Protein AF-A0A969FQW4-F1 (afdb_monomer_lite)

pLDDT: mean 71.63, std 18.67, range [22.64, 97.06]

Foldseek 3Di:
DPVPPDLPAAAWDFFFQQDQFFDPPDDPPDPDRPHDRHGDNPRPGGDVVRGVVVLVVLLVVVLVCQQLQCPWQQDSPDPCSVVSHQNDFDPQQSSFLQLQQFFFQQDDDPDPPRGAAFSVGHSHYGDNLSRHQHPVCNVSRFRGKFKDAFQQDPPPPNGTGDDGLWFFAQWDDQDWWKWKWKWWQAAQQKKKKKKKFWDADQPPVRFGFWFKKKKKKDCAPVLHVLDCPGIWMWIWWQWDCPQPPPLDNDDPVPPPRDRDTGTAGATDDDPSSPDHDRTDRMTMHIAHGPVPFDPPVPPVDTSHDGDDGHMMMMMMTTHHHDDIIRMMMMMTHSIDSAKTKYWNDFAAEFQDWIKMKIAHDQPCVAPQRNALVRNDQQVQQQFKKKFKAALVRDTQEIAGSFRWDDDDSHSMIMTDIATGFCPDHHDYNPRHHHDAAQIKMKMWGDDPVDIIIIIHGYHLEFDKDWFQCDDVPFLDSWDKAWDPDPDQFQDAFIKIKTKTKMWRQDPFKFAFKKKFKFKFADDPPPPDPVVCVVCQQCPVTHGDQFKDWPCRMDTDGIDGHGDMDMDMIMMGGHDDDPPQQKIKMKIWMAGDPRRGRGTDIHIDIDHRHDDPVRGPDPDHDDDDDDDDDDDDDDDDDDDDDDDDDDDDDDDDDYDDDDDDDDDDDDDDDDDDDDD

Secondary structure (DSSP, 8-state):
--GGG------B---B---EE---TT-S---S--S--EE---TT-B-HHHHHHHHHHHHHHHHHHHHTT-TTTT-S-STTHHHH------HHHHHHHHHHTEE---SS---S-TTS-BTTTBT-EE-GGGTS--TT-TTTS-SEEEEEEEEE-SSSSSSPEEEESS---SEE-SSSEEEEEEEEE--SSS-EEEEEEE-PPB-TTS-B--EEEEEEEE-TTTT-TTSTTS-EEEETTB----TTSSSS----TTSSSS-----B--B--STT---B--S-SEEEEEE--TTT---SS-SSS-SSPPP-SEEEEEEEEEEE-SS-EEEEEEEEESEE--SEEEESSSSEETT-EE-EEEE----TT-SSSSSTTS--HHHHHHHEEEEEE-TTS-EEEEEES--EEE-SSSSEEEEPPEEEESSSPP-TTSS-EE--TT-EEEEEEE-SS-EEEEEEEEE----EE----PPTT-S-SSEEEE-TTSSSS--TT-EEEEEEEEEE-SSS-EEEEEEEEEEEPPPPTT--HHHHHT-TT-TTSPBPSSEEESS-EEEEEEE-TT-EEEEEEEEEE-S--SSTTEEEEEEEEEETTTTS-EEEEEEEEEES---TTT-------------------------------------------------------------

Sequence (675 aa):
FGPDRRVLTLLFAEGGDNSCRSEDGGESPAENQTGVATCIDGGTQLGTSFAAPNLAGAAAVVRDYFAKGFYPDGTNTNPTNNTELVPTISANLIKALLVVGAQPLTNGKVVTPVDRFNYYWGYGRIQLNNSLPLAQFPTKSISGIIVHDLPGDIDGNGGADGVSSLSLPSTLATTLTSYTDEFEVLDNTEDLVASISWHDPVNSNGFVTNDVDLRIRYCGADANCTTPGDDIVWRGNIFSEDFDRNGTTNNDLNGNGQIDGYFYTIEQRTGMDTWRDNKNNVEAVFIPSIFNAVDKDNDGTDDVARLRTGQYRIEVERRSGSTVLNYAVAIGGPVTAGSSVRFDSNPLTCNADVSVLVNELEDGGDAQCPNTGNCPTSVIENRVTVQVLDAANVVVDTETGLGFTRTGTGLRFESARLPLSVTQPLGDDDGVLTVDDGHSLKVTYTDSSSTRSSVAAVDCRPDVELQFISQIDEDFPFLLGGGCDRDKFLDVGENFSMQIEYFNLDAIDLVDGEVGLKAVVPFPAGTPQATIDADPCRNTRPASPYIRVDNPVNQFALLPSQTRQRTNFVFEVVGTPPQRNVVELVLSLSGPKTGQPVSDCVAFEFLMQADEQINRYITDCRRLHRQLRPQPRREAREQHCPESVRPDRLPQSRLGRDERRVRQPDRHVVPHGRW

Radius of gyration: 34.42 Å; chains: 1; bounding box: 96×67×112 Å

Structure (mmCIF, N/CA/C/O backbone):
data_AF-A0A969FQW4-F1
#
_entry.id   AF-A0A969FQW4-F1
#
loop_
_atom_site.group_PDB
_atom_site.id
_atom_site.type_symbol
_atom_site.label_atom_id
_atom_site.label_alt_id
_atom_site.label_comp_id
_atom_site.label_asym_id
_atom_site.label_entity_id
_atom_site.label_seq_id
_atom_site.pdbx_PDB_ins_code
_atom_site.Cartn_x
_atom_site.Cartn_y
_atom_site.Cartn_z
_atom_site.occupancy
_atom_site.B_iso_or_equiv
_atom_site.auth_seq_id
_atom_site.auth_comp_id
_atom_site.auth_asym_id
_atom_site.auth_atom_id
_atom_site.pdbx_PDB_model_num
ATOM 1 N N . PHE A 1 1 ? 8.862 26.800 5.000 1.00 44.34 1 PHE A N 1
ATOM 2 C CA . PHE A 1 1 ? 9.226 25.622 4.190 1.00 44.34 1 PHE A CA 1
ATOM 3 C C . PHE A 1 1 ? 10.713 25.350 4.336 1.00 44.34 1 PHE A C 1
ATOM 5 O O . PHE A 1 1 ? 11.486 26.303 4.321 1.00 44.34 1 PHE A O 1
ATOM 12 N N . GLY A 1 2 ? 11.112 24.087 4.503 1.00 41.91 2 GLY A N 1
ATOM 13 C CA . GLY A 1 2 ? 12.491 23.695 4.208 1.00 41.91 2 GLY A CA 1
ATOM 14 C C . GLY A 1 2 ? 12.799 23.869 2.716 1.00 41.91 2 GLY A C 1
ATOM 15 O O . GLY A 1 2 ? 11.878 24.176 1.949 1.00 41.91 2 GLY A O 1
ATOM 16 N N . PRO A 1 3 ? 14.052 23.654 2.282 1.00 38.16 3 PRO A N 1
ATOM 17 C CA . PRO A 1 3 ? 14.307 23.421 0.865 1.00 38.16 3 PRO A CA 1
ATOM 18 C C . PRO A 1 3 ? 13.345 22.317 0.380 1.00 38.16 3 PRO A C 1
ATOM 20 O O . PRO A 1 3 ? 13.235 21.265 1.015 1.00 38.16 3 PRO A O 1
ATOM 23 N N . ASP A 1 4 ? 12.585 22.624 -0.673 1.00 53.09 4 ASP A N 1
ATOM 24 C CA . ASP A 1 4 ? 11.658 21.734 -1.392 1.00 53.09 4 ASP A CA 1
ATOM 25 C C . ASP A 1 4 ? 10.322 21.360 -0.725 1.00 53.09 4 ASP A C 1
ATOM 27 O O . ASP A 1 4 ? 9.733 20.336 -1.049 1.00 53.09 4 ASP A O 1
ATOM 31 N N . ARG A 1 5 ? 9.782 22.206 0.165 1.00 62.66 5 ARG A N 1
ATOM 32 C CA . ARG A 1 5 ? 8.398 22.080 0.697 1.00 62.66 5 ARG A CA 1
ATOM 33 C C . ARG A 1 5 ? 8.072 20.782 1.463 1.00 62.66 5 ARG A C 1
ATOM 35 O O . ARG A 1 5 ? 6.911 20.550 1.777 1.00 62.66 5 ARG A O 1
ATOM 42 N N . ARG A 1 6 ? 9.079 20.004 1.865 1.00 67.81 6 ARG A N 1
ATOM 43 C CA . ARG A 1 6 ? 8.900 18.831 2.737 1.00 67.81 6 ARG A CA 1
ATOM 44 C C . ARG A 1 6 ? 8.361 19.183 4.124 1.00 67.81 6 ARG A C 1
ATOM 46 O O . ARG A 1 6 ? 8.728 20.218 4.698 1.00 67.81 6 ARG A O 1
ATOM 53 N N . VAL A 1 7 ? 7.580 18.269 4.699 1.00 67.44 7 VAL A N 1
ATOM 54 C CA . VAL A 1 7 ? 7.237 18.266 6.126 1.00 67.44 7 VAL A CA 1
ATOM 55 C C . VAL A 1 7 ? 8.461 17.765 6.891 1.00 67.44 7 VAL A C 1
ATOM 57 O O . VAL A 1 7 ? 8.711 16.569 7.003 1.00 67.44 7 VAL A O 1
ATOM 60 N N . LEU A 1 8 ? 9.282 18.703 7.370 1.00 68.56 8 LEU A N 1
ATOM 61 C CA . LEU A 1 8 ? 10.543 18.375 8.045 1.00 68.56 8 LEU A CA 1
ATOM 62 C C . LEU A 1 8 ? 10.334 17.842 9.463 1.00 68.56 8 LEU A C 1
ATOM 64 O O . LEU A 1 8 ? 11.021 16.913 9.883 1.00 68.56 8 LEU A O 1
ATOM 68 N N . THR A 1 9 ? 9.393 18.426 10.202 1.00 74.88 9 THR A N 1
ATOM 69 C CA . THR A 1 9 ? 9.016 17.911 11.516 1.00 74.88 9 THR A CA 1
ATOM 70 C C . THR A 1 9 ? 7.813 17.010 11.332 1.00 74.88 9 THR A C 1
ATOM 72 O O . THR A 1 9 ? 6.720 17.506 11.097 1.00 74.88 9 THR A O 1
ATOM 75 N N . LEU A 1 10 ? 8.019 15.696 11.407 1.00 83.06 10 LEU A N 1
ATOM 76 C CA . LEU A 1 10 ? 6.945 14.722 11.206 1.00 83.06 10 LEU A CA 1
ATOM 77 C C . LEU A 1 10 ? 6.029 14.616 12.428 1.00 83.06 10 LEU A C 1
ATOM 79 O O . LEU A 1 10 ? 4.818 14.546 12.267 1.00 83.06 10 LEU A O 1
ATOM 83 N N . LEU A 1 11 ? 6.603 14.607 13.634 1.00 88.69 11 LEU A N 1
ATOM 84 C CA . LEU A 1 11 ? 5.889 14.363 14.887 1.00 88.69 11 LEU A CA 1
ATOM 85 C C . LEU A 1 11 ? 6.424 15.226 16.026 1.00 88.69 11 LEU A C 1
ATOM 87 O O . LEU A 1 11 ? 7.589 15.631 16.033 1.00 88.69 11 LEU A O 1
ATOM 91 N N . PHE A 1 12 ? 5.569 15.447 17.019 1.00 87.56 12 PHE A N 1
ATOM 92 C CA . PHE A 1 12 ? 5.864 16.169 18.248 1.00 87.56 12 PHE A CA 1
ATOM 93 C C . PHE A 1 12 ? 5.789 15.254 19.464 1.00 87.56 12 PHE A C 1
ATOM 95 O O . PHE A 1 12 ? 4.953 14.358 19.562 1.00 87.56 12 PHE A O 1
ATOM 102 N N . ALA A 1 13 ? 6.627 15.566 20.441 1.00 87.75 13 ALA A N 1
ATOM 103 C CA . ALA A 1 13 ? 6.511 15.099 21.809 1.00 87.75 13 ALA A CA 1
ATOM 104 C C . ALA A 1 13 ? 6.816 16.265 22.752 1.00 87.75 13 ALA A C 1
ATOM 106 O O . ALA A 1 13 ? 7.263 17.334 22.325 1.00 87.75 13 ALA A O 1
ATOM 107 N N . GLU A 1 14 ? 6.548 16.071 24.036 1.00 85.25 14 GLU A N 1
ATOM 108 C CA . GLU A 1 14 ? 6.888 17.056 25.053 1.00 85.25 14 GLU A CA 1
ATOM 109 C C . GLU A 1 14 ? 8.405 17.273 25.102 1.00 85.25 14 GLU A C 1
ATOM 111 O O . GLU A 1 14 ? 9.169 16.314 25.164 1.00 85.25 14 GLU A O 1
ATOM 116 N N . GLY A 1 15 ? 8.831 18.536 25.039 1.00 81.31 15 GLY A N 1
ATOM 117 C CA . GLY A 1 15 ? 10.242 18.936 25.036 1.00 81.31 15 GLY A CA 1
ATOM 118 C C . GLY A 1 15 ? 10.690 19.655 26.307 1.00 81.31 15 GLY A C 1
ATOM 119 O O . GLY A 1 15 ? 11.685 20.376 26.254 1.00 81.31 15 GLY A O 1
ATOM 120 N N . GLY A 1 16 ? 9.930 19.535 27.399 1.00 78.06 16 GLY A N 1
ATOM 121 C CA . GLY A 1 16 ? 10.364 19.962 28.729 1.00 78.06 16 GLY A CA 1
ATOM 122 C C . GLY A 1 16 ? 11.331 18.952 29.341 1.00 78.06 16 GLY A C 1
ATOM 123 O O . GLY A 1 16 ? 11.228 17.755 29.064 1.00 78.06 16 GLY A O 1
ATOM 124 N N . ASP A 1 17 ? 12.295 19.430 30.130 1.00 69.88 17 ASP A N 1
ATOM 125 C CA . ASP A 1 17 ? 13.194 18.568 30.899 1.00 69.88 17 ASP A CA 1
ATOM 126 C C . ASP A 1 17 ? 12.436 17.877 32.036 1.00 69.88 17 ASP A C 1
ATOM 128 O O . ASP A 1 17 ? 12.419 18.327 33.179 1.00 69.88 17 ASP A O 1
ATOM 132 N N . ASN A 1 18 ? 11.803 16.760 31.686 1.00 63.25 18 ASN A N 1
ATOM 133 C CA . ASN A 1 18 ? 11.097 15.881 32.613 1.00 63.25 18 ASN A CA 1
ATOM 134 C C . ASN A 1 18 ? 11.997 14.692 33.012 1.00 63.25 18 ASN A C 1
ATOM 136 O O . ASN A 1 18 ? 11.502 13.603 33.313 1.00 63.25 18 ASN A O 1
ATOM 140 N N . SER A 1 19 ? 13.327 14.846 32.922 1.00 61.75 19 SER A N 1
ATOM 141 C CA . SER A 1 19 ? 14.259 13.724 33.041 1.00 61.75 19 SER A CA 1
ATOM 142 C C . SER A 1 19 ? 14.632 13.404 34.494 1.00 61.75 19 SER A C 1
ATOM 144 O O . SER A 1 19 ? 15.010 14.259 35.293 1.00 61.75 19 SER A O 1
ATOM 146 N N . CYS A 1 20 ? 14.571 12.115 34.836 1.00 60.41 20 CYS A N 1
ATOM 147 C CA . CYS A 1 20 ? 15.283 11.572 35.987 1.00 60.41 20 CYS A CA 1
ATOM 148 C C . CYS A 1 20 ? 16.669 11.153 35.511 1.00 60.41 20 CYS A C 1
ATOM 150 O O . CYS A 1 20 ? 16.830 10.091 34.908 1.00 60.41 20 CYS A O 1
ATOM 152 N N . ARG A 1 21 ? 17.671 11.998 35.747 1.00 63.41 21 ARG A N 1
ATOM 153 C CA . ARG A 1 21 ? 19.054 11.735 35.347 1.00 63.41 21 ARG A CA 1
ATOM 154 C C . ARG A 1 21 ? 19.968 11.818 36.551 1.00 63.41 21 ARG A C 1
ATOM 156 O O . ARG A 1 21 ? 19.716 12.532 37.511 1.00 63.41 21 ARG A O 1
ATOM 163 N N . SER A 1 22 ? 21.040 11.043 36.519 1.00 55.34 22 SER A N 1
ATOM 164 C CA . SER A 1 22 ? 22.098 11.192 37.505 1.00 55.34 22 SER A CA 1
ATOM 165 C C . SER A 1 22 ? 22.841 12.498 37.226 1.00 55.34 22 SER A C 1
ATOM 167 O O . SER A 1 22 ? 23.793 12.511 36.443 1.00 55.34 22 SER A O 1
ATOM 169 N N . GLU A 1 23 ? 22.428 13.584 37.866 1.00 56.81 23 GLU A N 1
ATOM 170 C CA . GLU A 1 23 ? 23.289 14.750 38.024 1.00 56.81 23 GLU A CA 1
ATOM 171 C C . GLU A 1 23 ? 24.104 14.581 39.305 1.00 56.81 23 GLU A C 1
ATOM 173 O O . GLU A 1 23 ? 23.545 14.493 40.402 1.00 56.81 23 GLU A O 1
ATOM 178 N N . ASP A 1 24 ? 25.433 14.536 39.173 1.00 48.25 24 ASP A N 1
ATOM 179 C CA . ASP A 1 24 ? 26.303 14.763 40.323 1.00 48.25 24 ASP A CA 1
ATOM 180 C C . ASP A 1 24 ? 25.990 16.165 40.847 1.00 48.25 24 ASP A C 1
ATOM 182 O O . ASP A 1 24 ? 26.055 17.153 40.113 1.00 48.25 24 ASP A O 1
ATOM 186 N N . GLY A 1 25 ? 25.554 16.226 42.105 1.00 48.88 25 GLY A N 1
ATOM 187 C CA . GLY A 1 25 ? 25.011 17.430 42.708 1.00 48.88 25 GLY A CA 1
ATOM 188 C C . GLY A 1 25 ? 25.909 18.649 42.501 1.00 48.88 25 GLY A C 1
ATOM 189 O O . GLY A 1 25 ? 26.934 18.789 43.160 1.00 48.88 25 GLY A O 1
ATOM 190 N N . GLY A 1 26 ? 25.454 19.571 41.652 1.00 52.25 26 GLY A N 1
ATOM 191 C CA . GLY A 1 26 ? 25.785 20.988 41.762 1.00 52.25 26 GLY A CA 1
ATOM 192 C C . GLY A 1 26 ? 26.843 21.576 40.831 1.00 52.25 26 GLY A C 1
ATOM 193 O O . GLY A 1 26 ? 27.093 22.769 40.977 1.00 52.25 26 GLY A O 1
ATOM 194 N N . GLU A 1 27 ? 27.422 20.858 39.863 1.00 49.00 27 GLU A N 1
ATOM 195 C CA . GLU A 1 27 ? 28.373 21.484 38.925 1.00 49.00 27 GLU A CA 1
ATOM 196 C C . GLU A 1 27 ? 28.073 21.174 37.453 1.00 49.00 27 GLU A C 1
ATOM 198 O O . GLU A 1 27 ? 28.085 20.036 36.991 1.00 49.00 27 GLU A O 1
ATOM 203 N N . SER A 1 28 ? 27.819 22.240 36.693 1.00 48.47 28 SER A N 1
ATOM 204 C CA . SER A 1 28 ? 27.836 22.213 35.233 1.00 48.47 28 SER A CA 1
ATOM 205 C C . SER A 1 28 ? 29.291 22.314 34.739 1.00 48.47 28 SER A C 1
ATOM 207 O O . SER A 1 28 ? 30.044 23.100 35.322 1.00 48.47 28 SER A O 1
ATOM 209 N N . PRO A 1 29 ? 29.697 21.620 33.654 1.00 51.78 29 PRO A N 1
ATOM 210 C CA . PRO A 1 29 ? 28.923 20.695 32.827 1.00 51.78 29 PRO A CA 1
ATOM 211 C C . PRO A 1 29 ? 29.358 19.235 33.068 1.00 51.78 29 PRO A C 1
ATOM 213 O O . PRO A 1 29 ? 30.453 18.824 32.687 1.00 51.78 29 PRO A O 1
ATOM 216 N N . ALA A 1 30 ? 28.501 18.445 33.715 1.00 49.56 30 ALA A N 1
ATOM 217 C CA . ALA A 1 30 ? 28.771 17.046 34.034 1.00 49.56 30 ALA A CA 1
ATOM 218 C C . ALA A 1 30 ? 28.489 16.120 32.832 1.00 49.56 30 ALA A C 1
ATOM 220 O O . ALA A 1 30 ? 27.339 15.810 32.536 1.00 49.56 30 ALA A O 1
ATOM 221 N N . GLU A 1 31 ? 29.541 15.633 32.168 1.00 53.44 31 GLU A N 1
ATOM 222 C CA . GLU A 1 31 ? 29.442 14.645 31.073 1.00 53.44 31 GLU A CA 1
ATOM 223 C C . GLU A 1 31 ? 29.634 13.181 31.525 1.00 53.44 31 GLU A C 1
ATOM 225 O O . GLU A 1 31 ? 29.729 12.290 30.687 1.00 53.44 31 GLU A O 1
ATOM 230 N N . ASN A 1 32 ? 29.702 12.890 32.833 1.00 54.19 32 ASN A N 1
ATOM 231 C CA . ASN A 1 32 ? 30.172 11.576 33.308 1.00 54.19 32 ASN A CA 1
ATOM 232 C C . ASN A 1 32 ? 29.102 10.636 33.909 1.00 54.19 32 ASN A C 1
ATOM 234 O O . ASN A 1 32 ? 29.430 9.499 34.210 1.00 54.19 32 ASN A O 1
ATOM 238 N N . GLN A 1 33 ? 27.838 11.053 34.075 1.00 56.31 33 GLN A N 1
ATOM 239 C CA . GLN A 1 33 ? 26.702 10.190 34.491 1.00 56.31 33 GLN A CA 1
ATOM 240 C C . GLN A 1 33 ? 26.976 9.198 35.662 1.00 56.31 33 GLN A C 1
ATOM 242 O O . GLN A 1 33 ? 26.416 8.104 35.692 1.00 56.31 33 GLN A O 1
ATOM 247 N N . THR A 1 34 ? 27.836 9.546 36.629 1.00 58.66 34 THR A N 1
ATOM 248 C CA . THR A 1 34 ? 28.322 8.624 37.682 1.00 58.66 34 THR A CA 1
ATOM 249 C C . THR A 1 34 ? 27.537 8.632 38.999 1.00 58.66 34 THR A C 1
ATOM 251 O O . THR A 1 34 ? 27.752 7.759 39.840 1.00 58.66 34 THR A O 1
ATOM 254 N N . GLY A 1 35 ? 26.668 9.615 39.208 1.00 61.91 35 GLY A N 1
ATOM 255 C CA . GLY A 1 35 ? 25.885 9.809 40.429 1.00 61.91 35 GLY A CA 1
ATOM 256 C C . GLY A 1 35 ? 24.603 8.965 40.534 1.00 61.91 35 GLY A C 1
ATOM 257 O O . GLY A 1 35 ? 24.307 8.072 39.739 1.00 61.91 35 GLY A O 1
ATOM 258 N N . VAL A 1 36 ? 23.808 9.248 41.568 1.00 61.34 36 VAL A N 1
ATOM 259 C CA . VAL A 1 36 ? 22.477 8.646 41.752 1.00 61.34 36 VAL A CA 1
ATOM 260 C C . VAL A 1 36 ? 21.480 9.387 40.865 1.00 61.34 36 VAL A C 1
ATOM 262 O O . VAL A 1 36 ? 21.473 10.614 40.861 1.00 61.34 36 VAL A O 1
ATOM 265 N N . ALA A 1 37 ? 20.619 8.660 40.144 1.00 60.38 37 ALA A N 1
ATOM 266 C CA . ALA A 1 37 ? 19.546 9.267 39.358 1.00 60.38 37 ALA A CA 1
ATOM 267 C C . ALA A 1 37 ? 18.658 10.151 40.247 1.00 60.38 37 ALA A C 1
ATOM 269 O O . ALA A 1 37 ? 17.989 9.658 41.157 1.00 60.38 37 ALA A O 1
ATOM 270 N N . THR A 1 38 ? 18.657 11.456 39.988 1.00 63.88 38 THR A N 1
ATOM 271 C CA . THR A 1 38 ? 17.790 12.429 40.643 1.00 63.88 38 THR A CA 1
ATOM 272 C C . THR A 1 38 ? 16.764 12.920 39.628 1.00 63.88 38 THR A C 1
ATOM 274 O O . THR A 1 38 ? 17.081 13.254 38.489 1.00 63.88 38 THR A O 1
ATOM 277 N N . CYS A 1 39 ? 15.490 12.916 40.016 1.00 62.31 39 CYS A N 1
ATOM 278 C CA . CYS A 1 39 ? 14.452 13.575 39.233 1.00 62.31 39 CYS A CA 1
ATOM 279 C C . CYS A 1 39 ? 14.496 15.052 39.602 1.00 62.31 39 CYS A C 1
ATOM 281 O O . CYS A 1 39 ? 14.069 15.432 40.695 1.00 62.31 39 CYS A O 1
ATOM 283 N N . ILE A 1 40 ? 15.081 15.865 38.730 1.00 60.00 40 ILE A N 1
ATOM 284 C CA . ILE A 1 40 ? 15.026 17.313 38.868 1.00 60.00 40 ILE A CA 1
ATOM 285 C C . ILE A 1 40 ? 13.886 17.761 37.969 1.00 60.00 40 ILE A C 1
ATOM 287 O O . ILE A 1 40 ? 13.956 17.600 36.757 1.00 60.00 40 ILE A O 1
ATOM 291 N N . ASP A 1 41 ? 12.838 18.325 38.567 1.00 55.28 41 ASP A N 1
ATOM 292 C CA . ASP A 1 41 ? 11.792 19.042 37.835 1.00 55.28 41 ASP A CA 1
ATOM 293 C C . ASP A 1 41 ? 12.375 20.400 37.409 1.00 55.28 41 ASP A C 1
ATOM 295 O O . ASP A 1 41 ? 12.109 21.467 37.970 1.00 55.28 41 ASP A O 1
ATOM 299 N N . GLY A 1 42 ? 13.351 20.326 36.506 1.00 53.28 42 GLY A N 1
ATOM 300 C CA . GLY A 1 42 ? 14.128 21.443 36.008 1.00 53.28 42 GLY A CA 1
ATOM 301 C C . GLY A 1 42 ? 13.348 22.136 34.910 1.00 53.28 42 GLY A C 1
ATOM 302 O O . GLY A 1 42 ? 13.842 22.220 33.790 1.00 53.28 42 GLY A O 1
ATOM 303 N N . GLY A 1 43 ? 12.146 22.639 35.224 1.00 53.41 43 GLY A N 1
ATOM 304 C CA . GLY A 1 43 ? 11.196 23.280 34.298 1.00 53.41 43 GLY A CA 1
ATOM 305 C C . GLY A 1 43 ? 11.710 24.529 33.557 1.00 53.41 43 GLY A C 1
ATOM 306 O O . GLY A 1 43 ? 10.925 25.348 33.084 1.00 53.41 43 GLY A O 1
ATOM 307 N N . THR A 1 44 ? 13.025 24.717 33.478 1.00 56.56 44 THR A N 1
ATOM 308 C CA . THR A 1 44 ? 13.737 25.781 32.776 1.00 56.56 44 THR A CA 1
ATOM 309 C C . THR A 1 44 ? 14.470 25.299 31.522 1.00 56.56 44 THR A C 1
ATOM 311 O O . THR A 1 44 ? 14.793 26.140 30.681 1.00 56.56 44 THR A O 1
ATOM 314 N N . GLN A 1 45 ? 14.721 23.994 31.345 1.00 67.44 45 GLN A N 1
ATOM 315 C CA . GLN A 1 45 ? 15.330 23.465 30.120 1.00 67.44 45 GLN A CA 1
ATOM 316 C C . GLN A 1 45 ? 14.243 22.977 29.154 1.00 67.44 45 GLN A C 1
ATOM 318 O O . GLN A 1 45 ? 13.460 22.083 29.459 1.00 67.44 45 GLN A O 1
ATOM 323 N N . LEU A 1 46 ? 14.182 23.612 27.981 1.00 77.19 46 LEU A N 1
ATOM 324 C CA . LEU A 1 46 ? 13.249 23.296 26.901 1.00 77.19 46 LEU A CA 1
ATOM 325 C C . LEU A 1 46 ? 14.051 23.029 25.629 1.00 77.19 46 LEU A C 1
ATOM 327 O O . LEU A 1 46 ? 14.982 23.774 25.316 1.00 77.19 46 LEU A O 1
ATOM 331 N N . GLY A 1 47 ? 13.681 22.012 24.857 1.00 79.44 47 GLY A N 1
ATOM 332 C CA . GLY A 1 47 ? 14.334 21.764 23.576 1.00 79.44 47 GLY A CA 1
ATOM 333 C C . GLY A 1 47 ? 13.854 20.513 22.858 1.00 79.44 47 GLY A C 1
ATOM 334 O O . GLY A 1 47 ? 13.376 19.557 23.465 1.00 79.44 47 GLY A O 1
ATOM 335 N N . THR A 1 48 ? 14.052 20.487 21.541 1.00 85.31 48 THR A N 1
ATOM 336 C CA . THR A 1 48 ? 13.824 19.282 20.728 1.00 85.31 48 THR A CA 1
ATOM 337 C C . THR A 1 48 ? 14.719 18.119 21.164 1.00 85.31 48 THR A C 1
ATOM 339 O O . THR A 1 48 ? 14.319 16.969 21.018 1.00 85.31 48 THR A O 1
ATOM 342 N N . SER A 1 49 ? 15.865 18.403 21.795 1.00 83.75 49 SER A N 1
ATOM 343 C CA . SER A 1 49 ? 16.725 17.412 22.457 1.00 83.75 49 SER A CA 1
ATOM 344 C C . SER A 1 49 ? 16.028 16.629 23.577 1.00 83.75 49 SER A C 1
ATOM 346 O O . SER A 1 49 ? 16.456 15.519 23.868 1.00 83.75 49 SER A O 1
ATOM 348 N N . PHE A 1 50 ? 14.964 17.173 24.182 1.00 83.75 50 PHE A N 1
ATOM 349 C CA . PHE A 1 50 ? 14.144 16.492 25.196 1.00 83.75 50 PHE A CA 1
ATOM 350 C C . PHE A 1 50 ? 12.897 15.831 24.593 1.00 83.75 50 PHE A C 1
ATOM 352 O O . PHE A 1 50 ? 12.452 14.795 25.075 1.00 83.75 50 PHE A O 1
ATOM 359 N N . ALA A 1 51 ? 12.380 16.358 23.479 1.00 85.62 51 ALA A N 1
ATOM 360 C CA . ALA A 1 51 ? 11.290 15.717 22.740 1.00 85.62 51 ALA A CA 1
ATOM 361 C C . ALA A 1 51 ? 11.744 14.448 21.996 1.00 85.62 51 ALA A C 1
ATOM 363 O O . ALA A 1 51 ? 11.018 13.455 21.949 1.00 85.62 51 ALA A O 1
ATOM 364 N N . ALA A 1 52 ? 12.956 14.456 21.437 1.00 88.94 52 ALA A N 1
ATOM 365 C CA . ALA A 1 52 ? 13.522 13.328 20.701 1.00 88.94 52 ALA A CA 1
ATOM 366 C C . ALA A 1 52 ? 13.586 12.012 21.511 1.00 88.94 52 ALA A C 1
ATOM 368 O O . ALA A 1 52 ? 13.102 10.999 21.001 1.00 88.94 52 ALA A O 1
ATOM 369 N N . PRO A 1 53 ? 14.111 11.970 22.756 1.00 88.06 53 PRO A N 1
ATOM 370 C CA . PRO A 1 53 ? 14.122 10.739 23.546 1.00 88.06 53 PRO A CA 1
ATOM 371 C C . PRO A 1 53 ? 12.718 10.255 23.931 1.00 88.06 53 PRO A C 1
ATOM 373 O O . PRO A 1 53 ? 12.520 9.047 24.027 1.00 88.06 53 PRO A O 1
ATOM 376 N N . ASN A 1 54 ? 11.727 11.145 24.074 1.00 88.25 54 ASN A N 1
ATOM 377 C CA . ASN A 1 54 ? 10.333 10.742 24.296 1.00 88.25 54 ASN A CA 1
ATOM 378 C C . ASN A 1 54 ? 9.764 9.987 23.082 1.00 88.25 54 ASN A C 1
ATOM 380 O O . ASN A 1 54 ? 9.144 8.936 23.244 1.00 88.25 54 ASN A O 1
ATOM 384 N N . LEU A 1 55 ? 10.036 10.464 21.861 1.00 91.88 55 LEU A N 1
ATOM 385 C CA . LEU A 1 55 ? 9.683 9.738 20.632 1.00 91.88 55 LEU A CA 1
ATOM 386 C C . LEU A 1 55 ? 10.456 8.418 20.501 1.00 91.88 55 LEU A C 1
ATOM 388 O O . LEU A 1 55 ? 9.874 7.410 20.112 1.00 91.88 55 LEU A O 1
ATOM 392 N N . ALA A 1 56 ? 11.744 8.397 20.859 1.00 93.12 56 ALA A N 1
ATOM 393 C CA . ALA A 1 56 ? 12.552 7.176 20.829 1.00 93.12 56 ALA A CA 1
ATOM 394 C C . ALA A 1 56 ? 12.048 6.118 21.828 1.00 93.12 56 ALA A C 1
ATOM 396 O O . ALA A 1 56 ? 11.976 4.937 21.494 1.00 93.12 56 ALA A O 1
ATOM 397 N N . GLY A 1 57 ? 11.645 6.536 23.031 1.00 93.62 57 GLY A N 1
ATOM 398 C CA . GLY A 1 57 ? 10.998 5.664 24.010 1.00 93.62 57 GLY A CA 1
ATOM 399 C C . GLY A 1 57 ? 9.667 5.119 23.495 1.00 93.62 57 GLY A C 1
ATOM 400 O O . GLY A 1 57 ? 9.410 3.923 23.610 1.00 93.62 57 GLY A O 1
ATOM 401 N N . ALA A 1 58 ? 8.856 5.963 22.850 1.00 94.56 58 ALA A N 1
ATOM 402 C CA . ALA A 1 58 ? 7.605 5.527 22.240 1.00 94.56 58 ALA A CA 1
ATOM 403 C C . ALA A 1 58 ? 7.828 4.493 21.120 1.00 94.56 58 ALA A C 1
ATOM 405 O O . ALA A 1 58 ? 7.165 3.458 21.094 1.00 94.56 58 ALA A O 1
ATOM 406 N N . ALA A 1 59 ? 8.817 4.721 20.253 1.00 96.19 59 ALA A N 1
ATOM 407 C CA . ALA A 1 59 ? 9.243 3.771 19.226 1.00 96.19 59 ALA A CA 1
ATOM 408 C C . ALA A 1 59 ? 9.694 2.421 19.817 1.00 96.19 59 ALA A C 1
ATOM 410 O O . ALA A 1 59 ? 9.376 1.364 19.273 1.00 96.19 59 ALA A O 1
ATOM 411 N N . ALA A 1 60 ? 10.412 2.443 20.945 1.00 96.25 60 ALA A N 1
ATOM 412 C CA . ALA A 1 60 ? 10.833 1.226 21.634 1.00 96.25 60 ALA A CA 1
ATOM 413 C C . ALA A 1 60 ? 9.640 0.434 22.196 1.00 96.25 60 ALA A C 1
ATOM 415 O O . ALA A 1 60 ? 9.625 -0.789 22.079 1.00 96.25 60 ALA A O 1
ATOM 416 N N . VAL A 1 61 ? 8.627 1.116 22.745 1.00 95.88 61 VAL A N 1
ATOM 417 C CA . VAL A 1 61 ? 7.382 0.478 23.214 1.00 95.88 61 VAL A CA 1
ATOM 418 C C . VAL A 1 61 ? 6.623 -0.167 22.057 1.00 95.88 61 VAL A C 1
ATOM 420 O O . VAL A 1 61 ? 6.172 -1.300 22.197 1.00 95.88 61 VAL A O 1
ATOM 423 N N . VAL A 1 62 ? 6.529 0.508 20.905 1.00 96.62 62 VAL A N 1
ATOM 424 C CA . VAL A 1 62 ? 5.945 -0.083 19.689 1.00 96.62 62 VAL A CA 1
ATOM 425 C C . VAL A 1 62 ? 6.678 -1.372 19.324 1.00 96.62 62 VAL A C 1
ATOM 427 O O . VAL A 1 62 ? 6.044 -2.404 19.165 1.00 96.62 62 VAL A O 1
ATOM 430 N N . ARG A 1 63 ? 8.013 -1.363 19.260 1.00 95.62 63 ARG A N 1
ATOM 431 C CA . ARG A 1 63 ? 8.781 -2.579 18.946 1.00 95.62 63 ARG A CA 1
ATOM 432 C C . ARG A 1 63 ? 8.552 -3.707 19.961 1.00 95.62 63 ARG A C 1
ATOM 434 O O . ARG A 1 63 ? 8.397 -4.859 19.567 1.00 95.62 63 ARG A O 1
ATOM 441 N N . ASP A 1 64 ? 8.522 -3.383 21.252 1.00 95.56 64 ASP A N 1
ATOM 442 C CA . ASP A 1 64 ? 8.308 -4.353 22.335 1.00 95.56 64 ASP A CA 1
ATOM 443 C C . ASP A 1 64 ? 6.898 -4.972 22.304 1.00 95.56 64 ASP A C 1
ATOM 445 O O . ASP A 1 64 ? 6.742 -6.153 22.607 1.00 95.56 64 ASP A O 1
ATOM 449 N N . TYR A 1 65 ? 5.885 -4.212 21.875 1.00 94.50 65 TYR A N 1
ATOM 450 C CA . TYR A 1 65 ? 4.510 -4.691 21.688 1.00 94.50 65 TYR A CA 1
ATOM 451 C C . TYR A 1 65 ? 4.444 -5.879 20.713 1.00 94.50 65 TYR A C 1
ATOM 453 O O . TYR A 1 65 ? 3.886 -6.927 21.043 1.00 94.50 65 TYR A O 1
ATOM 461 N N . PHE A 1 66 ? 5.084 -5.751 19.548 1.00 93.12 66 PHE A N 1
ATOM 462 C CA . PHE A 1 66 ? 5.174 -6.819 18.545 1.00 93.12 66 PHE A CA 1
ATOM 463 C C . PHE A 1 66 ? 6.048 -7.985 19.021 1.00 93.12 66 PHE A C 1
ATOM 465 O O . PHE A 1 66 ? 5.643 -9.146 18.940 1.00 93.12 66 PHE A O 1
ATOM 472 N N . ALA A 1 67 ? 7.211 -7.688 19.608 1.00 91.94 67 ALA A N 1
ATOM 473 C CA . ALA A 1 67 ? 8.145 -8.712 20.075 1.00 91.94 67 ALA A CA 1
ATOM 474 C C . ALA A 1 67 ? 7.574 -9.590 21.200 1.00 91.94 67 ALA A C 1
ATOM 476 O O . ALA A 1 67 ? 7.987 -10.739 21.351 1.00 91.94 67 ALA A O 1
ATOM 477 N N . LYS A 1 68 ? 6.630 -9.064 21.989 1.00 90.31 68 LYS A N 1
ATOM 478 C CA . LYS A 1 68 ? 5.930 -9.794 23.057 1.00 90.31 68 LYS A CA 1
ATOM 479 C C . LYS A 1 68 ? 4.621 -10.446 22.611 1.00 90.31 68 LYS A C 1
ATOM 481 O O . LYS A 1 68 ? 3.958 -11.043 23.458 1.00 90.31 68 LYS A O 1
ATOM 486 N N . GLY A 1 69 ? 4.257 -10.332 21.331 1.00 82.31 69 GLY A N 1
ATOM 487 C CA . GLY A 1 69 ? 3.042 -10.928 20.775 1.00 82.31 69 GLY A CA 1
ATOM 488 C C . GLY A 1 69 ? 1.777 -10.320 21.358 1.00 82.31 69 GLY A C 1
ATOM 489 O O . GLY A 1 69 ? 0.887 -11.062 21.747 1.00 82.31 69 GLY A O 1
ATOM 490 N N . PHE A 1 70 ? 1.734 -8.991 21.511 1.00 85.38 70 PHE A N 1
ATOM 491 C CA . PHE A 1 70 ? 0.478 -8.280 21.775 1.00 85.38 70 PHE A CA 1
ATOM 492 C C . PHE A 1 70 ? -0.300 -7.992 20.492 1.00 85.38 70 PHE A C 1
ATOM 494 O O . PHE A 1 70 ? -1.495 -7.744 20.546 1.00 85.38 70 PHE A O 1
ATOM 501 N N . TYR A 1 71 ? 0.373 -7.950 19.347 1.00 84.44 71 TYR A N 1
ATOM 502 C CA . TYR A 1 71 ? -0.302 -7.826 18.066 1.00 84.44 71 TYR A CA 1
ATOM 503 C C . TYR A 1 71 ? -0.897 -9.192 17.673 1.00 84.44 71 TYR A C 1
ATOM 505 O O . TYR A 1 71 ? -0.171 -10.180 17.792 1.00 84.44 71 TYR A O 1
ATOM 513 N N . PRO A 1 72 ? -2.140 -9.259 17.151 1.00 73.94 72 PRO A N 1
ATOM 514 C CA . PRO A 1 72 ? -2.982 -8.130 16.721 1.00 73.94 72 PRO A CA 1
ATOM 515 C C . PRO A 1 72 ? -4.004 -7.603 17.741 1.00 73.94 72 PRO A C 1
ATOM 517 O O . PRO A 1 72 ? -4.544 -6.518 17.541 1.00 73.94 72 PRO A O 1
ATOM 520 N N . ASP A 1 73 ? -4.295 -8.336 18.810 1.00 73.19 73 ASP A N 1
ATOM 521 C CA . ASP A 1 73 ? -5.498 -8.129 19.633 1.00 73.19 73 ASP A CA 1
ATOM 522 C C . ASP A 1 73 ? -5.262 -7.358 20.948 1.00 73.19 73 ASP A C 1
ATOM 524 O O . ASP A 1 73 ? -6.176 -7.135 21.748 1.00 73.19 73 ASP A O 1
ATOM 528 N N . GLY A 1 74 ? -4.028 -6.924 21.189 1.00 78.75 74 GLY A N 1
ATOM 529 C CA . GLY A 1 74 ? -3.641 -6.164 22.367 1.00 78.75 74 GLY A CA 1
ATOM 530 C C . GLY A 1 74 ? -3.501 -6.984 23.642 1.00 78.75 74 GLY A C 1
ATOM 531 O O . GLY A 1 74 ? -3.512 -6.386 24.727 1.00 78.75 74 GLY A O 1
ATOM 532 N N . THR A 1 75 ? -3.349 -8.309 23.561 1.00 79.69 75 THR A N 1
ATOM 533 C CA . THR A 1 75 ? -3.031 -9.156 24.717 1.00 79.69 75 THR A CA 1
ATOM 534 C C . THR A 1 75 ? -1.868 -10.100 24.434 1.00 79.69 75 THR A C 1
ATOM 536 O O . THR A 1 75 ? -1.722 -10.604 23.336 1.00 79.69 75 THR A O 1
ATOM 539 N N . ASN A 1 76 ? -1.039 -10.361 25.451 1.00 75.25 76 ASN A N 1
ATOM 540 C CA . ASN A 1 76 ? 0.052 -11.336 25.386 1.00 75.25 76 ASN A CA 1
ATOM 541 C C . ASN A 1 76 ? -0.300 -12.695 26.034 1.00 75.25 76 ASN A C 1
ATOM 543 O O . ASN A 1 76 ? 0.591 -13.486 26.355 1.00 75.25 76 ASN A O 1
ATOM 547 N N . THR A 1 77 ? -1.583 -12.926 26.339 1.00 73.62 77 THR A N 1
ATOM 548 C CA . THR A 1 77 ? -2.029 -14.062 27.161 1.00 73.62 77 THR A CA 1
ATOM 549 C C . THR A 1 77 ? -2.716 -15.182 26.393 1.00 73.62 77 THR A C 1
ATOM 551 O O . THR A 1 77 ?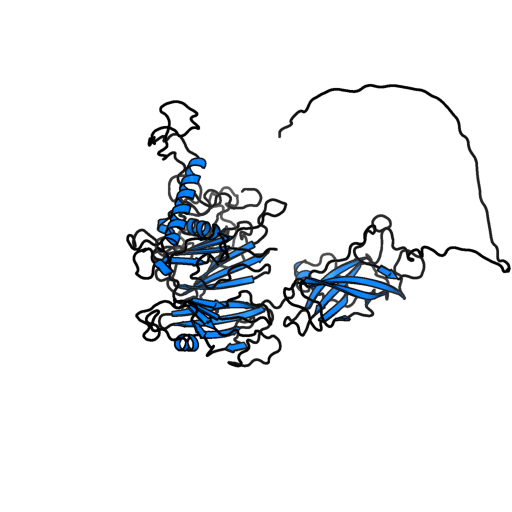 -3.102 -16.165 27.034 1.00 73.62 77 THR A O 1
ATOM 554 N N . ASN A 1 78 ? -2.936 -15.066 25.079 1.00 61.03 78 ASN A N 1
ATOM 555 C CA . ASN A 1 78 ? -3.616 -16.146 24.367 1.00 61.03 78 ASN A CA 1
ATOM 556 C C . ASN A 1 78 ? -2.683 -17.363 24.236 1.00 61.03 78 ASN A C 1
ATOM 558 O O . ASN A 1 78 ? -1.452 -17.248 24.205 1.00 61.03 78 ASN A O 1
ATOM 562 N N . PRO A 1 79 ? -3.252 -18.577 24.174 1.00 49.53 79 PRO A N 1
ATOM 563 C CA . PRO A 1 79 ? -2.465 -19.789 23.972 1.00 49.53 79 PRO A CA 1
ATOM 564 C C . PRO A 1 79 ? -1.646 -19.785 22.668 1.00 49.53 79 PRO A C 1
ATOM 566 O O . PRO A 1 79 ? -0.642 -20.493 22.586 1.00 49.53 79 PRO A O 1
ATOM 569 N N . THR A 1 80 ? -2.067 -19.004 21.667 1.00 54.72 80 THR A N 1
ATOM 570 C CA . THR A 1 80 ? -1.438 -18.859 20.344 1.00 54.72 80 THR A CA 1
ATOM 571 C C . THR A 1 80 ? -0.326 -17.814 20.301 1.00 54.72 80 THR A C 1
ATOM 573 O O . THR A 1 80 ? 0.402 -17.767 19.319 1.00 54.72 80 THR A O 1
ATOM 576 N N . ASN A 1 81 ? -0.087 -17.033 21.359 1.00 60.62 81 ASN A N 1
ATOM 577 C CA . ASN A 1 81 ? 0.803 -15.866 21.262 1.00 60.62 81 ASN A CA 1
ATOM 578 C C . ASN A 1 81 ? 2.245 -16.195 20.885 1.00 60.62 81 ASN A C 1
ATOM 580 O O . ASN A 1 81 ? 2.916 -15.371 20.278 1.00 60.62 81 ASN A O 1
ATOM 584 N N . ASN A 1 82 ? 2.723 -17.412 21.166 1.00 60.41 82 ASN A N 1
ATOM 585 C CA . ASN A 1 82 ? 4.043 -17.850 20.708 1.00 60.41 82 ASN A CA 1
ATOM 586 C C . ASN A 1 82 ? 4.177 -17.830 19.174 1.00 60.41 82 ASN A C 1
ATOM 588 O O . ASN A 1 82 ? 5.288 -17.667 18.676 1.00 60.41 82 ASN A O 1
ATOM 592 N N . THR A 1 83 ? 3.079 -18.008 18.432 1.00 61.09 83 THR A N 1
ATOM 593 C CA . THR A 1 83 ? 3.046 -17.893 16.964 1.00 61.09 83 THR A CA 1
ATOM 594 C C . THR A 1 83 ? 2.790 -16.466 16.474 1.00 61.09 83 THR A C 1
ATOM 596 O O . THR A 1 83 ? 2.919 -16.214 15.284 1.00 61.09 83 THR A O 1
ATOM 599 N N . GLU A 1 84 ? 2.460 -15.542 17.377 1.00 67.12 84 GLU A N 1
ATOM 600 C CA . GLU A 1 84 ? 2.192 -14.120 17.104 1.00 67.12 84 GLU A CA 1
ATOM 601 C C . GLU A 1 84 ? 3.374 -13.220 17.517 1.00 67.12 84 GLU A C 1
ATOM 603 O O . GLU A 1 84 ? 3.325 -12.000 17.368 1.00 67.12 84 GLU A O 1
ATOM 608 N N . LEU A 1 85 ? 4.461 -13.803 18.037 1.00 79.69 85 LEU A N 1
ATOM 609 C CA . LEU A 1 85 ? 5.689 -13.073 18.346 1.00 79.69 85 LEU A CA 1
ATOM 610 C C . LEU A 1 85 ? 6.337 -12.578 17.049 1.00 79.69 85 LEU A C 1
ATOM 612 O O . LEU A 1 85 ? 6.790 -13.379 16.232 1.00 79.69 85 LEU A O 1
ATOM 616 N N . VAL A 1 86 ? 6.459 -11.259 16.910 1.00 85.25 86 VAL A N 1
ATOM 617 C CA . VAL A 1 86 ? 7.160 -10.616 15.791 1.00 85.25 86 VAL A CA 1
ATOM 618 C C . VAL A 1 86 ? 8.389 -9.893 16.359 1.00 85.25 86 VAL A C 1
ATOM 620 O O . VAL A 1 86 ? 8.305 -8.722 16.736 1.00 85.25 86 VAL A O 1
ATOM 623 N N . PRO A 1 87 ? 9.536 -10.585 16.509 1.00 86.56 87 PRO A N 1
ATOM 624 C CA . PRO A 1 87 ? 10.710 -10.049 17.207 1.00 86.56 87 PRO A CA 1
ATOM 625 C C . PRO A 1 87 ? 11.362 -8.868 16.473 1.00 86.56 87 PRO A C 1
ATOM 627 O O . PRO A 1 87 ? 12.002 -8.012 17.100 1.00 86.56 87 PRO A O 1
ATOM 630 N N . THR A 1 88 ? 11.167 -8.801 15.156 1.00 89.88 88 THR A N 1
ATOM 631 C CA . THR A 1 88 ? 11.773 -7.800 14.285 1.00 89.88 88 THR A CA 1
ATOM 632 C C . THR A 1 88 ? 10.714 -7.180 13.378 1.00 89.88 88 THR A C 1
ATOM 634 O O . THR A 1 88 ? 10.031 -7.876 12.634 1.00 89.88 88 THR A O 1
ATOM 637 N N . ILE A 1 89 ? 10.603 -5.853 13.451 1.00 93.44 89 ILE A N 1
ATOM 638 C CA . ILE A 1 89 ? 9.791 -5.003 12.572 1.00 93.44 89 ILE A CA 1
ATOM 639 C C . ILE A 1 89 ? 10.666 -3.878 12.017 1.00 93.44 89 ILE A C 1
ATOM 641 O O . ILE A 1 89 ? 11.661 -3.488 12.644 1.00 93.44 89 ILE A O 1
ATOM 645 N N . SER A 1 90 ? 10.307 -3.336 10.858 1.00 94.38 90 SER A N 1
ATOM 646 C CA . SER A 1 90 ? 11.072 -2.281 10.202 1.00 94.38 90 SER A CA 1
ATOM 647 C C . SER A 1 90 ? 10.918 -0.923 10.893 1.00 94.38 90 SER A C 1
ATOM 649 O O . SER A 1 90 ? 9.926 -0.609 11.558 1.00 94.38 90 SER A O 1
ATOM 651 N N . ALA A 1 91 ? 11.908 -0.051 10.681 1.00 93.44 91 ALA A N 1
ATOM 652 C CA . ALA A 1 91 ? 11.812 1.347 11.094 1.00 93.44 91 ALA A CA 1
ATOM 653 C C . ALA A 1 91 ? 10.662 2.086 10.383 1.00 93.44 91 ALA A C 1
ATOM 655 O O . ALA A 1 91 ? 10.094 3.016 10.958 1.00 93.44 91 ALA A O 1
ATOM 656 N N . ASN A 1 92 ? 10.294 1.654 9.170 1.00 95.06 92 ASN A N 1
ATOM 657 C CA . ASN A 1 92 ? 9.153 2.198 8.438 1.00 95.06 92 ASN A CA 1
ATOM 658 C C . ASN A 1 92 ? 7.841 1.882 9.158 1.00 95.06 92 ASN A C 1
ATOM 660 O O . ASN A 1 92 ? 7.024 2.789 9.314 1.00 95.06 92 ASN A O 1
ATOM 664 N N . LEU A 1 93 ? 7.660 0.649 9.652 1.00 96.94 93 LEU A N 1
ATOM 665 C CA . LEU A 1 93 ? 6.444 0.283 10.382 1.00 96.94 93 LEU A CA 1
ATOM 666 C C . LEU A 1 93 ? 6.336 1.064 11.691 1.00 96.94 93 LEU A C 1
ATOM 668 O O . LEU A 1 93 ? 5.294 1.648 11.976 1.00 96.94 93 LEU A O 1
ATOM 672 N N . ILE A 1 94 ? 7.431 1.154 12.453 1.00 96.81 94 ILE A N 1
ATOM 673 C CA . ILE A 1 94 ? 7.474 1.969 13.676 1.00 96.81 94 ILE A CA 1
ATOM 674 C C . ILE A 1 94 ? 7.071 3.415 13.363 1.00 96.81 94 ILE A C 1
ATOM 676 O O . ILE A 1 94 ? 6.244 3.999 14.059 1.00 96.81 94 ILE A O 1
ATOM 680 N N . LYS A 1 95 ? 7.629 3.997 12.299 1.00 95.75 95 LYS A N 1
ATOM 681 C CA . LYS A 1 95 ? 7.338 5.373 11.890 1.00 95.75 95 LYS A CA 1
ATOM 682 C C . LYS A 1 95 ? 5.876 5.560 11.475 1.00 95.75 95 LYS A C 1
ATOM 684 O O . LYS A 1 95 ? 5.262 6.517 11.938 1.00 95.75 95 LYS A O 1
ATOM 689 N N . ALA A 1 96 ? 5.320 4.652 10.672 1.00 96.31 96 ALA A N 1
ATOM 690 C CA . ALA A 1 96 ? 3.911 4.675 10.277 1.00 96.31 96 ALA A CA 1
ATOM 691 C C . ALA A 1 96 ? 2.984 4.586 11.503 1.00 96.31 96 ALA A C 1
ATOM 693 O O . ALA A 1 96 ? 2.060 5.382 11.637 1.00 96.31 96 ALA A O 1
ATOM 694 N N . LEU A 1 97 ? 3.286 3.704 12.461 1.00 97.06 97 LEU A N 1
ATOM 695 C CA . LEU A 1 97 ? 2.513 3.551 13.699 1.00 97.06 97 LEU A CA 1
ATOM 696 C C . LEU A 1 97 ? 2.536 4.797 14.585 1.00 97.06 97 LEU A C 1
ATOM 698 O O . LEU A 1 97 ? 1.516 5.163 15.171 1.00 97.06 97 LEU A O 1
ATOM 702 N N . LEU A 1 98 ? 3.682 5.473 14.680 1.00 96.25 98 LEU A N 1
ATOM 703 C CA . LEU A 1 98 ? 3.768 6.732 15.417 1.00 96.25 98 LEU A CA 1
ATOM 704 C C . LEU A 1 98 ? 2.952 7.850 14.743 1.00 96.25 98 LEU A C 1
ATOM 706 O O . LEU A 1 98 ? 2.405 8.702 15.437 1.00 96.25 98 LEU A O 1
ATOM 710 N N . VAL A 1 99 ? 2.853 7.846 13.410 1.00 93.75 99 VAL A N 1
ATOM 711 C CA . VAL A 1 99 ? 1.997 8.783 12.664 1.00 93.75 99 VAL A CA 1
ATOM 712 C C . VAL A 1 99 ? 0.518 8.456 12.857 1.00 93.75 99 VAL A C 1
ATOM 714 O O . VAL A 1 99 ? -0.265 9.370 13.093 1.00 93.75 99 VAL A O 1
ATOM 717 N N . VAL A 1 100 ? 0.149 7.172 12.857 1.00 94.19 100 VAL A N 1
ATOM 718 C CA . VAL A 1 100 ? -1.221 6.715 13.148 1.00 94.19 100 VAL A CA 1
ATOM 719 C C . VAL A 1 100 ? -1.715 7.224 14.505 1.00 94.19 100 VAL A C 1
ATOM 721 O O . VAL A 1 100 ? -2.830 7.721 14.605 1.00 94.19 100 VAL A O 1
ATOM 724 N N . GLY A 1 101 ? -0.874 7.183 15.543 1.00 92.19 101 GLY A N 1
ATOM 725 C CA . GLY A 1 101 ? -1.261 7.660 16.878 1.00 92.19 101 GLY A CA 1
ATOM 726 C C . GLY A 1 101 ? -1.109 9.158 17.098 1.00 92.19 101 GLY A C 1
ATOM 727 O O . GLY A 1 101 ? -1.195 9.625 18.239 1.00 92.19 101 GLY A O 1
ATOM 728 N N . ALA A 1 102 ? -0.804 9.925 16.058 1.00 90.12 102 ALA A N 1
ATOM 729 C CA . ALA A 1 102 ? -0.555 11.341 16.203 1.00 90.12 102 ALA A CA 1
ATOM 730 C C . ALA A 1 102 ? -1.872 12.126 16.310 1.00 90.12 102 ALA A C 1
ATOM 732 O O . ALA A 1 102 ? -2.839 11.873 15.598 1.00 90.12 102 ALA A O 1
ATOM 733 N N . GLN A 1 103 ? -1.916 13.091 17.228 1.00 84.62 103 GLN A N 1
ATOM 734 C CA . GLN A 1 103 ? -3.070 13.964 17.428 1.00 84.62 103 GLN A CA 1
ATOM 735 C C . GLN A 1 103 ? -2.741 15.425 17.119 1.00 84.62 103 GLN A C 1
ATOM 737 O O . GLN A 1 103 ? -1.633 15.887 17.426 1.00 84.62 103 GLN A O 1
ATOM 742 N N . PRO A 1 104 ? -3.711 16.197 16.600 1.00 77.50 104 PRO A N 1
ATOM 743 C CA . PRO A 1 104 ? -3.552 17.635 16.460 1.00 77.50 104 PRO A CA 1
ATOM 744 C C . PRO A 1 104 ? -3.415 18.326 17.829 1.00 77.50 104 PRO A C 1
ATOM 746 O O . PRO A 1 104 ? -3.882 17.843 18.863 1.00 77.50 104 PRO A O 1
ATOM 749 N N . LEU A 1 105 ? -2.754 19.484 17.850 1.00 75.12 105 LEU A N 1
ATOM 750 C CA . LEU A 1 105 ? -2.439 20.227 19.076 1.00 75.12 105 LEU A CA 1
ATOM 751 C C . LEU A 1 105 ? -3.552 21.205 19.480 1.00 75.12 105 LEU A C 1
ATOM 753 O O . LEU A 1 105 ? -3.402 22.403 19.305 1.00 75.12 105 LEU A O 1
ATOM 757 N N . THR A 1 106 ? -4.616 20.716 20.115 1.00 66.94 106 THR A N 1
ATOM 758 C CA . THR A 1 106 ? -5.887 21.446 20.324 1.00 66.94 106 THR A CA 1
ATOM 759 C C . THR A 1 106 ? -5.883 22.675 21.252 1.00 66.94 106 THR A C 1
ATOM 761 O O . THR A 1 106 ? -6.905 23.349 21.338 1.00 66.94 106 THR A O 1
ATOM 764 N N . ASN A 1 107 ? -4.792 23.015 21.954 1.00 57.59 107 ASN A N 1
ATOM 765 C CA . ASN A 1 107 ? -4.782 24.118 22.931 1.00 57.59 107 ASN A CA 1
ATOM 766 C C . ASN A 1 107 ? -3.460 24.910 22.972 1.00 57.59 107 ASN A C 1
ATOM 768 O O . ASN A 1 107 ? -2.378 24.333 23.068 1.00 57.59 107 ASN A O 1
ATOM 772 N N . GLY A 1 108 ? -3.560 26.246 23.058 1.00 50.44 108 GLY A N 1
ATOM 773 C CA . GLY A 1 108 ? -2.564 27.068 23.766 1.00 50.44 108 GLY A CA 1
ATOM 774 C C . GLY A 1 108 ? -1.712 28.069 22.975 1.00 50.44 108 GLY A C 1
ATOM 775 O O . GLY A 1 108 ? -0.950 28.792 23.617 1.00 50.44 108 GLY A O 1
ATOM 776 N N . LYS A 1 109 ? -1.818 28.194 21.643 1.00 49.53 109 LYS A N 1
ATOM 777 C CA . LYS A 1 109 ? -1.148 29.276 20.883 1.00 49.53 109 LYS A CA 1
ATOM 778 C C . LYS A 1 109 ? -1.953 29.729 19.662 1.00 49.53 109 LYS A C 1
ATOM 780 O O . LYS A 1 109 ? -2.614 28.925 19.020 1.00 49.53 109 LYS A O 1
ATOM 785 N N . VAL A 1 110 ? -1.841 31.021 19.329 1.00 45.56 110 VAL A N 1
ATOM 786 C CA . VAL A 1 110 ? -2.348 31.637 18.088 1.00 45.56 110 VAL A CA 1
ATOM 787 C C . VAL A 1 110 ? -1.447 31.204 16.928 1.00 45.56 110 VAL A C 1
ATOM 789 O O . VAL A 1 110 ? -0.568 31.943 16.495 1.00 45.56 110 VAL A O 1
ATOM 792 N N . VAL A 1 111 ? -1.588 29.955 16.496 1.00 46.84 111 VAL A N 1
ATOM 793 C CA . VAL A 1 111 ? -0.994 29.445 15.258 1.00 46.84 111 VAL A CA 1
ATOM 794 C C . VAL A 1 111 ? -2.106 28.701 14.538 1.00 46.84 111 VAL A C 1
ATOM 796 O O . VAL A 1 111 ? -2.624 27.709 15.040 1.00 46.84 111 VAL A O 1
ATOM 799 N N . THR A 1 112 ? -2.538 29.245 13.410 1.00 52.78 112 THR A N 1
ATOM 800 C CA . THR A 1 112 ? -3.704 28.767 12.669 1.00 52.78 112 THR A CA 1
ATOM 801 C C . THR A 1 112 ? -3.312 27.582 11.777 1.00 52.78 112 THR A C 1
ATOM 803 O O . THR A 1 112 ? -2.271 27.679 11.123 1.00 52.78 112 THR A O 1
ATOM 806 N N . PRO A 1 113 ? -4.105 26.490 11.709 1.00 52.91 113 PRO A N 1
ATOM 807 C CA . PRO A 1 113 ? -5.293 26.147 12.497 1.00 52.91 113 PRO A CA 1
ATOM 808 C C . PRO A 1 113 ? -4.921 25.197 13.649 1.00 52.91 113 PRO A C 1
ATOM 810 O O . PRO A 1 113 ? -4.322 24.152 13.417 1.00 52.91 113 PRO A O 1
ATOM 813 N N . VAL A 1 114 ? -5.310 25.545 14.879 1.00 53.00 114 VAL A N 1
ATOM 814 C CA . VAL A 1 114 ? -4.902 24.936 16.170 1.00 53.00 114 VAL A CA 1
ATOM 815 C C . VAL A 1 114 ? -5.378 23.483 16.368 1.00 53.00 114 VAL A C 1
ATOM 817 O O . VAL A 1 114 ? -5.205 22.899 17.421 1.00 53.00 114 VAL A O 1
ATOM 820 N N . ASP A 1 115 ? -6.012 22.863 15.389 1.00 57.16 115 ASP A N 1
ATOM 821 C CA . ASP A 1 115 ? -6.682 21.568 15.525 1.00 57.16 115 ASP A CA 1
ATOM 822 C C . ASP A 1 115 ? -6.449 20.661 14.312 1.00 57.16 115 ASP A C 1
ATOM 824 O O . ASP A 1 115 ? -7.195 19.713 14.075 1.00 57.16 115 ASP A O 1
ATOM 828 N N . ARG A 1 116 ? -5.416 20.966 13.521 1.00 61.91 116 ARG A N 1
ATOM 829 C CA . ARG A 1 116 ? -5.174 20.357 12.210 1.00 61.91 116 ARG A CA 1
ATOM 830 C C . ARG A 1 116 ? -3.690 20.109 11.984 1.00 61.91 116 ARG A C 1
ATOM 832 O O . ARG A 1 116 ? -2.861 20.811 12.551 1.00 61.91 116 ARG A O 1
ATOM 839 N N . PHE A 1 117 ? -3.343 19.126 11.162 1.00 70.19 117 PHE A N 1
ATOM 840 C CA . PHE A 1 117 ? -1.954 18.860 10.778 1.00 70.19 117 PHE A CA 1
ATOM 841 C C . PHE A 1 117 ? -1.420 19.987 9.886 1.00 70.19 117 PHE A C 1
ATOM 843 O O . PHE A 1 117 ? -2.173 20.609 9.141 1.00 70.19 117 PHE A O 1
ATOM 850 N N . ASN A 1 118 ? -0.138 20.333 10.010 1.00 68.44 118 ASN A N 1
ATOM 851 C CA . ASN A 1 118 ? 0.476 21.394 9.204 1.00 68.44 118 ASN A CA 1
ATOM 852 C C . ASN A 1 118 ? 2.006 21.307 9.210 1.00 68.44 118 ASN A C 1
ATOM 854 O O . ASN A 1 118 ? 2.599 20.525 9.940 1.00 68.44 118 ASN A O 1
ATOM 858 N N . TYR A 1 119 ? 2.678 22.159 8.439 1.00 65.44 119 TYR A N 1
ATOM 859 C CA . TYR A 1 119 ? 4.143 22.186 8.393 1.00 65.44 119 TYR A CA 1
ATOM 860 C C . TYR A 1 119 ? 4.830 22.644 9.690 1.00 65.44 119 TYR A C 1
ATOM 862 O O . TYR A 1 119 ? 6.037 22.439 9.828 1.00 65.44 119 TYR A O 1
ATOM 870 N N . TYR A 1 120 ? 4.119 23.296 10.615 1.00 68.62 120 TYR A N 1
ATOM 871 C CA . TYR A 1 120 ? 4.685 23.708 11.899 1.00 68.62 120 TYR A CA 1
ATOM 872 C C . TYR A 1 120 ? 4.771 22.543 12.874 1.00 68.62 120 TYR A C 1
ATOM 874 O O . TYR A 1 120 ? 5.802 22.403 13.534 1.00 68.62 120 TYR A O 1
ATOM 882 N N . TRP A 1 121 ? 3.719 21.721 12.961 1.00 73.31 121 TRP A N 1
ATOM 883 C CA . TRP A 1 121 ? 3.682 20.578 13.875 1.00 73.31 121 TRP A CA 1
ATOM 884 C C . TRP A 1 121 ? 3.576 19.188 13.240 1.00 73.31 121 TRP A C 1
ATOM 886 O O . TRP A 1 121 ? 3.384 18.197 13.941 1.00 73.31 121 TRP A O 1
ATOM 896 N N . GLY A 1 122 ? 3.754 19.098 11.926 1.00 80.38 122 GLY A N 1
ATOM 897 C CA . GLY A 1 122 ? 3.705 17.853 11.168 1.00 80.38 122 GLY A CA 1
ATOM 898 C C . GLY A 1 122 ? 2.354 17.161 11.259 1.00 80.38 122 GLY A C 1
ATOM 899 O O . GLY A 1 122 ? 1.301 17.805 11.285 1.00 80.38 122 GLY A O 1
ATOM 900 N N . TYR A 1 123 ? 2.427 15.841 11.403 1.00 83.56 123 TYR A N 1
ATOM 901 C CA . TYR A 1 123 ? 1.310 14.965 11.735 1.00 83.56 123 TYR A CA 1
ATOM 902 C C . TYR A 1 123 ? 0.893 15.070 13.208 1.00 83.56 123 TYR A C 1
ATOM 904 O O . TYR A 1 123 ? 0.043 14.322 13.651 1.00 83.56 123 TYR A O 1
ATOM 912 N N . GLY A 1 124 ? 1.438 16.005 13.989 1.00 85.38 124 GLY A N 1
ATOM 913 C CA . GLY A 1 124 ? 0.971 16.292 15.344 1.00 85.38 124 GLY A CA 1
ATOM 914 C C . GLY A 1 124 ? 1.748 15.569 16.442 1.00 85.38 124 GLY A C 1
ATOM 915 O O . GLY A 1 124 ? 2.893 15.152 16.268 1.00 85.38 124 GLY A O 1
ATOM 916 N N . ARG A 1 125 ? 1.150 15.495 17.634 1.00 88.56 125 ARG A N 1
ATOM 917 C CA . ARG A 1 125 ? 1.777 14.946 18.844 1.00 88.56 125 ARG A CA 1
ATOM 918 C C . ARG A 1 125 ? 1.472 13.463 18.992 1.00 88.56 125 ARG A C 1
ATOM 920 O O . ARG A 1 125 ? 0.301 13.095 19.002 1.00 88.56 125 ARG A O 1
ATOM 927 N N . ILE A 1 126 ? 2.499 12.648 19.226 1.00 90.56 126 ILE A N 1
ATOM 928 C CA . ILE A 1 126 ? 2.323 11.211 19.467 1.00 90.56 126 ILE A CA 1
ATOM 929 C C . ILE A 1 126 ? 1.422 10.930 20.678 1.00 90.56 126 ILE A C 1
ATOM 931 O O . ILE A 1 126 ? 1.578 11.535 21.743 1.00 90.56 126 ILE A O 1
ATOM 935 N N . GLN A 1 127 ? 0.518 9.964 20.523 1.00 90.56 127 GLN A N 1
ATOM 936 C CA . GLN A 1 127 ? -0.227 9.316 21.597 1.00 90.56 127 GLN A CA 1
ATOM 937 C C . GLN A 1 127 ? -0.323 7.815 21.316 1.00 90.56 127 GLN A C 1
ATOM 939 O O . GLN A 1 127 ? -1.093 7.378 20.472 1.00 90.56 127 GLN A O 1
ATOM 944 N N . LEU A 1 128 ? 0.469 7.009 22.027 1.00 90.94 128 LEU A N 1
ATOM 945 C CA . LEU A 1 128 ? 0.592 5.572 21.743 1.00 90.94 128 LEU A CA 1
ATOM 946 C C . LEU A 1 128 ? -0.700 4.777 21.928 1.00 90.94 128 LEU A C 1
ATOM 948 O O . LEU A 1 128 ? -0.888 3.759 21.271 1.00 90.94 128 LEU A O 1
ATOM 952 N N . ASN A 1 129 ? -1.594 5.230 22.801 1.00 89.44 129 ASN A N 1
ATOM 953 C CA . ASN A 1 129 ? -2.906 4.616 22.952 1.00 89.44 129 ASN A CA 1
ATOM 954 C C . ASN A 1 129 ? -3.753 4.761 21.675 1.00 89.44 129 ASN A C 1
ATOM 956 O O . ASN A 1 129 ? -4.609 3.923 21.428 1.00 89.44 129 ASN A O 1
ATOM 960 N N . ASN A 1 130 ? -3.455 5.747 20.826 1.00 90.06 130 ASN A N 1
ATOM 961 C CA . ASN A 1 130 ? -4.076 5.895 19.513 1.00 90.06 130 ASN A CA 1
ATOM 962 C C . ASN A 1 130 ? -3.361 5.081 18.409 1.00 90.06 130 ASN A C 1
ATOM 964 O O . ASN A 1 130 ? -3.778 5.115 17.259 1.00 90.06 130 ASN A O 1
ATOM 968 N N . SER A 1 131 ? -2.269 4.380 18.739 1.00 90.38 131 SER A N 1
ATOM 969 C CA . SER A 1 131 ? -1.513 3.523 17.810 1.00 90.38 131 SER A CA 1
ATOM 970 C C . SER A 1 131 ? -1.652 2.037 18.119 1.00 90.38 131 SER A C 1
ATOM 972 O O . SER A 1 131 ? -1.530 1.230 17.209 1.00 90.38 131 SER A O 1
ATOM 974 N N . LEU A 1 132 ? -1.795 1.658 19.393 1.00 91.81 132 LEU A N 1
ATOM 975 C CA . LEU A 1 132 ? -1.649 0.275 19.854 1.00 91.81 132 LEU A CA 1
ATOM 976 C C . LEU A 1 132 ? -2.888 -0.157 20.654 1.00 91.81 132 LEU A C 1
ATOM 978 O O . LEU A 1 132 ? -3.118 0.403 21.732 1.00 91.81 132 LEU A O 1
ATOM 982 N N . PRO A 1 133 ? -3.656 -1.160 20.187 1.00 89.12 133 PRO A N 1
ATOM 983 C CA . PRO A 1 133 ? -4.748 -1.740 20.959 1.00 89.12 133 PRO A CA 1
ATOM 984 C C . PRO A 1 133 ? -4.240 -2.366 22.258 1.00 89.12 133 PRO A C 1
ATOM 986 O O . PRO A 1 133 ? -3.207 -3.038 22.276 1.00 89.12 133 PRO A O 1
ATOM 989 N N . LEU A 1 134 ? -4.978 -2.182 23.351 1.00 86.06 134 LEU A N 1
ATOM 990 C CA . LEU A 1 134 ? -4.686 -2.782 24.650 1.00 86.06 134 LEU A CA 1
ATOM 991 C C . LEU A 1 134 ? -5.953 -3.441 25.196 1.00 86.06 134 LEU A C 1
ATOM 993 O O . LEU A 1 134 ? -6.857 -2.756 25.675 1.00 86.06 134 LEU A O 1
ATOM 997 N N . ALA A 1 135 ? -5.988 -4.775 25.224 1.00 78.00 135 ALA A N 1
ATOM 998 C CA . ALA A 1 135 ? -7.160 -5.542 25.659 1.00 78.00 135 ALA A CA 1
ATOM 999 C C . ALA A 1 135 ? -7.583 -5.238 27.111 1.00 78.00 135 ALA A C 1
ATOM 1001 O O . ALA A 1 135 ? -8.753 -5.348 27.474 1.00 78.00 135 ALA A O 1
ATOM 1002 N N . GLN A 1 136 ? -6.636 -4.822 27.958 1.00 82.19 136 GLN A N 1
ATOM 1003 C CA . GLN A 1 136 ? -6.901 -4.419 29.345 1.00 82.19 136 GLN A CA 1
ATOM 1004 C C . GLN A 1 136 ? -7.467 -2.994 29.466 1.00 82.19 136 GLN A C 1
ATOM 1006 O O . GLN A 1 136 ? -8.041 -2.646 30.499 1.00 82.19 136 GLN A O 1
ATOM 1011 N N . PHE A 1 137 ? -7.321 -2.170 28.423 1.00 81.62 137 PHE A N 1
ATOM 1012 C CA . PHE A 1 137 ? -7.753 -0.772 28.387 1.00 81.62 137 PHE A CA 1
ATOM 1013 C C . PHE A 1 137 ? -8.547 -0.426 27.108 1.00 81.62 137 PHE A C 1
ATOM 1015 O O . PHE A 1 137 ? -8.274 0.601 26.485 1.00 81.62 137 PHE A O 1
ATOM 1022 N N . PRO A 1 138 ? -9.593 -1.196 26.751 1.00 71.69 138 PRO A N 1
ATOM 1023 C CA . PRO A 1 138 ? -10.264 -1.108 25.447 1.00 71.69 138 PRO A CA 1
ATOM 1024 C C . PRO A 1 138 ? -11.037 0.202 25.221 1.00 71.69 138 PRO A C 1
ATOM 1026 O O . PRO A 1 138 ? -11.455 0.492 24.115 1.00 71.69 138 PRO A O 1
ATOM 1029 N N . THR A 1 139 ? -11.250 1.005 26.269 1.00 77.25 139 THR A N 1
ATOM 1030 C CA . THR A 1 139 ? -11.892 2.335 26.176 1.00 77.25 139 THR A CA 1
ATOM 1031 C C . THR A 1 139 ? -10.887 3.488 26.173 1.00 77.25 139 THR A C 1
ATOM 1033 O O . THR A 1 139 ? -11.272 4.658 26.227 1.00 77.25 139 THR A O 1
ATOM 1036 N N . LYS A 1 140 ? -9.591 3.166 26.235 1.00 81.50 140 LYS A N 1
ATOM 1037 C CA . LYS A 1 140 ? -8.488 4.132 26.296 1.00 81.50 140 LYS A CA 1
ATOM 1038 C C . LYS A 1 140 ? -7.504 3.964 25.152 1.00 81.50 140 LYS A C 1
ATOM 1040 O O . LYS A 1 140 ? -6.800 4.932 24.882 1.00 81.50 140 LYS A O 1
ATOM 1045 N N . SER A 1 141 ? -7.441 2.791 24.530 1.00 88.56 141 SER A N 1
ATOM 1046 C CA . SER A 1 141 ? -6.712 2.558 23.289 1.00 88.56 141 SER A CA 1
ATOM 1047 C C . SER A 1 141 ? -7.650 2.498 22.092 1.00 88.56 141 SER A C 1
ATOM 1049 O O . SER A 1 141 ? -8.858 2.353 22.275 1.00 88.56 141 SER A O 1
ATOM 1051 N N . ILE A 1 142 ? -7.070 2.511 20.895 1.00 87.88 142 ILE A N 1
ATOM 1052 C CA . ILE A 1 142 ? -7.788 2.116 19.686 1.00 87.88 142 ILE A CA 1
ATOM 1053 C C . ILE A 1 142 ? -8.324 0.696 19.790 1.00 87.88 142 ILE A C 1
ATOM 1055 O O . ILE A 1 142 ? -7.780 -0.134 20.533 1.00 87.88 142 ILE A O 1
ATOM 1059 N N . SER A 1 143 ? -9.388 0.434 19.043 1.00 85.50 143 SER A N 1
ATOM 1060 C CA . SER A 1 143 ? -10.055 -0.867 19.036 1.00 85.50 143 SER A CA 1
ATOM 1061 C C . SER A 1 143 ? -9.405 -1.886 18.097 1.00 85.50 143 SER A C 1
ATOM 1063 O O . SER A 1 143 ? -9.520 -3.083 18.354 1.00 85.50 143 SER A O 1
ATOM 1065 N N . GLY A 1 144 ? -8.663 -1.447 17.078 1.00 87.56 144 GLY A N 1
ATOM 1066 C CA . GLY A 1 144 ? -7.991 -2.347 16.149 1.00 87.56 144 GLY A CA 1
ATOM 1067 C C . GLY A 1 144 ? -6.783 -1.739 15.449 1.00 87.56 144 GLY A C 1
ATOM 1068 O O . GLY A 1 144 ? -6.597 -0.522 15.389 1.00 87.56 144 GLY A O 1
ATOM 1069 N N . ILE A 1 145 ? -5.933 -2.625 14.931 1.00 91.31 145 ILE A N 1
ATOM 1070 C CA . ILE A 1 145 ? -4.752 -2.258 14.159 1.00 91.31 145 ILE A CA 1
ATOM 1071 C C . ILE A 1 145 ? -4.512 -3.246 13.022 1.00 91.31 145 ILE A C 1
ATOM 1073 O O . ILE A 1 145 ? -4.559 -4.461 13.199 1.00 91.31 145 ILE A O 1
ATOM 1077 N N . ILE A 1 146 ? -4.208 -2.708 11.849 1.00 92.50 146 ILE A N 1
ATOM 1078 C CA . ILE A 1 146 ? -3.830 -3.456 10.655 1.00 92.50 146 ILE A CA 1
ATOM 1079 C C . ILE A 1 146 ? -2.451 -2.966 10.232 1.00 92.50 146 ILE A C 1
ATOM 1081 O O . ILE A 1 146 ? -2.199 -1.761 10.187 1.00 92.50 146 ILE A O 1
ATOM 1085 N N . VAL A 1 147 ? -1.546 -3.890 9.917 1.00 93.31 147 VAL A N 1
ATOM 1086 C CA . VAL A 1 147 ? -0.180 -3.547 9.501 1.00 93.31 147 VAL A CA 1
ATOM 1087 C C . VAL A 1 147 ? 0.236 -4.291 8.239 1.00 93.31 147 VAL A C 1
ATOM 1089 O O . VAL A 1 147 ? -0.251 -5.382 7.933 1.00 93.31 147 VAL A O 1
ATOM 1092 N N . HIS A 1 148 ? 1.172 -3.699 7.511 1.00 93.25 148 HIS A N 1
ATOM 1093 C CA . HIS A 1 148 ? 1.914 -4.337 6.437 1.00 93.25 148 HIS A CA 1
ATOM 1094 C C . HIS A 1 148 ? 3.377 -3.944 6.542 1.00 93.25 148 HIS A C 1
ATOM 1096 O O . HIS A 1 148 ? 3.714 -2.775 6.382 1.00 93.25 148 HIS A O 1
ATOM 1102 N N . ASP A 1 149 ? 4.226 -4.920 6.823 1.00 93.38 149 ASP A N 1
ATOM 1103 C CA . ASP A 1 149 ? 5.665 -4.755 6.933 1.00 93.38 149 ASP A CA 1
ATOM 1104 C C . ASP A 1 149 ? 6.337 -6.065 6.532 1.00 93.38 149 ASP A C 1
ATOM 1106 O O . ASP A 1 149 ? 6.378 -7.009 7.316 1.00 93.38 149 ASP A O 1
ATOM 1110 N N . LEU A 1 150 ? 6.838 -6.143 5.299 1.00 86.94 150 LEU A N 1
ATOM 1111 C CA . LEU A 1 150 ? 7.539 -7.322 4.777 1.00 86.94 150 LEU A CA 1
ATOM 1112 C C . LEU A 1 150 ? 8.941 -6.926 4.277 1.00 86.94 150 LEU A C 1
ATOM 1114 O O . LEU A 1 150 ? 9.221 -7.004 3.082 1.00 86.94 150 LEU A O 1
ATOM 1118 N N . PRO A 1 151 ? 9.834 -6.478 5.174 1.00 81.94 151 PRO A N 1
ATOM 1119 C CA . PRO A 1 151 ? 11.116 -5.861 4.830 1.00 81.94 151 PRO A CA 1
ATOM 1120 C C . PRO A 1 151 ? 12.166 -6.833 4.261 1.00 81.94 151 PRO A C 1
ATOM 1122 O O . PRO A 1 151 ? 13.258 -6.393 3.898 1.00 81.94 151 PRO A O 1
ATOM 1125 N N . GLY A 1 152 ? 11.867 -8.133 4.188 1.00 82.38 152 GLY A N 1
ATOM 1126 C CA . GLY A 1 152 ? 12.849 -9.177 3.901 1.00 82.38 152 GLY A CA 1
ATOM 1127 C C . GLY A 1 152 ? 13.538 -9.619 5.188 1.00 82.38 152 GLY A C 1
ATOM 1128 O O . GLY A 1 152 ? 12.859 -9.864 6.172 1.00 82.38 152 GLY A O 1
ATOM 1129 N N . ASP A 1 153 ? 14.863 -9.721 5.187 1.00 83.56 153 ASP A N 1
ATOM 1130 C CA . ASP A 1 153 ? 15.676 -10.132 6.343 1.00 83.56 153 ASP A CA 1
ATOM 1131 C C . ASP A 1 153 ? 16.351 -8.893 6.964 1.00 83.56 153 ASP A C 1
ATOM 1133 O O . ASP A 1 153 ? 17.281 -8.331 6.376 1.00 83.56 153 ASP A O 1
ATOM 1137 N N . ILE A 1 154 ? 15.846 -8.407 8.106 1.00 84.31 154 ILE A N 1
ATOM 1138 C CA . ILE A 1 154 ? 16.377 -7.208 8.779 1.00 84.31 154 ILE A CA 1
ATOM 1139 C C . ILE A 1 154 ? 17.598 -7.560 9.629 1.00 84.31 154 ILE A C 1
ATOM 1141 O O . ILE A 1 154 ? 18.540 -6.763 9.703 1.00 84.31 154 ILE A O 1
ATOM 1145 N N . ASP A 1 155 ? 17.564 -8.687 10.339 1.00 82.31 155 ASP A N 1
ATOM 1146 C CA . ASP A 1 155 ? 18.594 -9.043 11.319 1.00 82.31 155 ASP A CA 1
ATOM 1147 C C . ASP A 1 155 ? 19.760 -9.866 10.732 1.00 82.31 155 ASP A C 1
ATOM 1149 O O . ASP A 1 155 ? 20.781 -10.062 11.403 1.00 82.31 155 ASP A O 1
ATOM 1153 N N . GLY A 1 156 ? 19.653 -10.268 9.463 1.00 82.94 156 GLY A N 1
ATOM 1154 C CA . GLY A 1 156 ? 20.667 -11.006 8.719 1.00 82.94 156 GLY A CA 1
ATOM 1155 C C . GLY A 1 156 ? 20.731 -12.488 9.084 1.00 82.94 156 GLY A C 1
ATOM 1156 O O . GLY A 1 156 ? 21.771 -13.121 8.861 1.00 82.94 156 GLY A O 1
ATOM 1157 N N . ASN A 1 157 ? 19.681 -13.042 9.699 1.00 80.88 157 ASN A N 1
ATOM 1158 C CA . ASN A 1 157 ? 19.638 -14.442 10.120 1.00 80.88 157 ASN A CA 1
ATOM 1159 C C . ASN A 1 157 ? 19.249 -15.415 8.984 1.00 80.88 157 ASN A C 1
ATOM 1161 O O . ASN A 1 157 ? 19.301 -16.634 9.180 1.00 80.88 157 ASN A O 1
ATOM 1165 N N . GLY A 1 158 ? 18.918 -14.898 7.794 1.00 73.00 158 GLY A N 1
ATOM 1166 C CA . GLY A 1 158 ? 18.496 -15.655 6.614 1.00 73.00 158 GLY A CA 1
ATOM 1167 C C . GLY A 1 158 ? 16.999 -15.979 6.563 1.00 73.00 158 GLY A C 1
ATOM 1168 O O . GLY A 1 158 ? 16.561 -16.654 5.629 1.00 73.00 158 GLY A O 1
ATOM 1169 N N . GLY A 1 159 ? 16.221 -15.541 7.552 1.00 72.75 159 GLY A N 1
ATOM 1170 C CA . GLY A 1 159 ? 14.767 -15.639 7.619 1.00 72.75 159 GLY A CA 1
ATOM 1171 C C . GLY A 1 159 ? 14.093 -14.323 7.234 1.00 72.75 159 GLY A C 1
ATOM 1172 O O . GLY A 1 159 ? 14.650 -13.247 7.411 1.00 72.75 159 GLY A O 1
ATOM 1173 N N . ALA A 1 160 ? 12.877 -14.410 6.691 1.00 74.88 160 ALA A N 1
ATOM 1174 C CA . ALA A 1 160 ? 12.061 -13.222 6.475 1.00 74.88 160 ALA A CA 1
ATOM 1175 C C . ALA A 1 160 ? 11.494 -12.727 7.816 1.00 74.88 160 ALA A C 1
ATOM 1177 O O . ALA A 1 160 ? 10.867 -13.493 8.549 1.00 74.88 160 ALA A O 1
ATOM 1178 N N . ASP A 1 161 ? 11.703 -11.448 8.094 1.00 83.19 161 ASP A N 1
ATOM 1179 C CA . ASP A 1 161 ? 11.164 -10.694 9.216 1.00 83.19 161 ASP A CA 1
ATOM 1180 C C . ASP A 1 161 ? 9.872 -9.957 8.827 1.00 83.19 161 ASP A C 1
ATOM 1182 O O . ASP A 1 161 ? 9.510 -9.839 7.651 1.00 83.19 161 ASP A O 1
ATOM 1186 N N . GLY A 1 162 ? 9.206 -9.394 9.837 1.00 85.00 162 GLY A N 1
ATOM 1187 C CA . GLY A 1 162 ? 8.039 -8.538 9.671 1.00 85.00 162 GLY A CA 1
ATOM 1188 C C . GLY A 1 162 ? 6.706 -9.252 9.870 1.00 85.00 162 GLY A C 1
ATOM 1189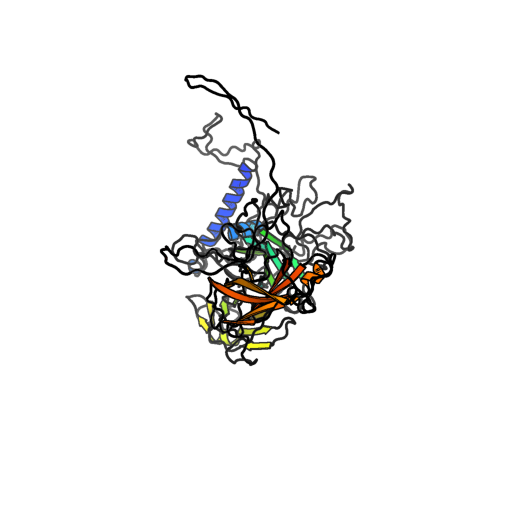 O O . GLY A 1 162 ? 6.620 -10.378 10.361 1.00 85.00 162 GLY A O 1
ATOM 1190 N N . VAL A 1 163 ? 5.634 -8.540 9.546 1.00 85.56 163 VAL A N 1
ATOM 1191 C CA . VAL A 1 163 ? 4.255 -8.955 9.788 1.00 85.56 163 VAL A CA 1
ATOM 1192 C C . VAL A 1 163 ? 3.325 -8.252 8.817 1.00 85.56 163 VAL A C 1
ATOM 1194 O O . VAL A 1 163 ? 3.508 -7.083 8.480 1.00 85.56 163 VAL A O 1
ATOM 1197 N N . SER A 1 164 ? 2.288 -8.949 8.365 1.00 86.06 164 SER A N 1
ATOM 1198 C CA . SER A 1 164 ? 1.275 -8.307 7.547 1.00 86.06 164 SER A CA 1
ATOM 1199 C C . SER A 1 164 ? -0.105 -8.930 7.704 1.00 86.06 164 SER A C 1
ATOM 1201 O O . SER A 1 164 ? -0.275 -10.126 7.485 1.00 86.06 164 SER A O 1
ATOM 1203 N N . SER A 1 165 ? -1.080 -8.080 8.030 1.00 81.50 165 SER A N 1
ATOM 1204 C CA . SER A 1 165 ? -2.514 -8.326 7.845 1.00 81.50 165 SER A CA 1
ATOM 1205 C C . SER A 1 165 ? -2.936 -8.160 6.393 1.00 81.50 165 SER A C 1
ATOM 1207 O O . SER A 1 165 ? -3.828 -8.856 5.913 1.00 81.50 165 SER A O 1
ATOM 1209 N N . LEU A 1 166 ? -2.316 -7.178 5.736 1.00 81.19 166 LEU A N 1
ATOM 1210 C CA . LEU A 1 166 ? -2.677 -6.783 4.394 1.00 81.19 166 LEU A CA 1
ATOM 1211 C C . LEU A 1 166 ? -2.013 -7.666 3.354 1.00 81.19 166 LEU A C 1
ATOM 1213 O O . LEU A 1 166 ? -1.045 -8.405 3.554 1.00 81.19 166 LEU A O 1
ATOM 1217 N N . SER A 1 167 ? -2.562 -7.496 2.185 1.00 74.69 167 SER A N 1
ATOM 1218 C CA . SER A 1 167 ? -2.383 -8.298 1.022 1.00 74.69 167 SER A CA 1
ATOM 1219 C C . SER A 1 167 ? -1.646 -7.516 -0.079 1.00 74.69 167 SER A C 1
ATOM 1221 O O . SER A 1 167 ? -1.745 -7.790 -1.268 1.00 74.69 167 SER A O 1
ATOM 1223 N N . LEU A 1 168 ? -0.828 -6.558 0.362 1.00 82.50 168 LEU A N 1
ATOM 1224 C CA . LEU A 1 168 ? 0.052 -5.730 -0.455 1.00 82.50 168 LEU A CA 1
ATOM 1225 C C . LEU A 1 168 ? 1.399 -6.448 -0.735 1.00 82.50 168 LEU A C 1
ATOM 1227 O O . LEU A 1 168 ? 1.762 -7.375 0.002 1.00 82.50 168 LEU A O 1
ATOM 1231 N N . PRO A 1 169 ? 2.153 -6.067 -1.786 1.00 82.94 169 PRO A N 1
ATOM 1232 C CA . PRO A 1 169 ? 3.452 -6.674 -2.098 1.00 82.94 169 PRO A CA 1
ATOM 1233 C C . PRO A 1 169 ? 4.524 -6.261 -1.085 1.00 82.94 169 PRO A C 1
ATOM 1235 O O . PRO A 1 169 ? 4.450 -5.178 -0.521 1.00 82.94 169 PRO A O 1
ATOM 1238 N N . SER A 1 170 ? 5.568 -7.070 -0.889 1.00 83.12 170 SER A N 1
ATOM 1239 C CA . SER A 1 170 ? 6.646 -6.756 0.068 1.00 83.12 170 SER A CA 1
ATOM 1240 C C . SER A 1 170 ? 7.497 -5.542 -0.307 1.00 83.12 170 SER A C 1
ATOM 1242 O O . SER A 1 170 ? 8.105 -4.906 0.553 1.00 83.12 170 SER A O 1
ATOM 1244 N N . THR A 1 171 ? 7.535 -5.204 -1.594 1.00 86.12 171 THR A N 1
ATOM 1245 C CA . THR A 1 171 ? 8.251 -4.044 -2.121 1.00 86.12 171 THR A CA 1
ATOM 1246 C C . THR A 1 171 ? 7.425 -3.371 -3.206 1.00 86.12 171 THR A C 1
ATOM 1248 O O . THR A 1 171 ? 6.602 -4.018 -3.850 1.00 86.12 171 THR A O 1
ATOM 1251 N N . LEU A 1 172 ? 7.645 -2.074 -3.418 1.00 85.69 172 LEU A N 1
ATOM 1252 C CA . LEU A 1 172 ? 7.043 -1.354 -4.538 1.00 85.69 172 LEU A CA 1
ATOM 1253 C C . LEU A 1 172 ? 7.969 -1.458 -5.761 1.00 85.69 172 LEU A C 1
ATOM 1255 O O . LEU A 1 172 ? 9.153 -1.103 -5.667 1.00 85.69 172 LEU A O 1
ATOM 1259 N N . ALA A 1 173 ? 7.426 -1.903 -6.899 1.00 77.81 173 ALA A N 1
ATOM 1260 C CA . ALA A 1 173 ? 8.118 -1.993 -8.193 1.00 77.81 173 ALA A CA 1
ATOM 1261 C C . ALA A 1 173 ? 8.592 -0.618 -8.681 1.00 77.81 173 ALA A C 1
ATOM 1263 O O . ALA A 1 173 ? 8.112 0.387 -8.182 1.00 77.81 173 ALA A O 1
ATOM 1264 N N . THR A 1 174 ? 9.547 -0.534 -9.609 1.00 73.00 174 THR A N 1
ATOM 1265 C CA . THR A 1 174 ? 10.131 0.739 -10.091 1.00 73.00 174 THR A CA 1
ATOM 1266 C C . THR A 1 174 ? 9.199 1.562 -10.981 1.00 73.00 174 THR A C 1
ATOM 1268 O O . THR A 1 174 ? 9.384 2.775 -11.079 1.00 73.00 174 THR A O 1
ATOM 1271 N N . THR A 1 175 ? 8.205 0.927 -11.600 1.00 68.12 175 THR A N 1
ATOM 1272 C CA . THR A 1 175 ? 7.278 1.535 -12.561 1.00 68.12 175 THR A CA 1
ATOM 1273 C C . THR A 1 175 ? 6.026 2.110 -11.890 1.00 68.12 175 THR A C 1
ATOM 1275 O O . THR A 1 175 ? 5.753 1.876 -10.706 1.00 68.12 175 THR A O 1
ATOM 1278 N N . LEU A 1 176 ? 5.263 2.909 -12.649 1.00 73.38 176 LEU A N 1
ATOM 1279 C CA . LEU A 1 176 ? 3.976 3.447 -12.204 1.00 73.38 176 LEU A CA 1
ATOM 1280 C C . LEU A 1 176 ? 3.017 2.292 -11.925 1.00 73.38 176 LEU A C 1
ATOM 1282 O O . LEU A 1 176 ? 2.520 1.664 -12.857 1.00 73.38 176 LEU A O 1
ATOM 1286 N N . THR A 1 177 ? 2.740 2.050 -10.648 1.00 72.56 177 THR A N 1
ATOM 1287 C CA . THR A 1 177 ? 1.956 0.891 -10.229 1.00 72.56 177 THR A CA 1
ATOM 1288 C C . THR A 1 177 ? 1.031 1.226 -9.075 1.00 72.56 177 THR A C 1
ATOM 1290 O O . THR A 1 177 ? 1.413 1.994 -8.197 1.00 72.56 177 THR A O 1
ATOM 1293 N N . SER A 1 178 ? -0.158 0.623 -9.039 1.00 82.81 178 SER A N 1
ATOM 1294 C CA . SER A 1 178 ? -1.084 0.719 -7.911 1.00 82.81 178 SER A CA 1
ATOM 1295 C C . SER A 1 178 ? -1.355 -0.653 -7.298 1.00 82.81 178 SER A C 1
ATOM 1297 O O . SER A 1 178 ? -1.657 -1.613 -8.004 1.00 82.81 178 SER A O 1
ATOM 1299 N N . TYR A 1 179 ? -1.258 -0.716 -5.973 1.00 85.31 179 TYR A N 1
ATOM 1300 C CA . TYR A 1 179 ? -1.532 -1.879 -5.141 1.00 85.31 179 TYR A CA 1
ATOM 1301 C C . TYR A 1 179 ? -2.741 -1.618 -4.285 1.00 85.31 179 TYR A C 1
ATOM 1303 O O . TYR A 1 179 ? -2.860 -0.538 -3.709 1.00 85.31 179 TYR A O 1
ATOM 1311 N N . THR A 1 180 ? -3.616 -2.609 -4.173 1.00 86.81 180 THR A N 1
ATOM 1312 C CA . THR A 1 180 ? -4.839 -2.451 -3.401 1.00 86.81 180 THR A CA 1
ATOM 1313 C C . THR A 1 180 ? -5.104 -3.640 -2.506 1.00 86.81 180 THR A C 1
ATOM 1315 O O . THR A 1 180 ? -4.771 -4.781 -2.840 1.00 86.81 180 THR A O 1
ATOM 1318 N N . ASP A 1 181 ? -5.718 -3.351 -1.368 1.00 84.62 181 ASP A N 1
ATOM 1319 C CA . ASP A 1 181 ? -6.250 -4.361 -0.469 1.00 84.62 181 ASP A CA 1
ATOM 1320 C C . ASP A 1 181 ? -7.446 -3.809 0.305 1.00 84.62 181 ASP A C 1
ATOM 1322 O O . ASP A 1 181 ? -7.649 -2.593 0.361 1.00 84.62 181 ASP A O 1
ATOM 1326 N N . GLU A 1 182 ? -8.248 -4.691 0.886 1.00 85.75 182 GLU A N 1
ATOM 1327 C CA . GLU A 1 182 ? -9.510 -4.338 1.528 1.00 85.75 182 GLU A CA 1
ATOM 1328 C C . GLU A 1 182 ? -9.521 -4.687 3.015 1.00 85.75 182 GLU A C 1
ATOM 1330 O O . GLU A 1 182 ? -8.956 -5.683 3.460 1.00 85.75 182 GLU A O 1
ATOM 1335 N N . PHE A 1 183 ? -10.194 -3.847 3.794 1.00 86.50 183 PHE A N 1
ATOM 1336 C CA . PHE A 1 183 ? -10.379 -4.019 5.229 1.00 86.50 183 PHE A CA 1
ATOM 1337 C C . PHE A 1 183 ? -11.760 -3.523 5.653 1.00 86.50 183 PHE A C 1
ATOM 1339 O O . PHE A 1 183 ? -12.462 -2.853 4.893 1.00 86.50 183 PHE A O 1
ATOM 1346 N N . GLU A 1 184 ? -12.158 -3.846 6.881 1.00 86.12 184 GLU A N 1
ATOM 1347 C CA . GLU A 1 184 ? -13.436 -3.405 7.434 1.00 86.12 184 GLU A CA 1
ATOM 1348 C C . GLU A 1 184 ? -13.266 -2.377 8.538 1.00 86.12 184 GLU A C 1
ATOM 1350 O O . GLU A 1 184 ? -12.369 -2.476 9.377 1.00 86.12 184 GLU A O 1
ATOM 1355 N N . VAL A 1 185 ? -14.199 -1.427 8.546 1.00 89.62 185 VAL A N 1
ATOM 1356 C CA . VAL A 1 185 ? -14.419 -0.472 9.625 1.00 89.62 185 VAL A CA 1
ATOM 1357 C C . VAL A 1 185 ? -15.696 -0.871 10.363 1.00 89.62 185 VAL A C 1
ATOM 1359 O O . VAL A 1 185 ? -16.796 -0.831 9.804 1.00 89.62 185 VAL A O 1
ATOM 1362 N N . LEU A 1 186 ? -15.543 -1.273 11.623 1.00 83.19 186 LEU A N 1
ATOM 1363 C CA . LEU A 1 186 ? -16.601 -1.867 12.445 1.00 83.19 186 LEU A CA 1
ATOM 1364 C C . LEU A 1 186 ? -17.422 -0.833 13.222 1.00 83.19 186 LEU A C 1
ATOM 1366 O O . LEU A 1 186 ? -18.559 -1.104 13.606 1.00 83.19 186 LEU A O 1
ATOM 1370 N N . ASP A 1 187 ? -16.856 0.349 13.448 1.00 82.81 187 ASP A N 1
ATOM 1371 C CA . ASP A 1 187 ? -17.474 1.440 14.196 1.00 82.81 187 ASP A CA 1
ATOM 1372 C C . ASP A 1 187 ? -17.100 2.794 13.568 1.00 82.81 187 ASP A C 1
ATOM 1374 O O . ASP A 1 187 ? -16.095 2.919 12.878 1.00 82.81 187 ASP A O 1
ATOM 1378 N N . ASN A 1 188 ? -17.924 3.815 13.778 1.00 87.88 188 ASN A N 1
ATOM 1379 C CA . ASN A 1 188 ? -17.679 5.186 13.346 1.00 87.88 188 ASN A CA 1
ATOM 1380 C C . ASN A 1 188 ? -17.541 6.181 14.512 1.00 87.88 188 ASN A C 1
ATOM 1382 O O . ASN A 1 188 ? -17.475 7.393 14.277 1.00 87.88 188 ASN A O 1
ATOM 1386 N N . THR A 1 189 ? -17.509 5.695 15.759 1.00 85.56 189 THR A N 1
ATOM 1387 C CA . THR A 1 189 ? -17.318 6.528 16.960 1.00 85.56 189 THR A CA 1
ATOM 1388 C C . THR A 1 189 ? -15.855 6.839 17.283 1.00 85.56 189 THR A C 1
ATOM 1390 O O . THR A 1 189 ? -15.584 7.727 18.090 1.00 85.56 189 THR A O 1
ATOM 1393 N N . GLU A 1 190 ? -14.923 6.157 16.623 1.00 86.44 190 GLU A N 1
ATOM 1394 C CA . GLU A 1 190 ? -13.475 6.314 16.750 1.00 86.44 190 GLU A CA 1
ATOM 1395 C C . GLU A 1 190 ? -12.887 6.800 15.414 1.00 86.44 190 GLU A C 1
ATOM 1397 O O . GLU A 1 190 ? -13.458 6.532 14.360 1.00 86.44 190 GLU A O 1
ATOM 1402 N N . ASP A 1 191 ? -11.802 7.577 15.438 1.00 88.75 191 ASP A N 1
ATOM 1403 C CA . ASP A 1 191 ? -11.159 8.061 14.210 1.00 88.75 191 ASP A CA 1
ATOM 1404 C C . ASP A 1 191 ? -10.446 6.912 13.478 1.00 88.75 191 ASP A C 1
ATOM 1406 O O . ASP A 1 191 ? -9.936 5.982 14.103 1.00 88.75 191 ASP A O 1
ATOM 1410 N N . LEU A 1 192 ? -10.364 7.002 12.149 1.00 92.62 192 LEU A N 1
ATOM 1411 C CA . LEU A 1 192 ? -9.578 6.092 11.317 1.00 92.62 192 LEU A CA 1
ATOM 1412 C C . LEU A 1 192 ? -8.346 6.830 10.797 1.00 92.62 192 LEU A C 1
ATOM 1414 O O . LEU A 1 192 ? -8.466 7.875 10.150 1.00 92.62 192 LEU A O 1
ATOM 1418 N N . VAL A 1 193 ? -7.164 6.266 11.034 1.00 93.06 193 VAL A N 1
ATOM 1419 C CA . VAL A 1 193 ? -5.903 6.824 10.543 1.00 93.06 193 VAL A CA 1
ATOM 1420 C C . VAL A 1 193 ? -5.106 5.750 9.822 1.00 93.06 193 VAL A C 1
ATOM 1422 O O . VAL A 1 193 ? -4.797 4.709 10.396 1.00 93.06 193 VAL A O 1
ATOM 1425 N N . ALA A 1 194 ? -4.729 6.018 8.576 1.00 95.19 194 ALA A N 1
ATOM 1426 C CA . ALA A 1 194 ? -3.812 5.184 7.808 1.00 95.19 194 ALA A CA 1
ATOM 1427 C C . ALA A 1 194 ? -2.522 5.954 7.533 1.00 95.19 194 ALA A C 1
ATOM 1429 O O . ALA A 1 194 ? -2.567 7.141 7.227 1.00 95.19 194 ALA A O 1
ATOM 1430 N N . SER A 1 195 ? -1.371 5.294 7.602 1.00 95.12 195 SER A N 1
ATOM 1431 C CA . SER A 1 195 ? -0.089 5.880 7.223 1.00 95.12 195 SER A CA 1
ATOM 1432 C C . SER A 1 195 ? 0.774 4.879 6.475 1.00 95.12 195 SER A C 1
ATOM 1434 O O . SER A 1 195 ? 0.826 3.702 6.827 1.00 95.12 195 SER A O 1
ATOM 1436 N N . ILE A 1 196 ? 1.483 5.376 5.467 1.00 95.19 196 ILE A N 1
ATOM 1437 C CA . ILE A 1 196 ? 2.553 4.675 4.769 1.00 95.19 196 ILE A CA 1
ATOM 1438 C C . ILE A 1 196 ? 3.879 5.383 5.048 1.00 95.19 196 ILE A C 1
ATOM 1440 O O . ILE A 1 196 ? 3.949 6.613 5.103 1.00 95.19 196 ILE A O 1
ATOM 1444 N N . SER A 1 197 ? 4.960 4.620 5.191 1.00 94.69 197 SER A N 1
ATOM 1445 C CA . SER A 1 197 ? 6.313 5.172 5.175 1.00 94.69 197 SER A CA 1
ATOM 1446 C C . SER A 1 197 ? 7.272 4.276 4.408 1.00 94.69 197 SER A C 1
ATOM 1448 O O . SER A 1 197 ? 7.185 3.052 4.482 1.00 94.69 197 SER A O 1
ATOM 1450 N N . TRP A 1 198 ? 8.215 4.895 3.699 1.00 92.56 198 TRP A N 1
ATOM 1451 C CA . TRP A 1 198 ? 9.266 4.192 2.976 1.00 92.56 198 TRP A CA 1
ATOM 1452 C C . TRP A 1 198 ? 10.645 4.800 3.232 1.00 92.56 198 TRP A C 1
ATOM 1454 O O . TRP A 1 198 ? 10.810 5.988 3.551 1.00 92.56 198 TRP A O 1
ATOM 1464 N N . HIS A 1 199 ? 11.662 3.955 3.072 1.00 86.50 199 HIS A N 1
ATOM 1465 C CA . HIS A 1 199 ? 13.051 4.387 3.097 1.00 86.50 199 HIS A CA 1
ATOM 1466 C C . HIS A 1 199 ? 13.457 4.781 1.689 1.00 86.50 199 HIS A C 1
ATOM 1468 O O . HIS A 1 199 ? 13.657 3.934 0.824 1.00 86.50 199 HIS A O 1
ATOM 1474 N N . ASP A 1 200 ? 13.563 6.083 1.474 1.00 85.81 200 ASP A N 1
ATOM 1475 C CA . ASP A 1 200 ? 13.831 6.614 0.155 1.00 85.81 200 ASP A CA 1
ATOM 1476 C C . ASP A 1 200 ? 15.338 6.854 -0.075 1.00 85.81 200 ASP A C 1
ATOM 1478 O O . ASP A 1 200 ? 16.002 7.416 0.807 1.00 85.81 200 ASP A O 1
ATOM 1482 N N . PRO A 1 201 ? 15.914 6.438 -1.221 1.00 80.94 201 PRO A N 1
ATOM 1483 C CA . PRO A 1 201 ? 17.267 6.810 -1.598 1.00 80.94 201 PRO A CA 1
ATOM 1484 C C . PRO A 1 201 ? 17.376 8.319 -1.812 1.00 80.94 201 PRO A C 1
ATOM 1486 O O . PRO A 1 201 ? 16.581 8.949 -2.508 1.00 80.94 201 PRO A O 1
ATOM 1489 N N . VAL A 1 202 ? 18.430 8.895 -1.246 1.00 71.25 202 VAL A N 1
ATOM 1490 C CA . VAL A 1 202 ? 18.725 10.318 -1.385 1.00 71.25 202 VAL A CA 1
ATOM 1491 C C . VAL A 1 202 ? 19.408 10.552 -2.731 1.00 71.25 202 VAL A C 1
ATOM 1493 O O . VAL A 1 202 ? 20.474 9.988 -2.985 1.00 71.25 202 VAL A O 1
ATOM 1496 N N . ASN A 1 203 ? 18.824 11.389 -3.591 1.00 70.81 203 ASN A N 1
ATOM 1497 C CA . ASN A 1 203 ? 19.471 11.758 -4.851 1.00 70.81 203 ASN A CA 1
ATOM 1498 C C . ASN A 1 203 ? 20.673 12.700 -4.631 1.00 70.81 203 ASN A C 1
ATOM 1500 O O . ASN A 1 203 ? 20.927 13.180 -3.523 1.00 70.81 203 ASN A O 1
ATOM 1504 N N . SER A 1 204 ? 21.408 13.016 -5.703 1.00 69.31 204 SER A N 1
ATOM 1505 C CA . SER A 1 204 ? 22.601 13.882 -5.656 1.00 69.31 204 SER A CA 1
ATOM 1506 C C . SER A 1 204 ? 22.355 15.276 -5.064 1.00 69.31 204 SER A C 1
ATOM 1508 O O . SER A 1 204 ? 23.306 15.945 -4.669 1.00 69.31 204 SER A O 1
ATOM 1510 N N . ASN A 1 205 ? 21.095 15.711 -4.997 1.00 66.00 205 ASN A N 1
ATOM 1511 C CA . ASN A 1 205 ? 20.692 17.010 -4.474 1.00 66.00 205 ASN A CA 1
ATOM 1512 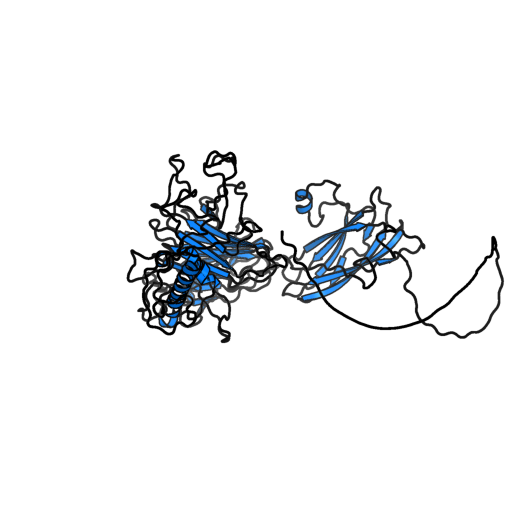C C . ASN A 1 205 ? 20.146 16.938 -3.034 1.00 66.00 205 ASN A C 1
ATOM 1514 O O . ASN A 1 205 ? 19.769 17.966 -2.477 1.00 66.00 205 ASN A O 1
ATOM 1518 N N . GLY A 1 206 ? 20.118 15.757 -2.404 1.00 63.75 206 GLY A N 1
ATOM 1519 C CA . GLY A 1 206 ? 19.602 15.600 -1.041 1.00 63.75 206 GLY A CA 1
ATOM 1520 C C . GLY A 1 206 ? 18.084 15.393 -0.952 1.00 63.75 206 GLY A C 1
ATOM 1521 O O . GLY A 1 206 ? 17.513 15.538 0.138 1.00 63.75 206 GLY A O 1
ATOM 1522 N N . PHE A 1 207 ? 17.420 15.096 -2.074 1.00 70.88 207 PHE A N 1
ATOM 1523 C CA . PHE A 1 207 ? 15.962 14.999 -2.164 1.00 70.88 207 PHE A CA 1
ATOM 1524 C C . PHE A 1 207 ? 15.465 13.566 -2.286 1.00 70.88 207 PHE A C 1
ATOM 1526 O O . PHE A 1 207 ? 16.226 12.658 -2.630 1.00 70.88 207 PHE A O 1
ATOM 1533 N N . VAL A 1 208 ? 14.170 13.416 -1.997 1.00 73.69 208 VAL A N 1
ATOM 1534 C CA . VAL A 1 208 ? 13.440 12.170 -2.191 1.00 73.69 208 VAL A CA 1
ATOM 1535 C C . VAL A 1 208 ? 13.368 11.880 -3.697 1.00 73.69 208 VAL A C 1
ATOM 1537 O O . VAL A 1 208 ? 13.087 12.785 -4.488 1.00 73.69 208 VAL A O 1
ATOM 1540 N N . THR A 1 209 ? 13.697 10.654 -4.088 1.00 80.19 209 THR A N 1
ATOM 1541 C CA . THR A 1 209 ? 13.749 10.173 -5.473 1.00 80.19 209 THR A CA 1
ATOM 1542 C C . THR A 1 209 ? 12.436 9.529 -5.892 1.00 80.19 209 THR A C 1
ATOM 1544 O O . THR A 1 209 ? 12.054 9.650 -7.053 1.00 80.19 209 THR A O 1
ATOM 1547 N N . ASN A 1 210 ? 11.752 8.847 -4.970 1.00 84.31 210 ASN A N 1
ATOM 1548 C CA . ASN A 1 210 ? 10.542 8.106 -5.290 1.00 84.31 210 ASN A CA 1
ATOM 1549 C C . ASN A 1 210 ? 9.294 8.768 -4.711 1.00 84.31 210 ASN A C 1
ATOM 1551 O O . ASN A 1 210 ? 9.286 9.226 -3.569 1.00 84.31 210 ASN A O 1
ATOM 1555 N N . ASP A 1 211 ? 8.239 8.759 -5.513 1.00 85.31 211 ASP A N 1
ATOM 1556 C CA . ASP A 1 211 ? 6.946 9.357 -5.208 1.00 85.31 211 ASP A CA 1
ATOM 1557 C C . ASP A 1 211 ? 5.911 8.246 -5.029 1.00 85.31 211 ASP A C 1
ATOM 1559 O O . ASP A 1 211 ? 5.684 7.457 -5.956 1.00 85.31 211 ASP A O 1
ATOM 1563 N N . VAL A 1 212 ? 5.341 8.150 -3.829 1.00 87.69 212 VAL A N 1
ATOM 1564 C CA . VAL A 1 212 ? 4.385 7.108 -3.444 1.00 87.69 212 VAL A CA 1
ATOM 1565 C C . VAL A 1 212 ? 3.176 7.773 -2.803 1.00 87.69 212 VAL A C 1
ATOM 1567 O O . VAL A 1 212 ? 3.303 8.382 -1.748 1.00 87.69 212 VAL A O 1
ATOM 1570 N N . ASP A 1 213 ? 2.016 7.573 -3.416 1.00 87.69 213 ASP A N 1
ATOM 1571 C CA . ASP A 1 213 ? 0.715 8.034 -2.958 1.00 87.69 213 ASP A CA 1
ATOM 1572 C C . ASP A 1 213 ? 0.024 6.950 -2.114 1.00 87.69 213 ASP A C 1
ATOM 1574 O O . ASP A 1 213 ? -0.072 5.782 -2.508 1.00 87.69 213 ASP A O 1
ATOM 1578 N N . LEU A 1 214 ? -0.576 7.362 -1.004 1.00 91.44 214 LEU A N 1
ATOM 1579 C CA . LEU A 1 214 ? -1.539 6.609 -0.214 1.00 91.44 214 LEU A CA 1
ATOM 1580 C C . LEU A 1 214 ? -2.950 7.095 -0.521 1.00 91.44 214 LEU A C 1
ATOM 1582 O O . LEU A 1 214 ? -3.223 8.295 -0.579 1.00 91.44 214 LEU A O 1
ATOM 1586 N N . ARG A 1 215 ? -3.893 6.167 -0.638 1.00 89.88 215 ARG A N 1
ATOM 1587 C CA . ARG A 1 215 ? -5.317 6.486 -0.687 1.00 89.88 215 ARG A CA 1
ATOM 1588 C C . ARG A 1 215 ? -6.116 5.496 0.132 1.00 89.88 215 ARG A C 1
ATOM 1590 O O . ARG A 1 215 ? -5.761 4.327 0.239 1.00 89.88 215 ARG A O 1
ATOM 1597 N N . ILE A 1 216 ? -7.213 5.982 0.685 1.00 92.50 216 ILE A N 1
ATOM 1598 C CA . ILE A 1 216 ? -8.224 5.177 1.357 1.00 92.50 216 ILE A CA 1
ATOM 1599 C C . ILE A 1 216 ? -9.539 5.430 0.638 1.00 92.50 216 ILE A C 1
ATOM 1601 O O . ILE A 1 216 ? -9.885 6.574 0.364 1.00 92.50 216 ILE A O 1
ATOM 1605 N N . ARG A 1 217 ? -10.272 4.372 0.328 1.00 91.06 217 ARG A N 1
ATOM 1606 C CA . ARG A 1 217 ? -11.569 4.418 -0.336 1.00 91.06 217 ARG A CA 1
ATOM 1607 C C . ARG A 1 217 ? -12.597 3.738 0.548 1.00 91.06 217 ARG A C 1
ATOM 1609 O O . ARG A 1 217 ? -12.394 2.598 0.940 1.00 91.06 217 ARG A O 1
ATOM 1616 N N . TYR A 1 218 ? -13.691 4.422 0.841 1.00 92.00 218 TYR A N 1
ATOM 1617 C CA . TYR A 1 218 ? -14.912 3.794 1.326 1.00 92.00 218 TYR A CA 1
ATOM 1618 C C . TYR A 1 218 ? -15.683 3.271 0.122 1.00 92.00 218 TYR A C 1
ATOM 1620 O O . TYR A 1 218 ? -15.926 4.039 -0.807 1.00 92.00 218 TYR A O 1
ATOM 1628 N N . CYS A 1 219 ? -16.058 1.998 0.158 1.00 86.75 219 CYS A N 1
ATOM 1629 C CA . CYS A 1 219 ? -16.602 1.266 -0.984 1.00 86.75 219 CYS A CA 1
ATOM 1630 C C . CYS A 1 219 ? -18.123 1.352 -1.091 1.00 86.75 219 CYS A C 1
ATOM 1632 O O . CYS A 1 219 ? -18.771 0.376 -1.456 1.00 86.75 219 CYS A O 1
ATOM 1634 N N . GLY A 1 220 ? -18.690 2.470 -0.639 1.00 85.56 220 GLY A N 1
ATOM 1635 C CA . GLY A 1 220 ? -20.123 2.682 -0.709 1.00 85.56 220 GLY A CA 1
ATOM 1636 C C . GLY A 1 220 ? -20.965 1.764 0.180 1.00 85.56 220 GLY A C 1
ATOM 1637 O O . GLY A 1 220 ? -20.482 0.995 1.016 1.00 85.56 220 GLY A O 1
ATOM 1638 N N . ALA A 1 221 ? -22.280 1.878 0.010 1.00 80.19 221 ALA A N 1
ATOM 1639 C CA . ALA A 1 221 ? -23.265 1.011 0.647 1.00 80.19 221 ALA A CA 1
ATOM 1640 C C . ALA A 1 221 ? -23.389 -0.349 -0.058 1.00 80.19 221 ALA A C 1
ATOM 1642 O O . ALA A 1 221 ? -23.936 -1.286 0.527 1.00 80.19 221 ALA A O 1
ATOM 1643 N N . ASP A 1 222 ? -22.918 -0.452 -1.302 1.00 75.56 222 ASP A N 1
ATOM 1644 C CA . ASP A 1 222 ? -22.888 -1.701 -2.062 1.00 75.56 222 ASP A CA 1
ATOM 1645 C C . ASP A 1 222 ? -21.677 -2.589 -1.721 1.00 75.56 222 ASP A C 1
ATOM 1647 O O . ASP A 1 222 ? -21.641 -3.747 -2.142 1.00 75.56 222 ASP A O 1
ATOM 1651 N N . ALA A 1 223 ? -20.738 -2.067 -0.920 1.00 75.12 223 ALA A N 1
ATOM 1652 C CA . ALA A 1 223 ? -19.494 -2.720 -0.531 1.00 75.12 223 ALA A CA 1
ATOM 1653 C C . ALA A 1 223 ? -18.627 -3.114 -1.744 1.00 75.12 223 ALA A C 1
ATOM 1655 O O . ALA A 1 223 ? -17.866 -4.080 -1.700 1.00 75.12 223 ALA A O 1
ATOM 1656 N N . ASN A 1 224 ? -18.732 -2.376 -2.852 1.00 76.12 224 ASN A N 1
ATOM 1657 C CA . ASN A 1 224 ? -18.033 -2.685 -4.087 1.00 76.12 224 ASN A CA 1
ATOM 1658 C C . ASN A 1 224 ? -17.063 -1.576 -4.498 1.00 76.12 224 ASN A C 1
ATOM 1660 O O . ASN A 1 224 ? -17.348 -0.732 -5.342 1.00 76.12 224 ASN A O 1
ATOM 1664 N N . CYS A 1 225 ? -15.818 -1.710 -4.048 1.00 74.94 225 CYS A N 1
ATOM 1665 C CA . CYS A 1 225 ? -14.740 -0.758 -4.320 1.00 74.94 225 CYS A CA 1
ATOM 1666 C C . CYS A 1 225 ? -14.291 -0.690 -5.802 1.00 74.94 225 CYS A C 1
ATOM 1668 O O . CYS A 1 225 ? -13.300 -0.026 -6.115 1.00 74.94 225 CYS A O 1
ATOM 1670 N N . THR A 1 226 ? -14.919 -1.456 -6.706 1.00 70.69 226 THR A N 1
ATOM 1671 C CA . THR A 1 226 ? -14.596 -1.471 -8.146 1.00 70.69 226 THR A CA 1
ATOM 1672 C C . THR A 1 226 ? -15.498 -0.558 -8.970 1.00 70.69 226 THR A C 1
ATOM 1674 O O . THR A 1 226 ? -15.120 -0.174 -10.077 1.00 70.69 226 THR A O 1
ATOM 1677 N N . THR A 1 227 ? -16.676 -0.194 -8.452 1.00 69.88 227 THR A N 1
ATOM 1678 C CA . THR A 1 227 ? -17.641 0.646 -9.168 1.00 69.88 227 THR A CA 1
ATOM 1679 C C . THR A 1 227 ? -17.753 1.996 -8.460 1.00 69.88 227 THR A C 1
ATOM 1681 O O . THR A 1 227 ? -18.310 2.047 -7.376 1.00 69.88 227 THR A O 1
ATOM 1684 N N . PRO A 1 228 ? -17.303 3.117 -9.057 1.00 68.62 228 PRO A N 1
ATOM 1685 C CA . PRO A 1 228 ? -17.173 4.398 -8.345 1.00 68.62 228 PRO A CA 1
ATOM 1686 C C . PRO A 1 228 ? -18.483 5.105 -7.942 1.00 68.62 228 PRO A C 1
ATOM 1688 O O . PRO A 1 228 ? -18.454 6.303 -7.671 1.00 68.62 228 PRO A O 1
ATOM 1691 N N . GLY A 1 229 ? -19.641 4.441 -8.014 1.00 71.00 229 GLY A N 1
ATOM 1692 C CA . GLY A 1 229 ? -20.960 5.084 -7.997 1.00 71.00 229 GLY A CA 1
ATOM 1693 C C . GLY A 1 229 ? -21.282 5.845 -6.708 1.00 71.00 229 GLY A C 1
ATOM 1694 O O . GLY A 1 229 ? -21.891 6.914 -6.774 1.00 71.00 229 GLY A O 1
ATOM 1695 N N . ASP A 1 230 ? -20.865 5.315 -5.560 1.00 77.06 230 ASP A N 1
ATOM 1696 C CA . ASP A 1 230 ? -21.083 5.875 -4.218 1.00 77.06 230 ASP A CA 1
ATOM 1697 C C . ASP A 1 230 ? -19.819 5.850 -3.333 1.00 77.06 230 ASP A C 1
ATOM 1699 O O . ASP A 1 230 ? -19.887 6.105 -2.126 1.00 77.06 230 ASP A O 1
ATOM 1703 N N . ASP A 1 231 ? -18.663 5.605 -3.949 1.00 85.19 231 ASP A N 1
ATOM 1704 C CA . ASP A 1 231 ? -17.364 5.599 -3.290 1.00 85.19 231 ASP A CA 1
ATOM 1705 C C . ASP A 1 231 ? -16.971 6.984 -2.755 1.00 85.19 231 ASP A C 1
ATOM 1707 O O . ASP A 1 231 ? -17.179 8.015 -3.400 1.00 85.19 231 ASP A O 1
ATOM 1711 N N . ILE A 1 232 ? -16.278 7.001 -1.614 1.00 85.69 232 ILE A N 1
ATOM 1712 C CA . ILE A 1 232 ? -15.596 8.197 -1.098 1.00 85.69 232 ILE A CA 1
ATOM 1713 C C . ILE A 1 232 ? -14.105 7.894 -1.027 1.00 85.69 232 ILE A C 1
ATOM 1715 O O . ILE A 1 232 ? -13.709 6.905 -0.420 1.00 85.69 232 ILE A O 1
ATOM 1719 N N . VAL A 1 233 ? -13.267 8.734 -1.634 1.00 86.31 233 VAL A N 1
ATOM 1720 C CA . VAL A 1 233 ? -11.813 8.523 -1.692 1.00 86.31 233 VAL A CA 1
ATOM 1721 C C . VAL A 1 233 ? -11.106 9.630 -0.935 1.00 86.31 233 VAL A C 1
ATOM 1723 O O . VAL A 1 233 ? -11.305 10.794 -1.245 1.00 86.31 233 VAL A O 1
ATOM 1726 N N . TRP A 1 234 ? -10.221 9.287 -0.012 1.00 86.62 234 TRP A N 1
ATOM 1727 C CA . TRP A 1 234 ? -9.279 10.191 0.641 1.00 86.62 234 TRP A CA 1
ATOM 1728 C C . TRP A 1 234 ? -7.871 9.886 0.142 1.00 86.62 234 TRP A C 1
ATOM 1730 O O . TRP A 1 234 ? -7.530 8.720 -0.059 1.00 86.62 234 TRP A O 1
ATOM 1740 N N . ARG A 1 235 ? -7.030 10.907 -0.040 1.00 81.81 235 ARG A N 1
ATOM 1741 C CA . ARG A 1 235 ? -5.609 10.696 -0.365 1.00 81.81 235 ARG A CA 1
ATOM 1742 C C . ARG A 1 235 ? -4.715 11.236 0.733 1.00 81.81 235 ARG A C 1
ATOM 1744 O O . ARG A 1 235 ? -5.096 12.159 1.458 1.00 81.81 235 ARG A O 1
ATOM 1751 N N . GLY A 1 236 ? -3.539 10.636 0.831 1.00 79.38 236 GLY A N 1
ATOM 1752 C CA . GLY A 1 236 ? -2.463 11.082 1.683 1.00 79.38 236 GLY A CA 1
ATOM 1753 C C . GLY A 1 236 ? -2.006 12.474 1.276 1.00 79.38 236 GLY A C 1
ATOM 1754 O O . GLY A 1 236 ? -1.992 12.815 0.095 1.00 79.38 236 GLY A O 1
ATOM 1755 N N . ASN A 1 237 ? -1.686 13.292 2.277 1.00 74.44 237 ASN A N 1
ATOM 1756 C CA . ASN A 1 237 ? -0.994 14.571 2.109 1.00 74.44 237 ASN A CA 1
ATOM 1757 C C . ASN A 1 237 ? -1.560 15.495 0.999 1.00 74.44 237 ASN A C 1
ATOM 1759 O O . ASN A 1 237 ? -0.800 16.082 0.224 1.00 74.44 237 ASN A O 1
ATOM 1763 N N . ILE A 1 238 ? -2.888 15.662 0.917 1.00 65.25 238 ILE A N 1
ATOM 1764 C CA . ILE A 1 238 ? -3.501 16.642 0.003 1.00 65.25 238 ILE A CA 1
ATOM 1765 C C . ILE A 1 238 ? -3.465 18.047 0.622 1.00 65.25 238 ILE A C 1
ATOM 1767 O O . ILE A 1 238 ? -3.994 18.307 1.702 1.00 65.25 238 ILE A O 1
ATOM 1771 N N . PHE A 1 239 ? -2.920 19.014 -0.110 1.00 60.09 239 PHE A N 1
ATOM 1772 C CA . PHE A 1 239 ? -2.789 20.398 0.346 1.00 60.09 239 PHE A CA 1
ATOM 1773 C C . PHE A 1 239 ? -3.796 21.311 -0.360 1.00 60.09 239 PHE A C 1
ATOM 1775 O O . PHE A 1 239 ? -3.414 22.103 -1.210 1.00 60.09 239 PHE A O 1
ATOM 1782 N N . SER A 1 240 ? -5.094 21.205 -0.059 1.00 52.06 240 SER A N 1
ATOM 1783 C CA . SER A 1 240 ? -6.088 22.102 -0.676 1.00 52.06 240 SER A CA 1
ATOM 1784 C C . SER A 1 240 ? -6.296 23.395 0.119 1.00 52.06 240 SER A C 1
ATOM 1786 O O . SER A 1 240 ? -6.393 23.381 1.347 1.00 52.06 240 SER A O 1
ATOM 1788 N N . GLU A 1 241 ? -6.396 24.502 -0.620 1.00 51.00 241 GLU A N 1
ATOM 1789 C CA . GLU A 1 241 ? -6.750 25.848 -0.150 1.00 51.00 241 GLU A CA 1
ATOM 1790 C C . GLU A 1 241 ? -8.244 26.192 -0.376 1.00 51.00 241 GLU A C 1
ATOM 1792 O O . GLU A 1 241 ? -8.701 27.259 0.026 1.00 51.00 241 GLU A O 1
ATOM 1797 N N . ASP A 1 242 ? -9.033 25.297 -0.987 1.00 52.09 242 ASP A N 1
ATOM 1798 C CA . ASP A 1 242 ? -10.483 25.464 -1.215 1.00 52.09 242 ASP A CA 1
ATOM 1799 C C . ASP A 1 242 ? -11.284 24.822 -0.068 1.00 52.09 242 ASP A C 1
ATOM 1801 O O . ASP A 1 242 ? -11.807 23.708 -0.160 1.00 52.09 242 ASP A O 1
ATOM 1805 N N . PHE A 1 243 ? -11.277 25.512 1.074 1.00 53.22 243 PHE A N 1
ATOM 1806 C CA . PHE A 1 243 ? -11.914 25.077 2.312 1.00 53.22 243 PHE A CA 1
ATOM 1807 C C . PHE A 1 243 ? -13.453 25.100 2.238 1.00 53.22 243 PHE A C 1
ATOM 1809 O O . PHE A 1 243 ? -14.083 24.154 2.705 1.00 53.22 243 PHE A O 1
ATOM 1816 N N . ASP A 1 244 ? -14.037 26.119 1.603 1.00 54.47 244 ASP A N 1
ATOM 1817 C CA . ASP A 1 244 ? -15.484 26.392 1.542 1.00 54.47 244 ASP A CA 1
ATOM 1818 C C . ASP A 1 244 ? -16.186 25.794 0.305 1.00 54.47 244 ASP A C 1
ATOM 1820 O O . ASP A 1 244 ? -17.340 26.110 0.009 1.00 54.47 244 ASP A O 1
ATOM 1824 N N . ARG A 1 245 ? -15.504 24.900 -0.427 1.00 56.97 245 ARG A N 1
ATOM 1825 C CA . ARG A 1 245 ? -16.086 24.068 -1.501 1.00 56.97 245 ARG A CA 1
ATOM 1826 C C . ARG A 1 245 ? -16.695 24.865 -2.654 1.00 56.97 245 ARG A C 1
ATOM 1828 O O . ARG A 1 245 ? -17.575 24.360 -3.358 1.00 56.97 245 ARG A O 1
ATOM 1835 N N . ASN A 1 246 ? -16.253 26.098 -2.870 1.00 56.94 246 ASN A N 1
ATOM 1836 C CA . ASN A 1 246 ? -16.868 26.982 -3.857 1.00 56.94 246 ASN A CA 1
ATOM 1837 C C . ASN A 1 246 ? -16.211 26.870 -5.252 1.00 56.94 246 ASN A C 1
ATOM 1839 O O . ASN A 1 246 ? -16.699 27.477 -6.211 1.00 56.94 246 ASN A O 1
ATOM 1843 N N . GLY A 1 247 ? -15.130 26.087 -5.385 1.00 53.00 247 GLY A N 1
ATOM 1844 C CA . GLY A 1 247 ? -14.393 25.901 -6.635 1.00 53.00 247 GLY A CA 1
ATOM 1845 C C . GLY A 1 247 ? -13.445 27.055 -6.970 1.00 53.00 247 GLY A C 1
ATOM 1846 O O . GLY A 1 247 ? -13.022 27.183 -8.122 1.00 53.00 247 GLY A O 1
ATOM 1847 N N . THR A 1 248 ? -13.131 27.918 -6.003 1.00 52.44 248 THR A N 1
ATOM 1848 C CA . THR A 1 248 ? -12.209 29.046 -6.151 1.00 52.44 248 THR A CA 1
ATOM 1849 C C . THR A 1 248 ? -11.116 28.994 -5.085 1.00 52.44 248 THR A C 1
ATOM 1851 O O . THR A 1 248 ? -11.368 28.892 -3.892 1.00 52.44 248 THR A O 1
ATOM 1854 N N . THR A 1 249 ? -9.860 29.099 -5.516 1.00 52.91 249 THR A N 1
ATOM 1855 C CA . THR A 1 249 ? -8.694 29.200 -4.630 1.00 52.91 249 THR A CA 1
ATOM 1856 C C . THR A 1 249 ? -8.631 30.611 -4.033 1.00 52.91 249 THR A C 1
ATOM 1858 O O . THR A 1 249 ? -7.994 31.497 -4.611 1.00 52.91 249 THR A O 1
ATOM 1861 N N . ASN A 1 250 ? -9.365 30.880 -2.949 1.00 52.72 250 ASN A N 1
ATOM 1862 C CA . ASN A 1 250 ? -9.471 32.234 -2.384 1.00 52.72 250 ASN A CA 1
ATOM 1863 C C . ASN A 1 250 ? -9.413 32.325 -0.846 1.00 52.72 250 ASN A C 1
ATOM 1865 O O . ASN A 1 250 ? -9.535 33.433 -0.319 1.00 52.72 250 ASN A O 1
ATOM 1869 N N . ASN A 1 251 ? -9.192 31.221 -0.124 1.00 53.09 251 ASN A N 1
ATOM 1870 C CA . ASN A 1 251 ? -9.265 31.223 1.339 1.00 53.09 251 ASN A CA 1
ATOM 1871 C C . ASN A 1 251 ? -7.956 31.675 2.000 1.00 53.09 251 ASN A C 1
ATOM 1873 O O . ASN A 1 251 ? -7.157 30.896 2.516 1.00 53.09 251 ASN A O 1
ATOM 1877 N N . ASP A 1 252 ? -7.789 32.990 2.024 1.00 52.69 252 ASP A N 1
ATOM 1878 C CA . ASP A 1 252 ? -6.968 33.720 2.981 1.00 52.69 252 ASP A CA 1
ATOM 1879 C C . ASP A 1 252 ? -7.693 33.743 4.342 1.00 52.69 252 ASP A C 1
ATOM 1881 O O . ASP A 1 252 ? -8.440 34.671 4.669 1.00 52.69 252 ASP A O 1
ATOM 1885 N N . LEU A 1 253 ? -7.518 32.673 5.129 1.00 48.22 253 LEU A N 1
ATOM 1886 C CA . LEU A 1 253 ? -8.230 32.470 6.402 1.00 48.22 253 LEU A CA 1
ATOM 1887 C C . LEU A 1 253 ? -7.922 33.553 7.448 1.00 48.22 253 LEU A C 1
ATOM 1889 O O . LEU A 1 253 ? -8.632 33.655 8.452 1.00 48.22 253 LEU A O 1
ATOM 1893 N N . ASN A 1 254 ? -6.876 34.358 7.246 1.00 50.22 254 ASN A N 1
ATOM 1894 C CA . ASN A 1 254 ? -6.497 35.435 8.156 1.00 50.22 254 ASN A CA 1
ATOM 1895 C C . ASN A 1 254 ? -6.700 36.861 7.585 1.00 50.22 254 ASN A C 1
ATOM 1897 O O . ASN A 1 254 ? -6.494 37.837 8.314 1.00 50.22 254 ASN A O 1
ATOM 1901 N N . GLY A 1 255 ? -7.167 36.996 6.341 1.00 48.03 255 GLY A N 1
ATOM 1902 C CA . GLY A 1 255 ? -7.499 38.272 5.700 1.00 48.03 255 GLY A CA 1
ATOM 1903 C C . GLY A 1 255 ? -6.298 39.133 5.268 1.00 48.03 255 GLY A C 1
ATOM 1904 O O . GLY A 1 255 ? -6.463 40.348 5.108 1.00 48.03 255 GLY A O 1
ATOM 1905 N N . ASN A 1 256 ? -5.089 38.572 5.132 1.00 50.97 256 ASN A N 1
ATOM 1906 C CA . ASN A 1 256 ? -3.863 39.303 4.780 1.00 50.97 256 ASN A CA 1
ATOM 1907 C C . ASN A 1 256 ? -3.520 39.356 3.272 1.00 50.97 256 ASN A C 1
ATOM 1909 O O . ASN A 1 256 ? -2.499 39.941 2.896 1.00 50.97 256 ASN A O 1
ATOM 1913 N N . GLY A 1 257 ? -4.346 38.774 2.408 1.00 49.34 257 GLY A N 1
ATOM 1914 C CA . GLY A 1 257 ? -4.143 38.656 0.966 1.00 49.34 257 GLY A CA 1
ATOM 1915 C C . GLY A 1 257 ? -3.047 37.667 0.554 1.00 49.34 257 GLY A C 1
ATOM 1916 O O . GLY A 1 257 ? -2.559 37.754 -0.576 1.00 49.34 257 GLY A O 1
ATOM 1917 N N . GLN A 1 258 ? -2.617 36.770 1.446 1.00 49.84 258 GLN A N 1
ATOM 1918 C CA . GLN A 1 258 ? -1.633 35.718 1.189 1.00 49.84 258 GLN A CA 1
ATOM 1919 C C . GLN A 1 258 ? -2.281 34.334 1.260 1.00 49.84 258 GLN A C 1
ATOM 1921 O O . GLN A 1 258 ? -3.221 34.090 2.006 1.00 49.84 258 GLN A O 1
ATOM 1926 N N . ILE A 1 259 ? -1.738 33.418 0.460 1.00 47.91 259 ILE A N 1
ATOM 1927 C CA . ILE A 1 259 ? -2.129 32.011 0.459 1.00 47.91 259 ILE A CA 1
ATOM 1928 C C . ILE A 1 259 ? -1.632 31.365 1.755 1.00 47.91 259 ILE A C 1
ATOM 1930 O O . ILE A 1 259 ? -0.420 31.260 1.977 1.00 47.91 259 ILE A O 1
ATOM 1934 N N . ASP A 1 260 ? -2.560 30.902 2.586 1.00 54.12 260 ASP A N 1
ATOM 1935 C CA . ASP A 1 260 ? -2.248 30.156 3.795 1.00 54.12 260 ASP A CA 1
ATOM 1936 C C . ASP A 1 260 ? -2.157 28.650 3.467 1.00 54.12 260 ASP A C 1
ATOM 1938 O O . ASP A 1 260 ? -3.156 27.958 3.302 1.00 54.12 260 ASP A O 1
ATOM 1942 N N . GLY A 1 261 ? -0.936 28.120 3.335 1.00 48.19 261 GLY A N 1
ATOM 1943 C CA . GLY A 1 261 ? -0.713 26.702 3.026 1.00 48.19 261 GLY A CA 1
ATOM 1944 C C . GLY A 1 261 ? -1.031 25.787 4.214 1.00 48.19 261 GLY A C 1
ATOM 1945 O O . GLY A 1 261 ? -0.242 25.706 5.162 1.00 48.19 261 GLY A O 1
ATOM 1946 N N . TYR A 1 262 ? -2.153 25.069 4.149 1.00 52.38 262 TYR A N 1
ATOM 1947 C CA . TYR A 1 262 ? -2.585 24.111 5.171 1.00 52.38 262 TYR A CA 1
ATOM 1948 C C . TYR A 1 262 ? -2.537 22.661 4.672 1.00 52.38 262 TYR A C 1
ATOM 1950 O O . TYR A 1 262 ? -2.652 22.399 3.477 1.00 52.38 262 TYR A O 1
ATOM 1958 N N . PHE A 1 263 ? -2.320 21.721 5.600 1.00 52.38 263 PHE A N 1
ATOM 1959 C CA . PHE A 1 263 ? -2.106 20.305 5.299 1.00 52.38 263 PHE A CA 1
ATOM 1960 C C . PHE A 1 263 ? -3.348 19.513 5.707 1.00 52.38 263 PHE A C 1
ATO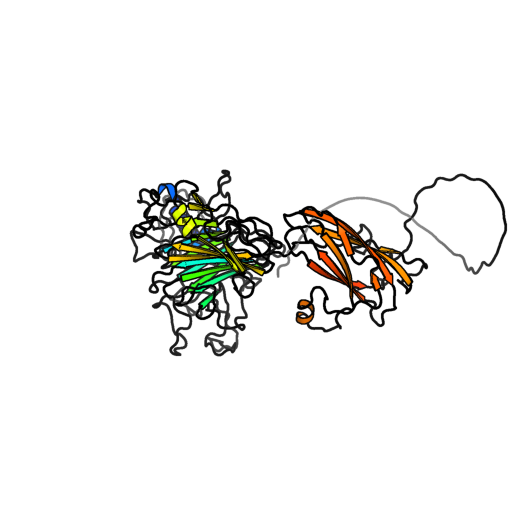M 1962 O O . PHE A 1 263 ? -3.728 19.546 6.877 1.00 52.38 263 PHE A O 1
ATOM 1969 N N . TYR A 1 264 ? -3.971 18.794 4.771 1.00 57.12 264 TYR A N 1
ATOM 1970 C CA . TYR A 1 264 ? -5.145 17.975 5.060 1.00 57.12 264 TYR A CA 1
ATOM 1971 C C . TYR A 1 264 ? -5.095 16.611 4.384 1.00 57.12 264 TYR A C 1
ATOM 1973 O O . TYR A 1 264 ? -4.324 16.337 3.473 1.00 57.12 264 TYR A O 1
ATOM 1981 N N . THR A 1 265 ? -5.997 15.753 4.830 1.00 58.47 265 THR A N 1
ATOM 1982 C CA . THR A 1 265 ? -6.487 14.616 4.063 1.00 58.47 265 THR A CA 1
ATOM 1983 C C . THR A 1 265 ? -7.941 14.907 3.774 1.00 58.47 265 THR A C 1
ATOM 1985 O O . THR A 1 265 ? -8.812 14.676 4.610 1.00 58.47 265 THR A O 1
ATOM 1988 N N . ILE A 1 266 ? -8.192 15.538 2.632 1.00 61.00 266 ILE A N 1
ATOM 1989 C CA . ILE A 1 266 ? -9.554 15.784 2.166 1.00 61.00 266 ILE A CA 1
ATOM 1990 C C . ILE A 1 266 ? -10.017 14.615 1.304 1.00 61.00 266 ILE A C 1
ATOM 1992 O O . ILE A 1 266 ? -9.209 13.901 0.702 1.00 61.00 266 ILE A O 1
ATOM 1996 N N . GLU A 1 267 ? -11.329 14.418 1.260 1.00 67.44 267 GLU A N 1
ATOM 1997 C CA . GLU A 1 267 ? -11.916 13.571 0.230 1.00 67.44 267 GLU A CA 1
ATOM 1998 C C . GLU A 1 267 ? -11.627 14.186 -1.152 1.00 67.44 267 GLU A C 1
ATOM 2000 O O . GLU A 1 267 ? -11.602 15.407 -1.309 1.00 67.44 267 GLU A O 1
ATOM 2005 N N . GLN A 1 268 ? -11.394 13.349 -2.155 1.00 65.50 268 GLN A N 1
ATOM 2006 C CA . GLN A 1 268 ? -11.176 13.760 -3.530 1.00 65.50 268 GLN A CA 1
ATOM 2007 C C . GLN A 1 268 ? -12.515 14.214 -4.117 1.00 65.50 268 GLN A C 1
ATOM 2009 O O . GLN A 1 268 ? -13.394 13.387 -4.362 1.00 65.50 268 GLN A O 1
ATOM 2014 N N . ARG A 1 269 ? -12.671 15.522 -4.357 1.00 54.84 269 ARG A N 1
ATOM 2015 C CA . ARG A 1 269 ? -13.969 16.100 -4.761 1.00 54.84 269 ARG A CA 1
ATOM 2016 C C . ARG A 1 269 ? -14.085 16.308 -6.267 1.00 54.84 269 ARG A C 1
ATOM 2018 O O . ARG A 1 269 ? -15.135 16.019 -6.828 1.00 54.84 269 ARG A O 1
ATOM 2025 N N . THR A 1 270 ? -13.025 16.773 -6.940 1.00 50.41 270 THR A N 1
ATOM 2026 C CA . THR A 1 270 ? -12.950 16.954 -8.410 1.00 50.41 270 THR A CA 1
ATOM 2027 C C . THR A 1 270 ? -11.486 17.076 -8.883 1.00 50.41 270 THR A C 1
ATOM 2029 O O . THR A 1 270 ? -10.561 17.093 -8.078 1.00 50.41 270 THR A O 1
ATOM 2032 N N . GLY A 1 271 ? -11.233 17.188 -10.196 1.00 45.78 271 GLY A N 1
ATOM 2033 C CA . GLY A 1 271 ? -9.884 17.353 -10.774 1.00 45.78 271 GLY A CA 1
ATOM 2034 C C . GLY A 1 271 ? -9.135 18.656 -10.428 1.00 45.78 271 GLY A C 1
ATOM 2035 O O . GLY A 1 271 ? -8.083 18.900 -11.012 1.00 45.78 271 GLY A O 1
ATOM 2036 N N . MET A 1 272 ? -9.661 19.492 -9.522 1.00 42.84 272 MET A N 1
ATOM 2037 C CA . MET A 1 272 ? -9.061 20.766 -9.095 1.00 42.84 272 MET A CA 1
ATOM 2038 C C . MET A 1 272 ? -8.277 20.687 -7.768 1.00 42.84 272 MET A C 1
ATOM 2040 O O . MET A 1 272 ? -7.661 21.679 -7.377 1.00 42.84 272 MET A O 1
ATOM 2044 N N . ASP A 1 273 ? -8.189 19.507 -7.138 1.00 51.72 273 ASP A N 1
ATOM 2045 C CA . ASP A 1 273 ? -7.275 19.233 -6.013 1.00 51.72 273 ASP A CA 1
ATOM 2046 C C . ASP A 1 273 ? -5.817 19.164 -6.524 1.00 51.72 273 ASP A C 1
ATOM 2048 O O . ASP A 1 273 ? -5.241 18.093 -6.741 1.00 51.72 273 ASP A O 1
ATOM 2052 N N . THR A 1 274 ? -5.250 20.334 -6.825 1.00 46.06 274 THR A N 1
ATOM 2053 C CA . THR A 1 274 ? -4.034 20.503 -7.646 1.00 46.06 274 THR A CA 1
ATOM 2054 C C . THR A 1 274 ? -2.719 20.442 -6.870 1.00 46.06 274 THR A C 1
ATOM 2056 O O . THR A 1 274 ? -1.657 20.333 -7.483 1.00 46.06 274 THR A O 1
ATOM 2059 N N . TRP A 1 275 ? -2.758 20.469 -5.538 1.00 55.72 275 TRP A N 1
ATOM 2060 C CA . TRP A 1 275 ? -1.557 20.517 -4.703 1.00 55.72 275 TRP A CA 1
ATOM 2061 C C . TRP A 1 275 ? -1.396 19.220 -3.925 1.00 55.72 275 TRP A C 1
ATOM 2063 O O . TRP A 1 275 ? -1.864 19.062 -2.798 1.00 55.72 275 TRP A O 1
ATOM 2073 N N . ARG A 1 276 ? -0.730 18.273 -4.578 1.00 62.53 276 ARG A N 1
ATOM 2074 C CA . ARG A 1 276 ? -0.315 17.007 -3.981 1.00 62.53 276 ARG A CA 1
ATOM 2075 C C . ARG A 1 276 ? 1.114 17.128 -3.493 1.00 62.53 276 ARG A C 1
ATOM 2077 O O . ARG A 1 276 ? 1.956 17.730 -4.166 1.00 62.53 276 ARG A O 1
ATOM 2084 N N . ASP A 1 277 ? 1.368 16.567 -2.324 1.00 66.75 277 ASP A N 1
ATOM 2085 C CA . ASP A 1 277 ? 2.729 16.247 -1.941 1.00 66.75 277 ASP A CA 1
ATOM 2086 C C . ASP A 1 277 ? 3.327 15.254 -2.929 1.00 66.75 277 ASP A C 1
ATOM 2088 O O . ASP A 1 277 ? 2.649 14.343 -3.376 1.00 66.75 277 ASP A O 1
ATOM 2092 N N . ASN A 1 278 ? 4.589 15.454 -3.274 1.00 71.81 278 ASN A N 1
ATOM 2093 C CA . ASN A 1 278 ? 5.380 14.476 -4.016 1.00 71.81 278 ASN A CA 1
ATOM 2094 C C . ASN A 1 278 ? 6.836 14.473 -3.537 1.00 71.81 278 ASN A C 1
ATOM 2096 O O . ASN A 1 278 ? 7.776 14.249 -4.314 1.00 71.81 278 ASN A O 1
ATOM 2100 N N . LYS A 1 279 ? 7.047 14.889 -2.277 1.00 74.44 279 LYS A N 1
ATOM 2101 C CA . LYS A 1 279 ? 8.378 15.133 -1.704 1.00 74.44 279 LYS A CA 1
ATOM 2102 C C . LYS A 1 279 ? 8.582 14.528 -0.320 1.00 74.44 279 LYS A C 1
ATOM 2104 O O . LYS A 1 279 ? 9.733 14.518 0.126 1.00 74.44 279 LYS A O 1
ATOM 2109 N N . ASN A 1 280 ? 7.551 14.047 0.375 1.00 79.19 280 ASN A N 1
ATOM 2110 C CA . ASN A 1 280 ? 7.727 13.369 1.662 1.00 79.19 280 ASN A CA 1
ATOM 2111 C C . ASN A 1 280 ? 7.776 11.850 1.495 1.00 79.19 280 ASN A C 1
ATOM 2113 O O . ASN A 1 280 ? 7.092 11.291 0.657 1.00 79.19 280 ASN A O 1
ATOM 2117 N N . ASN A 1 281 ? 8.569 11.182 2.338 1.00 86.88 281 ASN A N 1
ATOM 2118 C CA . ASN A 1 281 ? 8.660 9.717 2.389 1.00 86.88 281 ASN A CA 1
ATOM 2119 C C . ASN A 1 281 ? 7.695 9.077 3.407 1.00 86.88 281 ASN A C 1
ATOM 2121 O O . ASN A 1 281 ? 7.970 8.031 4.015 1.00 86.88 281 ASN A O 1
ATOM 2125 N N . VAL A 1 282 ? 6.628 9.812 3.699 1.00 89.50 282 VAL A N 1
ATOM 2126 C CA . VAL A 1 282 ? 5.550 9.454 4.611 1.00 89.50 282 VAL A CA 1
ATOM 2127 C C . VAL A 1 282 ? 4.305 10.093 4.059 1.00 89.50 282 VAL A C 1
ATOM 2129 O O . VAL A 1 282 ? 4.308 11.308 3.855 1.00 89.50 282 VAL A O 1
ATOM 2132 N N . GLU A 1 283 ? 3.244 9.313 3.964 1.00 89.19 283 GLU A N 1
ATOM 2133 C CA . GLU A 1 283 ? 1.907 9.853 3.799 1.00 89.19 283 GLU A CA 1
ATOM 2134 C C . GLU A 1 283 ? 0.986 9.323 4.880 1.00 89.19 283 GLU A C 1
ATOM 2136 O O . GLU A 1 283 ? 1.204 8.244 5.445 1.00 89.19 283 GLU A O 1
ATOM 2141 N N . ALA A 1 284 ? -0.042 10.099 5.189 1.00 89.19 284 ALA A N 1
ATOM 2142 C CA . ALA A 1 284 ? -1.091 9.662 6.084 1.00 89.19 284 ALA A CA 1
ATOM 2143 C C . ALA A 1 284 ? -2.445 10.190 5.637 1.00 89.19 284 ALA A C 1
ATOM 2145 O O . ALA A 1 284 ? -2.522 11.266 5.051 1.00 89.19 284 ALA A O 1
ATOM 2146 N N . VAL A 1 285 ? -3.485 9.415 5.937 1.00 89.69 285 VAL A N 1
ATOM 2147 C CA . VAL A 1 285 ? -4.904 9.701 5.748 1.00 89.69 285 VAL A CA 1
ATOM 2148 C C . VAL A 1 285 ? -5.577 9.708 7.113 1.00 89.69 285 VAL A C 1
ATOM 2150 O O . VAL A 1 285 ? -5.528 8.704 7.816 1.00 89.69 285 VAL A O 1
ATOM 2153 N N . PHE A 1 286 ? -6.214 10.822 7.474 1.00 87.25 286 PHE A N 1
ATOM 2154 C CA . PHE A 1 286 ? -6.969 10.977 8.717 1.00 87.25 286 PHE A CA 1
ATOM 2155 C C . PHE A 1 286 ? -8.446 11.181 8.387 1.00 87.25 286 PHE A C 1
ATOM 2157 O O . PHE A 1 286 ? -8.816 12.166 7.742 1.00 87.25 286 PHE A O 1
ATOM 2164 N N . ILE A 1 287 ? -9.287 10.249 8.829 1.00 88.25 287 ILE A N 1
ATOM 2165 C CA . ILE A 1 287 ? -10.733 10.273 8.612 1.00 88.25 287 ILE A CA 1
ATOM 2166 C C . ILE A 1 287 ? -11.401 10.406 9.987 1.00 88.25 287 ILE A C 1
ATOM 2168 O O . ILE A 1 287 ? -11.308 9.486 10.806 1.00 88.25 287 ILE A O 1
ATOM 2172 N N . PRO A 1 288 ? -12.047 11.549 10.276 1.00 85.25 288 PRO A N 1
ATOM 2173 C CA . PRO A 1 288 ? -12.608 11.801 11.593 1.00 85.25 288 PRO A CA 1
ATOM 2174 C C . PRO A 1 288 ? -13.865 10.961 11.840 1.00 85.25 288 PRO A C 1
ATOM 2176 O O . PRO A 1 288 ? -14.700 10.768 10.950 1.00 85.25 288 PRO A O 1
ATOM 2179 N N . SER A 1 289 ? -14.026 10.521 13.083 1.00 86.56 289 SER A N 1
ATOM 2180 C CA . SER A 1 289 ? -15.253 9.927 13.613 1.00 86.56 289 SER A CA 1
ATOM 2181 C C . SER A 1 289 ? -16.445 10.879 13.518 1.00 86.56 289 SER A C 1
ATOM 2183 O O . SER A 1 289 ? -16.313 12.089 13.302 1.00 86.56 289 SER A O 1
ATOM 2185 N N . ILE A 1 290 ? -17.637 10.351 13.795 1.00 79.44 290 ILE A N 1
ATOM 2186 C CA . ILE A 1 290 ? -18.863 11.156 13.884 1.00 79.44 290 ILE A CA 1
ATOM 2187 C C . ILE A 1 290 ? -18.824 12.235 14.980 1.00 79.44 290 ILE A C 1
ATOM 2189 O O . ILE A 1 290 ? -19.667 13.129 14.963 1.00 79.44 290 ILE A O 1
ATOM 2193 N N . PHE A 1 291 ? -17.889 12.147 15.932 1.00 79.31 291 PHE A N 1
ATOM 2194 C CA . PHE A 1 291 ? -17.746 13.101 17.035 1.00 79.31 291 PHE A CA 1
ATOM 2195 C C . PHE A 1 291 ? -16.640 14.132 16.808 1.00 79.31 291 PHE A C 1
ATOM 2197 O O . PHE A 1 291 ? -16.718 15.225 17.368 1.00 79.31 291 PHE A O 1
ATOM 2204 N N . ASN A 1 292 ? -15.634 13.794 15.998 1.00 76.12 292 ASN A N 1
ATOM 2205 C CA . ASN A 1 292 ? -14.498 14.668 15.709 1.00 76.12 292 ASN A CA 1
ATOM 2206 C C . ASN A 1 292 ? -14.625 15.396 14.366 1.00 76.12 292 ASN A C 1
ATOM 2208 O O . ASN A 1 292 ? -13.833 16.296 14.087 1.00 76.12 292 ASN A O 1
ATOM 2212 N N . ALA A 1 293 ? -15.605 15.035 13.535 1.00 72.69 293 ALA A N 1
ATOM 2213 C CA . ALA A 1 293 ? -15.955 15.822 12.363 1.00 72.69 293 ALA A CA 1
ATOM 2214 C C . ALA A 1 293 ? -16.518 17.183 12.797 1.00 72.69 293 ALA A C 1
ATOM 2216 O O . ALA A 1 293 ? -17.379 17.262 13.674 1.00 72.69 293 ALA A O 1
ATOM 2217 N N . VAL A 1 294 ? -15.999 18.255 12.199 1.00 67.38 294 VAL A N 1
ATOM 2218 C CA . VAL A 1 294 ? -16.386 19.631 12.518 1.00 67.38 294 VAL A CA 1
ATOM 2219 C C . VAL A 1 294 ? -16.835 20.323 11.238 1.00 67.38 294 VAL A C 1
ATOM 2221 O O . VAL A 1 294 ? -16.151 20.235 10.220 1.00 67.38 294 VAL A O 1
ATOM 2224 N N . ASP A 1 295 ? -17.969 21.008 11.330 1.00 66.06 295 ASP A N 1
ATOM 2225 C CA . ASP A 1 295 ? -18.441 22.042 10.408 1.00 66.06 295 ASP A CA 1
ATOM 2226 C C . ASP A 1 295 ? -17.855 23.382 10.892 1.00 66.06 295 ASP A C 1
ATOM 2228 O O . ASP A 1 295 ? -18.333 23.946 11.885 1.00 66.06 295 ASP A O 1
ATOM 2232 N N . LYS A 1 296 ? -16.727 23.826 10.317 1.00 62.69 296 LYS A N 1
ATOM 2233 C CA . LYS A 1 296 ? -16.029 25.036 10.806 1.00 62.69 296 LYS A CA 1
ATOM 2234 C C . LYS A 1 296 ? -16.428 26.302 10.069 1.00 62.69 296 LYS A C 1
ATOM 2236 O O . LYS A 1 296 ? -16.257 27.376 10.651 1.00 62.69 296 LYS A O 1
ATOM 2241 N N . ASP A 1 297 ? -16.920 26.212 8.837 1.00 59.00 297 ASP A N 1
ATOM 2242 C CA . ASP A 1 297 ? -17.532 27.360 8.154 1.00 59.00 297 ASP A CA 1
ATOM 2243 C C . ASP A 1 297 ? -18.999 27.574 8.565 1.00 59.00 297 ASP A C 1
ATOM 2245 O O . ASP A 1 297 ? -19.560 28.646 8.315 1.00 59.00 297 ASP A O 1
ATOM 2249 N N . ASN A 1 298 ? -19.565 26.624 9.317 1.00 65.62 298 ASN A N 1
ATOM 2250 C CA . ASN A 1 298 ? -20.916 26.650 9.854 1.00 65.62 298 ASN A CA 1
ATOM 2251 C C . ASN A 1 298 ? -21.961 26.731 8.722 1.00 65.62 298 ASN A C 1
ATOM 2253 O O . ASN A 1 298 ? -22.987 27.416 8.861 1.00 65.62 298 ASN A O 1
ATOM 2257 N N . ASP A 1 299 ? -21.688 26.060 7.597 1.00 67.25 299 ASP A N 1
ATOM 2258 C CA . ASP A 1 299 ? -22.560 25.984 6.421 1.00 67.25 299 ASP A CA 1
ATOM 2259 C C . ASP A 1 299 ? -23.637 24.884 6.532 1.00 67.25 299 ASP A C 1
ATOM 2261 O O . ASP A 1 299 ? -24.573 24.825 5.724 1.00 67.25 299 ASP A O 1
ATOM 2265 N N . GLY A 1 300 ? -23.574 24.072 7.593 1.00 66.69 300 GLY A N 1
ATOM 2266 C CA . GLY A 1 300 ? -24.483 22.961 7.856 1.00 66.69 300 GLY A CA 1
ATOM 2267 C C . GLY A 1 300 ? -23.994 21.618 7.311 1.00 66.69 300 GLY A C 1
ATOM 2268 O O . GLY A 1 300 ? -24.749 20.640 7.372 1.00 66.69 300 GLY A O 1
ATOM 2269 N N . THR A 1 301 ? -22.770 21.546 6.790 1.00 64.25 301 THR A N 1
ATOM 2270 C CA . THR A 1 301 ? -22.097 20.327 6.342 1.00 64.25 301 THR A CA 1
ATOM 2271 C C . THR A 1 301 ? -20.732 20.202 7.012 1.00 64.25 301 THR A C 1
ATOM 2273 O O . THR A 1 301 ? -20.053 21.186 7.254 1.00 64.25 301 THR A O 1
ATOM 2276 N N . ASP A 1 302 ? -20.296 18.986 7.349 1.00 66.69 302 ASP A N 1
ATOM 2277 C CA . ASP A 1 302 ? -18.951 18.845 7.923 1.00 66.69 302 ASP A CA 1
ATOM 2278 C C . ASP A 1 302 ? -17.899 19.107 6.859 1.00 66.69 302 ASP A C 1
ATOM 2280 O O . ASP A 1 302 ? -18.045 18.618 5.738 1.00 66.69 302 ASP A O 1
ATOM 2284 N N . ASP A 1 303 ? -16.796 19.755 7.232 1.00 62.78 303 ASP A N 1
ATOM 2285 C CA . ASP A 1 303 ? -15.720 20.130 6.310 1.00 62.78 303 ASP A CA 1
ATOM 2286 C C . ASP A 1 303 ? -15.060 18.916 5.625 1.00 62.78 303 ASP A C 1
ATOM 2288 O O . ASP A 1 303 ? -14.518 19.024 4.519 1.00 62.78 303 ASP A O 1
ATOM 2292 N N . VAL A 1 304 ? -15.106 17.744 6.268 1.00 67.88 304 VAL A N 1
ATOM 2293 C CA . VAL A 1 304 ? -14.530 16.469 5.810 1.00 67.88 304 VAL A CA 1
ATOM 2294 C C . VAL A 1 304 ? -15.586 15.375 5.934 1.00 67.88 304 VAL A C 1
ATOM 2296 O O . VAL A 1 304 ? -16.302 15.324 6.935 1.00 67.88 304 VAL A O 1
ATOM 2299 N N . ALA A 1 305 ? -15.666 14.474 4.951 1.00 69.44 305 ALA A N 1
ATOM 2300 C CA . ALA A 1 305 ? -16.529 13.305 5.067 1.00 69.44 305 ALA A CA 1
ATOM 2301 C C . ALA A 1 305 ? -16.205 12.489 6.324 1.00 69.44 305 ALA A C 1
ATOM 2303 O O . ALA A 1 305 ? -15.059 12.104 6.565 1.00 69.44 305 ALA A O 1
ATOM 2304 N N . ARG A 1 306 ? -17.256 12.225 7.103 1.00 83.44 306 ARG A N 1
ATOM 2305 C CA . ARG A 1 306 ? -17.209 11.408 8.318 1.00 83.44 306 ARG A CA 1
ATOM 2306 C C . ARG A 1 306 ? -16.832 9.967 8.004 1.00 83.44 306 ARG A C 1
ATOM 2308 O O . ARG A 1 306 ? -17.212 9.438 6.954 1.00 83.44 306 ARG A O 1
ATOM 2315 N N . LEU A 1 307 ? -16.195 9.317 8.974 1.00 89.56 307 LEU A N 1
ATOM 2316 C CA . LEU A 1 307 ? -16.019 7.873 8.980 1.00 89.56 307 LEU A CA 1
ATOM 2317 C C . LEU A 1 307 ? -17.377 7.160 8.890 1.00 89.56 307 LEU A C 1
ATOM 2319 O O . LEU A 1 307 ? -18.366 7.565 9.512 1.00 89.56 307 LEU A O 1
ATOM 2323 N N . ARG A 1 308 ? -17.419 6.082 8.109 1.00 90.12 308 ARG A N 1
ATOM 2324 C CA . ARG A 1 308 ? -18.583 5.214 7.928 1.00 90.12 308 ARG A CA 1
ATOM 2325 C C . ARG A 1 308 ? -18.183 3.795 8.298 1.00 90.12 308 ARG A C 1
ATOM 2327 O O . ARG A 1 308 ? -17.020 3.432 8.197 1.00 90.12 308 ARG A O 1
ATOM 2334 N N . THR A 1 309 ? -19.146 3.000 8.739 1.00 89.06 309 THR A N 1
ATOM 2335 C CA . THR A 1 309 ? -18.925 1.564 8.897 1.00 89.06 309 THR A CA 1
ATOM 2336 C C . THR A 1 309 ? -19.068 0.86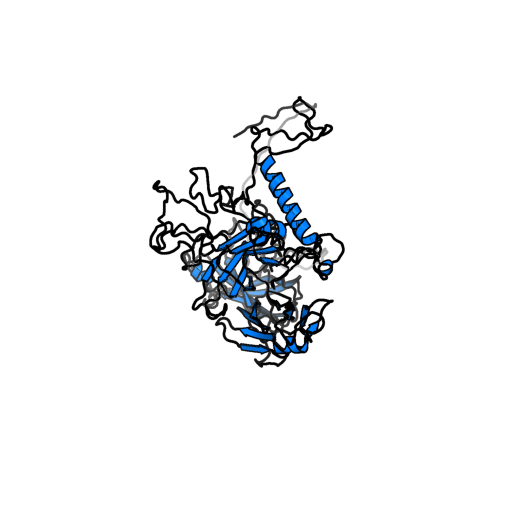7 7.547 1.00 89.06 309 THR A C 1
ATOM 2338 O O . THR A 1 309 ? -19.807 1.334 6.673 1.00 89.06 309 THR A O 1
ATOM 2341 N N . GLY A 1 310 ? -18.363 -0.248 7.373 1.00 84.94 310 GLY A N 1
ATOM 2342 C CA . GLY A 1 310 ? -18.411 -1.061 6.159 1.00 84.94 310 GLY A CA 1
ATOM 2343 C C . GLY A 1 310 ? -17.035 -1.331 5.562 1.00 84.94 310 GLY A C 1
ATOM 2344 O O . GLY A 1 310 ? -16.020 -1.282 6.257 1.00 84.94 310 GLY A O 1
ATOM 2345 N N . GLN A 1 311 ? -17.024 -1.647 4.269 1.00 87.25 311 GLN A N 1
ATOM 2346 C CA . GLN A 1 311 ? -15.823 -2.043 3.544 1.00 87.25 311 GLN A CA 1
ATOM 2347 C C . GLN A 1 311 ? -15.032 -0.831 3.057 1.00 87.25 311 GLN A C 1
ATOM 2349 O O . GLN A 1 311 ? -15.582 0.137 2.520 1.00 87.25 311 GLN A O 1
ATOM 2354 N N . TYR A 1 312 ? -13.723 -0.916 3.246 1.00 91.81 312 TYR A N 1
ATOM 2355 C CA . TYR A 1 312 ? -12.750 0.064 2.808 1.00 91.81 312 TYR A CA 1
ATOM 2356 C C . TYR A 1 312 ? -11.671 -0.612 1.972 1.00 91.81 312 TYR A C 1
ATOM 2358 O O . TYR A 1 312 ? -11.348 -1.781 2.168 1.00 91.81 312 TYR A O 1
ATOM 2366 N N . ARG A 1 313 ? -11.075 0.154 1.064 1.00 90.19 313 ARG A N 1
ATOM 2367 C CA . ARG A 1 313 ? -9.912 -0.229 0.272 1.00 90.19 313 ARG A CA 1
ATOM 2368 C C . ARG A 1 313 ? -8.767 0.728 0.554 1.00 90.19 313 ARG A C 1
ATOM 2370 O O . ARG A 1 313 ? -8.943 1.944 0.514 1.00 90.19 313 ARG A O 1
ATOM 2377 N N . ILE A 1 314 ? -7.589 0.184 0.809 1.00 92.19 314 ILE A N 1
ATOM 2378 C CA . ILE A 1 314 ? -6.337 0.929 0.762 1.00 92.19 314 ILE A CA 1
ATOM 2379 C C . ILE A 1 314 ? -5.751 0.830 -0.646 1.00 92.19 314 ILE A C 1
ATOM 2381 O O . ILE A 1 314 ? -5.761 -0.241 -1.246 1.00 92.19 314 ILE A O 1
ATOM 2385 N N . GLU A 1 315 ? -5.250 1.943 -1.173 1.00 90.88 315 GLU A N 1
ATOM 2386 C CA . GLU A 1 315 ? -4.523 2.005 -2.440 1.00 90.88 315 GLU A CA 1
ATOM 2387 C C . GLU A 1 315 ? -3.135 2.606 -2.175 1.00 90.88 315 GLU A C 1
ATOM 2389 O O . GLU A 1 315 ? -3.024 3.716 -1.652 1.00 90.88 315 GLU A O 1
ATOM 2394 N N . VAL A 1 316 ? -2.077 1.883 -2.534 1.00 91.44 316 VAL A N 1
ATOM 2395 C CA . VAL A 1 316 ? -0.693 2.369 -2.529 1.00 91.44 316 VAL A CA 1
ATOM 2396 C C . VAL A 1 316 ? -0.255 2.493 -3.978 1.00 91.44 316 VAL A C 1
ATOM 2398 O O . VAL A 1 316 ? -0.158 1.497 -4.686 1.00 91.44 316 VAL A O 1
ATOM 2401 N N . GLU A 1 317 ? -0.023 3.710 -4.448 1.00 87.50 317 GLU A N 1
ATOM 2402 C CA . GLU A 1 317 ? 0.360 3.982 -5.831 1.00 87.50 317 GLU A CA 1
ATOM 2403 C C . GLU A 1 317 ? 1.764 4.559 -5.865 1.00 87.50 317 GLU A C 1
ATOM 2405 O O . GLU A 1 317 ? 2.024 5.631 -5.337 1.00 87.50 317 GLU A O 1
ATOM 2410 N N . ARG A 1 318 ? 2.681 3.888 -6.548 1.00 85.69 318 ARG A N 1
ATOM 2411 C CA . ARG A 1 318 ? 3.971 4.482 -6.857 1.00 85.69 318 ARG A CA 1
ATOM 2412 C C . ARG A 1 318 ? 3.847 5.302 -8.130 1.00 85.69 318 ARG A C 1
ATOM 2414 O O . ARG A 1 318 ? 3.635 4.723 -9.186 1.00 85.69 318 ARG A O 1
ATOM 2421 N N . ARG A 1 319 ? 4.020 6.622 -8.051 1.00 80.06 319 ARG A N 1
ATOM 2422 C CA . ARG A 1 319 ? 3.932 7.529 -9.206 1.00 80.06 319 ARG A CA 1
ATOM 2423 C C . ARG A 1 319 ? 5.214 7.636 -10.010 1.00 80.06 319 ARG A C 1
ATOM 2425 O O . ARG A 1 319 ? 5.171 7.753 -11.232 1.00 80.06 319 ARG A O 1
ATOM 2432 N N . SER A 1 320 ? 6.349 7.674 -9.323 1.00 77.81 320 SER A N 1
ATOM 2433 C CA . SER A 1 320 ? 7.656 7.810 -9.961 1.00 77.81 320 SER A CA 1
ATOM 2434 C C . SER A 1 320 ? 8.758 7.231 -9.087 1.00 77.81 320 SER A C 1
ATOM 2436 O O . SER A 1 320 ? 8.606 7.082 -7.871 1.00 77.81 320 SER A O 1
ATOM 2438 N N . GLY A 1 321 ? 9.877 6.872 -9.708 1.00 74.50 321 GLY A N 1
ATOM 2439 C CA . GLY A 1 321 ? 11.029 6.368 -8.987 1.00 74.50 321 GLY A CA 1
ATOM 2440 C C . GLY A 1 321 ? 11.976 5.543 -9.843 1.00 74.50 321 GLY A C 1
ATOM 2441 O O . GLY A 1 321 ? 11.685 5.256 -10.996 1.00 74.50 321 GLY A O 1
ATOM 2442 N N . SER A 1 322 ? 13.120 5.170 -9.272 1.00 70.00 322 SER A N 1
ATOM 2443 C CA . SER A 1 322 ? 14.175 4.440 -9.995 1.00 70.00 322 SER A CA 1
ATOM 2444 C C . SER A 1 322 ? 14.723 3.224 -9.242 1.00 70.00 322 SER A C 1
ATOM 2446 O O . SER A 1 322 ? 15.702 2.624 -9.672 1.00 70.00 322 SER A O 1
ATOM 2448 N N . THR A 1 323 ? 14.153 2.877 -8.083 1.00 77.94 323 THR A N 1
ATOM 2449 C CA . THR A 1 323 ? 14.651 1.790 -7.216 1.00 77.94 323 THR A CA 1
ATOM 2450 C C . THR A 1 323 ? 13.520 0.979 -6.605 1.00 77.94 323 THR A C 1
ATOM 2452 O O . THR A 1 323 ? 12.548 1.562 -6.148 1.00 77.94 323 THR A O 1
ATOM 2455 N N . VAL A 1 324 ? 13.634 -0.339 -6.479 1.00 82.12 324 VAL A N 1
ATOM 2456 C CA . VAL A 1 324 ? 12.677 -1.114 -5.664 1.00 82.12 324 VAL A CA 1
ATOM 2457 C C . VAL A 1 324 ? 12.636 -0.552 -4.233 1.00 82.12 324 VAL A C 1
ATOM 2459 O O . VAL A 1 324 ? 13.684 -0.230 -3.670 1.00 82.12 324 VAL A O 1
ATOM 2462 N N . LEU A 1 325 ? 11.436 -0.356 -3.676 1.00 87.31 325 LEU A N 1
ATOM 2463 C CA . LEU A 1 325 ? 11.253 0.319 -2.387 1.00 87.31 325 LEU A CA 1
ATOM 2464 C C . LEU A 1 325 ? 10.664 -0.602 -1.326 1.00 87.31 325 LEU A C 1
ATOM 2466 O O . LEU A 1 325 ? 9.563 -1.123 -1.491 1.00 87.31 325 LEU A O 1
ATOM 2470 N N . ASN A 1 326 ? 11.351 -0.684 -0.188 1.00 90.06 326 ASN A N 1
ATOM 2471 C CA . ASN A 1 326 ? 10.780 -1.224 1.039 1.00 90.06 326 ASN A CA 1
ATOM 2472 C C . ASN A 1 326 ? 9.913 -0.152 1.703 1.00 90.06 326 ASN A C 1
ATOM 2474 O O . ASN A 1 326 ? 10.348 0.990 1.908 1.00 90.06 326 ASN A O 1
ATOM 2478 N N . TYR A 1 327 ? 8.712 -0.544 2.095 1.00 93.88 327 TYR A N 1
ATOM 2479 C CA . TYR A 1 327 ? 7.727 0.327 2.714 1.00 93.88 327 TYR A CA 1
ATOM 2480 C C . TYR A 1 327 ? 6.999 -0.425 3.822 1.00 93.88 327 TYR A C 1
ATOM 2482 O O . TYR A 1 327 ? 7.101 -1.644 3.937 1.00 93.88 327 TYR A O 1
ATOM 2490 N N . ALA A 1 328 ? 6.287 0.324 4.649 1.00 96.81 328 ALA A N 1
ATOM 2491 C CA . ALA A 1 328 ? 5.356 -0.241 5.600 1.00 96.81 328 ALA A CA 1
ATOM 2492 C C . ALA A 1 328 ? 4.091 0.606 5.663 1.00 96.81 328 ALA A C 1
ATOM 2494 O O . ALA A 1 328 ? 4.140 1.825 5.467 1.00 96.81 328 ALA A O 1
ATOM 2495 N N . VAL A 1 329 ? 2.980 -0.049 5.975 1.00 96.69 329 VAL A N 1
ATOM 2496 C CA . VAL A 1 329 ? 1.675 0.570 6.187 1.00 96.69 329 VAL A CA 1
ATOM 2497 C C . VAL A 1 329 ? 1.183 0.227 7.585 1.00 96.69 329 VAL A C 1
ATOM 2499 O O . VAL A 1 329 ? 1.331 -0.904 8.047 1.00 96.69 329 VAL A O 1
ATOM 2502 N N . ALA A 1 330 ? 0.555 1.198 8.236 1.00 97.00 330 ALA A N 1
ATOM 2503 C CA . ALA A 1 330 ? -0.227 0.992 9.443 1.00 97.00 330 ALA A CA 1
ATOM 2504 C C . ALA A 1 330 ? -1.597 1.658 9.294 1.00 97.00 330 ALA A C 1
ATOM 2506 O O . ALA A 1 330 ? -1.689 2.780 8.798 1.00 97.00 330 ALA A O 1
ATOM 2507 N N . ILE A 1 331 ? -2.646 0.979 9.744 1.00 96.25 331 ILE A N 1
ATOM 2508 C CA . ILE A 1 331 ? -4.007 1.506 9.840 1.00 96.25 331 ILE A CA 1
ATOM 2509 C C . ILE A 1 331 ? -4.472 1.276 11.276 1.00 96.25 331 ILE A C 1
ATOM 2511 O O . ILE A 1 331 ? -4.478 0.139 11.746 1.00 96.25 331 ILE A O 1
ATOM 2515 N N . GLY A 1 332 ? -4.819 2.349 11.977 1.00 93.75 332 GLY A N 1
ATOM 2516 C CA . GLY A 1 332 ? -5.356 2.310 13.334 1.00 93.75 332 GLY A CA 1
ATOM 2517 C C . GLY A 1 332 ? -6.749 2.920 13.392 1.00 93.75 332 GLY A C 1
ATOM 2518 O O . GLY A 1 332 ? -7.081 3.805 12.600 1.00 93.75 332 GLY A O 1
ATOM 2519 N N . GLY A 1 333 ? -7.556 2.428 14.324 1.00 91.62 333 GLY A N 1
ATOM 2520 C CA . GLY A 1 333 ? -8.938 2.852 14.511 1.00 91.62 333 GLY A CA 1
ATOM 2521 C C . GLY A 1 333 ? -9.856 1.651 14.741 1.00 91.62 333 GLY A C 1
ATOM 2522 O O . GLY A 1 333 ? -9.382 0.581 15.132 1.00 91.62 333 GLY A O 1
ATOM 2523 N N . PRO A 1 334 ? -11.155 1.775 14.429 1.00 89.50 334 PRO A N 1
ATOM 2524 C CA . PRO A 1 334 ? -12.126 0.691 14.540 1.00 89.50 334 PRO A CA 1
ATOM 2525 C C . PRO A 1 334 ? -12.060 -0.281 13.368 1.00 89.50 334 PRO A C 1
ATOM 2527 O O . PRO A 1 334 ? -13.045 -0.510 12.667 1.00 89.50 334 PRO A O 1
ATOM 2530 N N . VAL A 1 335 ? -10.873 -0.844 13.151 1.00 88.56 335 VAL A N 1
ATOM 2531 C CA . VAL A 1 335 ? -10.558 -1.697 12.008 1.00 88.56 335 VAL A CA 1
ATOM 2532 C C . VAL A 1 335 ? -10.390 -3.153 12.402 1.00 88.56 335 VAL A C 1
ATOM 2534 O O . VAL A 1 335 ? -9.880 -3.471 13.474 1.00 88.56 335 VAL A O 1
ATOM 2537 N N . THR A 1 336 ? -10.750 -4.048 11.492 1.00 79.75 336 THR A N 1
ATOM 2538 C CA . THR A 1 336 ? -10.346 -5.450 11.569 1.00 79.75 336 THR A CA 1
ATOM 2539 C C . THR A 1 336 ? -9.776 -5.894 10.234 1.00 79.75 336 THR A C 1
ATOM 2541 O O . THR A 1 336 ? -10.348 -5.637 9.170 1.00 79.75 336 THR A O 1
ATOM 2544 N N . ALA A 1 337 ? -8.630 -6.566 10.295 1.00 64.06 337 ALA A N 1
ATOM 2545 C CA . ALA A 1 337 ? -8.240 -7.452 9.221 1.00 64.06 337 ALA A CA 1
ATOM 2546 C C . ALA A 1 337 ? -9.035 -8.735 9.452 1.00 64.06 337 ALA A C 1
ATOM 2548 O O . ALA A 1 337 ? -8.637 -9.579 10.252 1.00 64.06 337 ALA A O 1
ATOM 2549 N N . GLY A 1 338 ? -10.200 -8.845 8.811 1.00 66.12 338 GLY A N 1
ATOM 2550 C CA . GLY A 1 338 ? -10.845 -10.148 8.661 1.00 66.12 338 GLY A CA 1
ATOM 2551 C C . GLY A 1 338 ? -9.943 -11.092 7.859 1.00 66.12 338 GLY A C 1
ATOM 2552 O O . GLY A 1 338 ? -8.748 -10.841 7.678 1.00 66.12 338 GLY A O 1
ATOM 2553 N N . SER A 1 339 ? -10.512 -12.153 7.299 1.00 72.19 339 SER A N 1
ATOM 2554 C CA . SER A 1 339 ? -9.784 -12.919 6.289 1.00 72.19 339 SER A CA 1
ATOM 2555 C C . SER A 1 339 ? -9.258 -11.994 5.184 1.00 72.19 339 SER A C 1
ATOM 2557 O O . SER A 1 339 ? -9.872 -10.968 4.877 1.00 72.19 339 SER A O 1
ATOM 2559 N N . SER A 1 340 ? -8.108 -12.316 4.602 1.00 72.44 340 SER A N 1
ATOM 2560 C CA . SER A 1 340 ? -7.510 -11.536 3.517 1.00 72.44 340 SER A CA 1
ATOM 2561 C C . SER A 1 340 ? -7.129 -12.427 2.349 1.00 72.44 340 SER A C 1
ATOM 2563 O O . SER A 1 340 ? -6.832 -13.611 2.514 1.00 72.44 340 SER A O 1
ATOM 2565 N N . VAL A 1 341 ? -7.140 -11.848 1.150 1.00 76.06 341 VAL A N 1
ATOM 2566 C CA . VAL A 1 341 ? -6.771 -12.537 -0.086 1.00 76.06 341 VAL A CA 1
ATOM 2567 C C . VAL A 1 341 ? -5.884 -11.636 -0.936 1.00 76.06 341 VAL A C 1
ATOM 2569 O O . VAL A 1 341 ? -6.137 -10.440 -1.009 1.00 76.06 341 VAL A O 1
ATOM 2572 N N . ARG A 1 342 ? -4.818 -12.175 -1.531 1.00 73.44 342 ARG A N 1
ATOM 2573 C CA . ARG A 1 342 ? -3.939 -11.463 -2.478 1.00 73.44 342 ARG A CA 1
ATOM 2574 C C . ARG A 1 342 ? -3.390 -12.363 -3.548 1.00 73.44 342 ARG A C 1
ATOM 2576 O O . ARG A 1 342 ? -3.372 -13.574 -3.393 1.00 73.44 342 ARG A O 1
ATOM 2583 N N . PHE A 1 343 ? -2.797 -11.723 -4.537 1.00 77.00 343 PHE A N 1
ATOM 2584 C CA . PHE A 1 343 ? -1.724 -12.293 -5.328 1.00 77.00 343 PHE A CA 1
ATOM 2585 C C . PHE A 1 343 ? -0.384 -12.239 -4.575 1.00 77.00 343 PHE A C 1
ATOM 2587 O O . PHE A 1 343 ? -0.121 -11.324 -3.795 1.00 77.00 343 PHE A O 1
ATOM 2594 N N . ASP A 1 344 ? 0.479 -13.224 -4.783 1.00 64.25 344 ASP A N 1
ATOM 2595 C CA . ASP A 1 344 ? 1.833 -13.264 -4.220 1.00 64.25 344 ASP A CA 1
ATOM 2596 C C . ASP A 1 344 ? 2.771 -12.201 -4.807 1.00 64.25 344 ASP A C 1
ATOM 2598 O O . ASP A 1 344 ? 3.766 -11.831 -4.181 1.00 64.25 344 ASP A O 1
ATOM 2602 N N . SER A 1 345 ? 2.428 -11.699 -5.990 1.00 60.38 345 SER A N 1
ATOM 2603 C CA . SER A 1 345 ? 3.110 -10.628 -6.701 1.00 60.38 345 SER A CA 1
ATOM 2604 C C . SER A 1 345 ? 2.124 -9.513 -7.058 1.00 60.38 345 SER A C 1
ATOM 2606 O O . SER A 1 345 ? 0.941 -9.743 -7.293 1.00 60.38 345 SER A O 1
ATOM 2608 N N . ASN A 1 346 ? 2.603 -8.271 -7.025 1.00 62.31 346 ASN A N 1
ATOM 2609 C CA . ASN A 1 346 ? 1.864 -7.088 -7.459 1.00 62.31 346 ASN A CA 1
ATOM 2610 C C . ASN A 1 346 ? 2.922 -5.995 -7.781 1.00 62.31 346 ASN A C 1
ATOM 2612 O O . ASN A 1 346 ? 3.707 -5.672 -6.885 1.00 62.31 346 ASN A O 1
ATOM 2616 N N . PRO A 1 347 ? 3.009 -5.418 -9.006 1.00 60.28 347 PRO A N 1
ATOM 2617 C CA . PRO A 1 347 ? 2.124 -5.659 -10.131 1.00 60.28 347 PRO A CA 1
ATOM 2618 C C . PRO A 1 347 ? 2.392 -7.027 -10.701 1.00 60.28 347 PRO A C 1
ATOM 2620 O O . PRO A 1 347 ? 3.413 -7.654 -10.416 1.00 60.28 347 PRO A O 1
ATOM 2623 N N . LEU A 1 348 ? 1.462 -7.455 -11.532 1.00 74.56 348 LEU A N 1
ATOM 2624 C CA . LEU A 1 348 ? 1.631 -8.645 -12.326 1.00 74.56 348 LEU A CA 1
ATOM 2625 C C . LEU A 1 348 ? 2.251 -8.242 -13.654 1.00 74.56 348 LEU A C 1
ATOM 2627 O O . LEU A 1 348 ? 1.816 -7.285 -14.290 1.00 74.56 348 LEU A O 1
ATOM 2631 N N . THR A 1 349 ? 3.284 -8.960 -14.065 1.00 71.69 349 THR A N 1
ATOM 2632 C CA . THR A 1 349 ? 3.843 -8.822 -15.404 1.00 71.69 349 THR A CA 1
ATOM 2633 C C . THR A 1 349 ? 3.183 -9.845 -16.315 1.00 71.69 349 THR A C 1
ATOM 2635 O O . THR A 1 349 ? 2.909 -10.978 -15.908 1.00 71.69 349 THR A O 1
ATOM 2638 N N . CYS A 1 350 ? 2.889 -9.460 -17.556 1.00 68.25 350 CYS A N 1
ATOM 2639 C CA . CYS A 1 350 ? 2.317 -10.417 -18.495 1.00 68.25 350 CYS A CA 1
ATOM 2640 C C . CYS A 1 350 ? 3.254 -11.634 -18.695 1.00 68.25 350 CYS A C 1
ATOM 2642 O O . CYS A 1 350 ? 4.476 -11.502 -18.744 1.00 68.25 350 CYS A O 1
ATOM 2644 N N . ASN A 1 351 ? 2.661 -12.828 -18.828 1.00 62.34 351 ASN A N 1
ATOM 2645 C CA . ASN A 1 351 ? 3.349 -14.120 -19.018 1.00 62.34 351 ASN A CA 1
ATOM 2646 C C . ASN A 1 351 ? 4.297 -14.554 -17.894 1.00 62.34 351 ASN A C 1
ATOM 2648 O O . ASN A 1 351 ? 5.095 -15.477 -18.069 1.00 62.34 351 ASN A O 1
ATOM 2652 N N . ALA A 1 352 ? 4.143 -13.947 -16.717 1.00 69.69 352 ALA A N 1
ATOM 2653 C CA . ALA A 1 352 ? 4.538 -14.544 -15.452 1.00 69.69 352 ALA A CA 1
ATOM 2654 C C . ALA A 1 352 ? 3.509 -15.590 -14.984 1.00 69.69 352 ALA A C 1
ATOM 2656 O O . ALA A 1 352 ? 2.496 -15.842 -15.638 1.00 69.69 352 ALA A O 1
ATOM 2657 N N . ASP A 1 353 ? 3.766 -16.187 -13.826 1.00 77.94 353 ASP A N 1
ATOM 2658 C CA . ASP A 1 353 ? 2.746 -16.876 -13.050 1.00 77.94 353 ASP A CA 1
ATOM 2659 C C . ASP A 1 353 ? 2.436 -16.097 -11.772 1.00 77.94 353 ASP A C 1
ATOM 2661 O O . ASP A 1 353 ? 3.223 -15.271 -11.306 1.00 77.94 353 ASP A O 1
ATOM 2665 N N . VAL A 1 354 ? 1.257 -16.350 -11.221 1.00 83.00 354 VAL A N 1
ATOM 2666 C CA . VAL A 1 354 ? 0.804 -15.756 -9.971 1.00 83.00 354 VAL A CA 1
ATOM 2667 C C . VAL A 1 354 ? 0.215 -16.838 -9.084 1.00 83.00 354 VAL A C 1
ATOM 2669 O O . VAL A 1 354 ? -0.381 -17.797 -9.566 1.00 83.00 354 VAL A O 1
ATOM 2672 N N . SER A 1 355 ? 0.360 -16.715 -7.772 1.00 85.38 355 SER A N 1
ATOM 2673 C CA . SER A 1 355 ? -0.402 -17.528 -6.819 1.00 85.38 355 SER A CA 1
ATOM 2674 C C . SER A 1 355 ? -1.298 -16.644 -5.976 1.00 85.38 355 SER A C 1
ATOM 2676 O O . SER A 1 355 ? -0.961 -15.506 -5.656 1.00 85.38 355 SER A O 1
ATOM 2678 N N . VAL A 1 356 ? -2.457 -17.179 -5.613 1.00 85.62 356 VAL A N 1
ATOM 2679 C CA . VAL A 1 356 ? -3.352 -16.560 -4.652 1.00 85.62 356 VAL A CA 1
ATOM 2680 C C . VAL A 1 356 ? -2.963 -17.021 -3.261 1.00 85.62 356 VAL A C 1
ATOM 2682 O O . VAL A 1 356 ? -2.878 -18.215 -2.980 1.00 85.62 356 VAL A O 1
ATOM 2685 N N . LEU A 1 357 ? -2.789 -16.066 -2.366 1.00 79.81 357 LEU A N 1
ATOM 2686 C CA . LEU A 1 357 ? -2.633 -16.302 -0.951 1.00 79.81 357 LEU A CA 1
ATOM 2687 C C . LEU A 1 357 ? -3.899 -15.869 -0.213 1.00 79.81 357 LEU A C 1
ATOM 2689 O O . LEU A 1 357 ? -4.300 -14.711 -0.307 1.00 79.81 357 LEU A O 1
ATOM 2693 N N . VAL A 1 358 ? -4.457 -16.776 0.585 1.00 82.38 358 VAL A N 1
ATOM 2694 C CA . VAL A 1 358 ? -5.538 -16.503 1.537 1.00 82.38 358 VAL A CA 1
ATOM 2695 C C . VAL A 1 358 ? -4.993 -16.633 2.957 1.00 82.38 358 VAL A C 1
ATOM 2697 O O . VAL A 1 358 ? -4.427 -17.669 3.318 1.00 82.38 358 VAL A O 1
ATOM 2700 N N . ASN A 1 359 ? -5.167 -15.595 3.774 1.00 77.00 359 ASN A N 1
ATOM 2701 C CA . ASN A 1 359 ? -5.021 -15.703 5.223 1.00 77.00 359 ASN A CA 1
ATOM 2702 C C . ASN A 1 359 ? -6.425 -15.706 5.821 1.00 77.00 359 ASN A C 1
ATOM 2704 O O . ASN A 1 359 ? -7.101 -14.683 5.816 1.00 77.00 359 ASN A O 1
ATOM 2708 N N . GLU A 1 360 ? -6.861 -16.862 6.301 1.00 80.12 360 GLU A N 1
ATOM 2709 C CA . GLU A 1 360 ? -8.173 -17.027 6.913 1.00 80.12 360 GLU A CA 1
ATOM 2710 C C . GLU A 1 360 ? -8.107 -16.719 8.414 1.00 80.12 360 GLU A C 1
ATOM 2712 O O . GLU A 1 360 ? -7.124 -17.055 9.083 1.00 80.12 360 GLU A O 1
ATOM 2717 N N . LEU A 1 361 ? -9.151 -16.078 8.944 1.00 77.12 361 LEU A N 1
ATOM 2718 C CA . LEU A 1 361 ? -9.303 -15.836 10.377 1.00 77.12 361 LEU A CA 1
ATOM 2719 C C . LEU A 1 361 ? -10.099 -16.974 11.031 1.00 77.12 361 LEU A C 1
ATOM 2721 O O . LEU A 1 361 ? -11.029 -17.515 10.442 1.00 77.12 361 LEU A O 1
ATOM 2725 N N . GLU A 1 362 ? -9.757 -17.336 12.270 1.00 73.56 362 GLU A N 1
ATOM 2726 C CA . GLU A 1 362 ? -10.623 -18.224 13.048 1.00 73.56 362 GLU A CA 1
ATOM 2727 C C . GLU A 1 362 ? -11.945 -17.514 13.368 1.00 73.56 362 GLU A C 1
ATOM 2729 O O . GLU A 1 362 ? -11.964 -16.566 14.153 1.00 73.56 362 GLU A O 1
ATOM 2734 N N . ASP A 1 363 ? -13.052 -18.004 12.813 1.00 71.56 363 ASP A N 1
ATOM 2735 C CA . ASP A 1 363 ? -14.390 -17.519 13.142 1.00 71.56 363 ASP A CA 1
ATOM 2736 C C . ASP A 1 363 ? -15.245 -18.656 13.707 1.00 71.56 363 ASP A C 1
ATOM 2738 O O . ASP A 1 363 ? -15.687 -19.550 12.992 1.00 71.56 363 ASP A O 1
ATOM 2742 N N . GLY A 1 364 ? -15.545 -18.610 15.009 1.00 67.06 364 GLY A N 1
ATOM 2743 C CA . GLY A 1 364 ? -16.435 -19.586 15.647 1.00 67.06 364 GLY A CA 1
ATOM 2744 C C . GLY A 1 364 ? -17.871 -19.593 15.092 1.00 67.06 364 GLY A C 1
ATOM 2745 O O . GLY A 1 364 ? -18.616 -20.538 15.367 1.00 67.06 364 GLY A O 1
ATOM 2746 N N . GLY A 1 365 ? -18.264 -18.559 14.341 1.00 73.00 365 GLY A N 1
ATOM 2747 C CA . GLY A 1 365 ? -19.502 -18.485 13.565 1.00 73.00 365 GLY A CA 1
ATOM 2748 C C . GLY A 1 365 ? -19.444 -19.228 12.227 1.00 73.00 365 GLY A C 1
ATOM 2749 O O . GLY A 1 365 ? -20.493 -19.659 11.736 1.00 73.00 365 GLY A O 1
ATOM 2750 N N . ASP A 1 366 ? -18.250 -19.462 11.678 1.00 81.12 366 ASP A N 1
ATOM 2751 C CA . ASP A 1 366 ? -18.059 -20.247 10.465 1.00 81.12 366 ASP A CA 1
ATOM 2752 C C . ASP A 1 366 ? -18.018 -21.744 10.789 1.00 81.12 366 ASP A C 1
ATOM 2754 O O . ASP A 1 366 ? -17.018 -22.305 11.234 1.00 81.12 366 ASP A O 1
ATOM 2758 N N . ALA A 1 367 ? -19.114 -22.447 10.508 1.00 81.00 367 ALA A N 1
ATOM 2759 C CA . ALA A 1 367 ? -19.187 -23.889 10.723 1.00 81.00 367 ALA A CA 1
ATOM 2760 C C . ALA A 1 367 ? -18.212 -24.701 9.842 1.00 81.00 367 ALA A C 1
ATOM 2762 O O . ALA A 1 367 ? -17.947 -25.865 10.156 1.00 81.00 367 ALA A O 1
ATOM 2763 N N . GLN A 1 368 ? -17.713 -24.129 8.741 1.00 83.81 368 GLN A N 1
ATOM 2764 C CA . GLN A 1 368 ? -16.814 -24.792 7.793 1.00 83.81 368 GLN A CA 1
ATOM 2765 C C . GLN A 1 368 ? -15.332 -24.508 8.069 1.00 83.81 368 GLN A C 1
ATOM 2767 O O . GLN A 1 368 ? -14.507 -25.352 7.718 1.00 83.81 368 GLN A O 1
ATOM 2772 N N . CYS A 1 369 ? -15.015 -23.383 8.719 1.00 80.62 369 CYS A N 1
ATOM 2773 C CA . CYS A 1 369 ? -13.670 -23.012 9.172 1.00 80.62 369 CYS A CA 1
ATOM 2774 C C . CYS A 1 369 ? -13.654 -22.439 10.610 1.00 80.62 369 CYS A C 1
ATOM 2776 O O . CYS A 1 369 ? -13.113 -21.363 10.847 1.00 80.62 369 CYS A O 1
ATOM 2778 N N . PRO A 1 370 ? -14.152 -23.174 11.628 1.00 75.38 370 PRO A N 1
ATOM 2779 C CA . PRO A 1 370 ? -14.332 -22.620 12.972 1.00 75.38 370 PRO A CA 1
ATOM 2780 C C . PRO A 1 370 ? -13.032 -22.408 13.759 1.00 75.38 370 PRO A C 1
ATOM 2782 O O . PRO A 1 370 ? -13.052 -21.807 14.830 1.00 75.38 370 PRO A O 1
ATOM 2785 N N . ASN A 1 371 ? -11.928 -23.022 13.319 1.00 74.88 371 ASN A N 1
ATOM 2786 C CA . ASN A 1 371 ? -10.597 -22.901 13.916 1.00 74.88 371 ASN A CA 1
ATOM 2787 C C . ASN A 1 371 ? -9.515 -23.531 13.023 1.00 74.88 371 ASN A C 1
ATOM 2789 O O . ASN A 1 371 ? -9.794 -24.308 12.104 1.00 74.88 371 ASN A O 1
ATOM 2793 N N . THR A 1 372 ? -8.259 -23.288 13.396 1.00 60.50 372 THR A N 1
ATOM 2794 C CA . THR A 1 372 ? -7.017 -23.815 12.811 1.00 60.50 372 THR A CA 1
ATOM 2795 C C . THR A 1 372 ? -7.023 -25.337 12.617 1.00 60.50 372 THR A C 1
ATOM 2797 O O . THR A 1 372 ? -6.352 -25.836 11.713 1.00 60.50 372 THR A O 1
ATOM 2800 N N . GLY A 1 373 ? -7.762 -26.107 13.423 1.00 65.19 373 GLY A N 1
ATOM 2801 C CA . GLY A 1 373 ? -7.843 -27.569 13.311 1.00 65.19 373 GLY A CA 1
ATOM 2802 C C . GLY A 1 373 ? -8.880 -28.086 12.307 1.00 65.19 373 GLY A C 1
ATOM 2803 O O . GLY A 1 373 ? -8.766 -29.231 11.875 1.00 65.19 373 GLY A O 1
ATOM 2804 N N . ASN A 1 374 ? -9.857 -27.259 11.924 1.00 77.31 374 ASN A N 1
ATOM 2805 C CA . ASN A 1 374 ? -11.072 -27.671 11.213 1.00 77.31 374 ASN A CA 1
ATOM 2806 C C . ASN A 1 374 ? -11.413 -26.771 10.010 1.00 77.31 374 ASN A C 1
ATOM 2808 O O . ASN A 1 374 ? -12.583 -26.601 9.703 1.00 77.31 374 ASN A O 1
ATOM 2812 N N . CYS A 1 375 ? -10.416 -26.226 9.311 1.00 84.25 375 CYS A N 1
ATOM 2813 C CA . CYS A 1 375 ? -10.618 -25.505 8.049 1.00 84.25 375 CYS A CA 1
ATOM 2814 C C . CYS A 1 375 ? -9.957 -26.281 6.892 1.00 84.25 375 CYS A C 1
ATOM 2816 O O . CYS A 1 375 ? -8.736 -26.196 6.712 1.00 84.25 375 CYS A O 1
ATOM 2818 N N . PRO A 1 376 ? -10.706 -27.136 6.168 1.00 88.94 376 PRO A N 1
ATOM 2819 C CA . PRO A 1 376 ? -10.161 -27.918 5.062 1.00 88.94 376 PRO A CA 1
ATOM 2820 C C . PRO A 1 376 ? -9.915 -27.031 3.835 1.00 88.94 376 PRO A C 1
ATOM 2822 O O . PRO A 1 376 ? -10.698 -26.125 3.559 1.00 88.94 376 PRO A O 1
ATOM 2825 N N . THR A 1 377 ? -8.870 -27.333 3.055 1.00 90.50 377 THR A N 1
ATOM 2826 C CA . THR A 1 377 ? -8.499 -26.540 1.865 1.00 90.50 377 THR A CA 1
ATOM 2827 C C . THR A 1 377 ? -9.670 -26.393 0.901 1.00 90.50 377 THR A C 1
ATOM 2829 O O . THR A 1 377 ? -9.925 -25.289 0.448 1.00 90.50 377 THR A O 1
ATOM 2832 N N . SER A 1 378 ? -10.471 -27.445 0.708 1.00 91.12 378 SER A N 1
ATOM 2833 C CA . SER A 1 378 ? -11.662 -27.430 -0.151 1.00 91.12 378 SER A CA 1
ATOM 2834 C C . SER A 1 378 ? -12.686 -26.341 0.188 1.00 91.12 378 SER A C 1
ATOM 2836 O O . SER A 1 378 ? -13.479 -25.968 -0.668 1.00 91.12 378 SER A O 1
ATOM 2838 N N . VAL A 1 379 ? -12.742 -25.852 1.431 1.00 91.06 379 VAL A N 1
ATOM 2839 C CA . VAL A 1 379 ? -13.617 -24.717 1.774 1.00 91.06 379 VAL A CA 1
ATOM 2840 C C . VAL A 1 379 ? -13.068 -23.437 1.156 1.00 91.06 379 VAL A C 1
ATOM 2842 O O . VAL A 1 379 ? -13.824 -22.707 0.526 1.00 91.06 379 VAL A O 1
ATOM 2845 N N . ILE A 1 380 ? -11.755 -23.225 1.243 1.00 92.06 380 ILE A N 1
ATOM 2846 C CA . ILE A 1 380 ? -11.066 -22.088 0.627 1.00 92.06 380 ILE A CA 1
ATOM 2847 C C . ILE A 1 380 ? -11.176 -22.152 -0.902 1.00 92.06 380 ILE A C 1
ATOM 2849 O O . ILE A 1 380 ? -11.549 -21.162 -1.521 1.00 92.06 380 ILE A O 1
ATOM 2853 N N . GLU A 1 381 ? -10.963 -23.328 -1.506 1.00 93.69 381 GLU A N 1
ATOM 2854 C CA . GLU A 1 381 ? -11.075 -23.545 -2.964 1.00 93.69 381 GLU A CA 1
ATOM 2855 C C . GLU A 1 381 ? -12.450 -23.118 -3.513 1.00 93.69 381 GLU A C 1
ATOM 2857 O O . GLU A 1 381 ? -12.539 -22.536 -4.590 1.00 93.69 381 GLU A O 1
ATOM 2862 N N . ASN A 1 382 ? -13.525 -23.357 -2.751 1.00 92.19 382 ASN A N 1
ATOM 2863 C CA . ASN A 1 382 ? -14.894 -22.997 -3.139 1.00 92.19 382 ASN A CA 1
ATOM 2864 C C . ASN A 1 382 ? -15.256 -21.527 -2.874 1.00 92.19 382 ASN A C 1
ATOM 2866 O O . ASN A 1 382 ? -16.303 -21.067 -3.328 1.00 92.19 382 ASN A O 1
ATOM 2870 N N . ARG A 1 383 ? -14.443 -20.811 -2.096 1.00 92.00 383 ARG A N 1
ATOM 2871 C CA . ARG A 1 383 ? -14.686 -19.421 -1.689 1.00 92.00 383 ARG A CA 1
ATOM 2872 C C . ARG A 1 383 ? -13.833 -18.420 -2.459 1.00 92.00 383 ARG A C 1
ATOM 2874 O O . ARG A 1 383 ? -14.092 -17.225 -2.354 1.00 92.00 383 ARG A O 1
ATOM 2881 N N . VAL A 1 384 ? -12.827 -18.886 -3.201 1.00 94.12 384 VAL A N 1
ATOM 2882 C CA . VAL A 1 384 ? -11.950 -18.040 -4.014 1.00 94.12 384 VAL A CA 1
ATOM 2883 C C . VAL A 1 384 ? -12.425 -17.997 -5.464 1.00 94.12 384 VAL A C 1
ATOM 2885 O O . VAL A 1 384 ? -12.744 -19.016 -6.071 1.00 94.12 384 VAL A O 1
ATOM 2888 N N . THR A 1 385 ? -12.420 -16.802 -6.043 1.00 94.31 385 THR A N 1
ATOM 2889 C CA . THR A 1 385 ? -12.615 -16.563 -7.476 1.00 94.31 385 THR A CA 1
ATOM 2890 C C . THR A 1 385 ? -11.579 -15.554 -7.947 1.00 94.31 385 THR A C 1
ATOM 2892 O O . THR A 1 385 ? -11.435 -14.495 -7.339 1.00 94.31 385 THR A O 1
ATOM 2895 N N . VAL A 1 386 ? -10.861 -15.862 -9.022 1.00 93.88 386 VAL A N 1
ATOM 2896 C CA . VAL A 1 386 ? -9.935 -14.936 -9.684 1.00 93.88 386 VAL A CA 1
ATOM 2897 C C . VAL A 1 386 ? -10.571 -14.485 -10.987 1.00 93.88 386 VAL A C 1
ATOM 2899 O O . VAL A 1 386 ? -11.129 -15.293 -11.711 1.00 93.88 386 VAL A O 1
ATOM 2902 N N . GLN A 1 387 ? -10.520 -13.193 -11.279 1.00 94.19 387 GLN A N 1
ATOM 2903 C CA . GLN A 1 387 ? -11.080 -12.607 -12.489 1.00 94.19 387 GLN A CA 1
ATOM 2904 C C . GLN A 1 387 ? -10.051 -11.693 -13.133 1.00 94.19 387 GLN A C 1
ATOM 2906 O O . GLN A 1 387 ? -9.381 -10.932 -12.433 1.00 94.19 387 GLN A O 1
ATOM 2911 N N . VAL A 1 388 ? -9.966 -11.716 -14.457 1.00 92.25 388 VAL A N 1
ATOM 2912 C CA . VAL A 1 388 ? -9.271 -10.676 -15.216 1.00 92.25 388 VAL A CA 1
ATOM 2913 C C . VAL A 1 388 ? -10.301 -9.635 -15.632 1.00 92.25 388 VAL A C 1
ATOM 2915 O O . VAL A 1 388 ? -11.356 -9.968 -16.170 1.00 92.25 388 VAL A O 1
ATOM 2918 N N . LEU A 1 389 ? -10.000 -8.371 -15.364 1.00 86.44 389 LEU A N 1
ATOM 2919 C CA . LEU A 1 389 ? -10.806 -7.212 -15.713 1.00 86.44 389 LEU A CA 1
ATOM 2920 C C . LEU A 1 389 ? -10.074 -6.392 -16.779 1.00 86.44 389 LEU A C 1
ATOM 2922 O O . LEU A 1 389 ? -8.885 -6.103 -16.624 1.00 86.44 389 LEU A O 1
ATOM 2926 N N . ASP A 1 390 ? -10.781 -5.984 -17.830 1.00 84.44 390 ASP A N 1
ATOM 2927 C CA . ASP A 1 390 ? -10.256 -5.030 -18.807 1.00 84.44 390 ASP A CA 1
ATOM 2928 C C . ASP A 1 390 ? -10.186 -3.595 -18.243 1.00 84.44 390 ASP A C 1
ATOM 2930 O O . ASP A 1 390 ? -10.599 -3.311 -17.114 1.00 84.44 390 ASP A O 1
ATOM 2934 N N . ALA A 1 391 ? -9.692 -2.651 -19.049 1.00 74.88 391 ALA A N 1
ATOM 2935 C CA . ALA A 1 391 ? -9.588 -1.239 -18.666 1.00 74.88 391 ALA A CA 1
ATOM 2936 C C . ALA A 1 391 ? -10.946 -0.558 -18.364 1.00 74.88 391 ALA A C 1
ATOM 2938 O O . ALA A 1 391 ? -10.976 0.534 -17.792 1.00 74.88 391 ALA A O 1
ATOM 2939 N N . ALA A 1 392 ? -12.070 -1.171 -18.748 1.00 75.81 392 ALA A N 1
ATOM 2940 C CA . ALA A 1 392 ? -13.425 -0.721 -18.436 1.00 75.81 392 ALA A CA 1
ATOM 2941 C C . ALA A 1 392 ? -14.036 -1.463 -17.227 1.00 75.81 392 ALA A C 1
ATOM 2943 O O . ALA A 1 392 ? -15.225 -1.286 -16.947 1.00 75.81 392 ALA A O 1
ATOM 2944 N N . ASN A 1 393 ? -13.235 -2.247 -16.493 1.00 74.62 393 ASN A N 1
ATOM 2945 C CA . ASN A 1 393 ? -13.640 -3.131 -15.396 1.00 74.62 393 ASN A CA 1
ATOM 2946 C C . ASN A 1 393 ? -14.628 -4.236 -15.813 1.00 74.62 393 ASN A C 1
ATOM 2948 O O . ASN A 1 393 ? -15.399 -4.730 -14.985 1.00 74.62 393 ASN A O 1
ATOM 2952 N N . VAL A 1 394 ? -14.634 -4.629 -17.087 1.00 84.38 394 VAL A N 1
ATOM 2953 C CA . VAL A 1 394 ? -15.425 -5.763 -17.571 1.00 84.38 394 VAL A CA 1
ATOM 2954 C C . VAL A 1 394 ? -14.617 -7.039 -17.380 1.00 84.38 394 VAL A C 1
ATOM 2956 O O . VAL A 1 394 ? -13.443 -7.097 -17.731 1.00 84.38 394 VAL A O 1
ATOM 2959 N N . VAL A 1 395 ? -15.256 -8.071 -16.830 1.00 89.88 395 VAL A N 1
ATOM 2960 C CA . VAL A 1 395 ? -14.643 -9.395 -16.676 1.00 89.88 395 VAL A CA 1
ATOM 2961 C C . VAL A 1 395 ? -14.398 -10.003 -18.056 1.00 89.88 395 VAL A C 1
ATOM 2963 O O . VAL A 1 395 ? -15.345 -10.180 -18.824 1.00 89.88 395 VAL A O 1
ATOM 2966 N N . VAL A 1 396 ? -13.139 -10.315 -18.354 1.00 90.94 396 VAL A N 1
ATOM 2967 C CA . VAL A 1 396 ? -12.716 -10.976 -19.599 1.00 90.94 396 VAL A CA 1
ATOM 2968 C C . VAL A 1 396 ? -12.363 -12.445 -19.395 1.00 90.94 396 VAL A C 1
ATOM 2970 O O . VAL A 1 396 ? -12.460 -13.212 -20.347 1.00 90.94 396 VAL A O 1
ATOM 2973 N N . ASP A 1 397 ? -11.995 -12.825 -18.172 1.00 93.38 397 ASP A N 1
ATOM 2974 C CA . ASP A 1 397 ? -11.596 -14.184 -17.806 1.00 93.38 397 ASP A CA 1
ATOM 2975 C C . ASP A 1 397 ? -11.940 -14.458 -16.331 1.00 93.38 397 ASP A C 1
ATOM 2977 O O . ASP A 1 397 ? -11.955 -13.521 -15.521 1.00 93.38 397 ASP A O 1
ATOM 2981 N N . THR A 1 398 ? -12.249 -15.704 -15.970 1.00 95.06 398 THR A N 1
ATOM 2982 C CA . THR A 1 398 ? -12.581 -16.128 -14.603 1.00 95.06 398 THR A CA 1
ATOM 2983 C C . THR A 1 398 ? -12.054 -17.529 -14.297 1.00 95.06 398 THR A C 1
ATOM 2985 O O . THR A 1 398 ? -12.350 -18.486 -14.996 1.00 95.06 398 THR A O 1
ATOM 2988 N N . GLU A 1 399 ? -11.373 -17.657 -13.160 1.00 94.00 399 GLU A N 1
ATOM 2989 C CA . GLU A 1 399 ? -10.842 -18.911 -12.633 1.00 94.00 399 GLU A CA 1
ATOM 2990 C C . GLU A 1 399 ? -11.406 -19.196 -11.231 1.00 94.00 399 GLU A C 1
ATOM 2992 O O . GLU A 1 399 ? -11.298 -18.383 -10.301 1.00 94.00 399 GLU A O 1
ATOM 2997 N N . THR A 1 400 ? -12.001 -20.375 -11.065 1.00 94.69 400 THR A N 1
ATOM 2998 C CA . THR A 1 400 ? -12.575 -20.893 -9.816 1.00 94.69 400 THR A CA 1
ATOM 2999 C C . THR A 1 400 ? -12.050 -22.294 -9.503 1.00 94.69 400 THR A C 1
ATOM 3001 O O . THR A 1 400 ? -11.357 -22.922 -10.299 1.00 94.69 400 THR A O 1
ATOM 3004 N N . GLY A 1 401 ? -12.328 -22.802 -8.296 1.00 89.19 401 GLY A N 1
ATOM 3005 C CA . GLY A 1 401 ? -11.935 -24.168 -7.924 1.00 89.19 401 GLY A CA 1
ATOM 3006 C C . GLY A 1 401 ? -10.418 -24.391 -7.912 1.00 89.19 401 GLY A C 1
ATOM 3007 O O . GLY A 1 401 ? -9.950 -25.517 -8.090 1.00 89.19 401 GLY A O 1
ATOM 3008 N N . LEU A 1 402 ? -9.653 -23.316 -7.708 1.00 91.69 402 LEU A N 1
ATOM 3009 C CA . LEU A 1 402 ? -8.199 -23.345 -7.620 1.00 91.69 402 LEU A CA 1
ATOM 3010 C C . LEU A 1 402 ? -7.771 -24.300 -6.514 1.00 91.69 402 LEU A C 1
ATOM 3012 O O . LEU A 1 402 ? -8.280 -24.200 -5.406 1.00 91.69 402 LEU A O 1
ATOM 3016 N N . GLY A 1 403 ? -6.814 -25.189 -6.777 1.00 91.38 403 GLY A N 1
ATOM 3017 C CA . GLY A 1 403 ? -6.283 -26.072 -5.738 1.00 91.38 403 GLY A CA 1
ATOM 3018 C C . GLY A 1 403 ? -5.468 -25.285 -4.712 1.00 91.38 403 GLY A C 1
ATOM 3019 O O . GLY A 1 403 ? -4.544 -24.570 -5.100 1.00 91.38 403 GLY A O 1
ATOM 3020 N N . PHE A 1 404 ? -5.765 -25.441 -3.418 1.00 94.00 404 PHE A N 1
ATOM 3021 C CA . PHE A 1 404 ? -5.046 -24.752 -2.340 1.00 94.00 404 PHE A CA 1
ATOM 3022 C C . PHE A 1 404 ? -4.237 -25.712 -1.473 1.00 94.00 404 PHE A C 1
ATOM 3024 O O . PHE A 1 404 ? -4.662 -26.814 -1.124 1.00 94.00 404 PHE A O 1
ATOM 3031 N N . THR A 1 405 ? -3.067 -25.243 -1.050 1.00 91.31 405 THR A N 1
ATOM 3032 C CA . THR A 1 405 ? -2.225 -25.913 -0.062 1.00 91.31 405 THR A CA 1
ATOM 3033 C C . THR A 1 405 ? -2.091 -25.052 1.178 1.00 91.31 405 THR A C 1
ATOM 3035 O O . THR A 1 405 ? -1.887 -23.844 1.108 1.00 91.31 405 THR A O 1
ATOM 3038 N N . ARG A 1 406 ? -2.221 -25.676 2.347 1.00 86.25 406 ARG A N 1
ATOM 3039 C CA . ARG A 1 406 ? -2.015 -24.986 3.616 1.00 86.25 406 ARG A CA 1
ATOM 3040 C C . ARG A 1 406 ? -0.522 -24.844 3.891 1.00 86.25 406 ARG A C 1
ATOM 3042 O O . ARG A 1 406 ? 0.199 -25.843 3.886 1.00 86.25 406 ARG A O 1
ATOM 3049 N N . THR A 1 407 ? -0.074 -23.626 4.169 1.00 76.00 407 THR A N 1
ATOM 3050 C CA . THR A 1 407 ? 1.331 -23.317 4.440 1.00 76.00 407 THR A CA 1
ATOM 3051 C C . THR A 1 407 ? 1.542 -23.047 5.933 1.00 76.00 407 THR A C 1
ATOM 3053 O O . THR A 1 407 ? 0.856 -22.242 6.560 1.00 76.00 407 THR A O 1
ATOM 3056 N N . GLY A 1 408 ? 2.496 -23.759 6.539 1.00 66.75 408 GLY A N 1
ATOM 3057 C CA . GLY A 1 408 ? 2.793 -23.644 7.971 1.00 66.75 408 GLY A CA 1
ATOM 3058 C C . GLY A 1 408 ? 1.712 -24.233 8.891 1.00 66.75 408 GLY A C 1
ATOM 3059 O O . GLY A 1 408 ? 0.961 -25.129 8.512 1.00 66.75 408 GLY A O 1
ATOM 3060 N N . THR A 1 409 ? 1.675 -23.766 10.143 1.00 61.09 409 THR A N 1
ATOM 3061 C CA . THR A 1 409 ? 0.745 -24.253 11.182 1.00 61.09 409 THR A CA 1
ATOM 3062 C C . THR A 1 409 ? -0.520 -23.401 11.328 1.00 61.09 409 THR A C 1
ATOM 3064 O O . THR A 1 409 ? -1.451 -23.825 12.008 1.00 61.09 409 THR A O 1
ATOM 3067 N N . GLY A 1 410 ? -0.576 -22.222 10.701 1.00 68.88 410 GLY A N 1
ATOM 3068 C CA . GLY A 1 410 ? -1.710 -21.287 10.764 1.00 68.88 410 GLY A CA 1
ATOM 3069 C C . GLY A 1 410 ? -2.764 -21.527 9.681 1.00 68.88 410 GLY A C 1
ATOM 3070 O O . GLY A 1 410 ? -2.674 -22.492 8.924 1.00 68.88 410 GLY A O 1
ATOM 3071 N N . LEU A 1 411 ? -3.770 -20.658 9.606 1.00 79.06 411 LEU A N 1
ATOM 3072 C CA . LEU A 1 411 ? -4.830 -20.657 8.588 1.00 79.06 411 LEU A CA 1
ATOM 3073 C C . LEU A 1 411 ? -4.406 -19.915 7.306 1.00 79.06 411 LEU A C 1
ATOM 3075 O O . LEU A 1 411 ? -5.118 -19.078 6.762 1.00 79.06 411 LEU A O 1
ATOM 3079 N N . ARG A 1 412 ? -3.199 -20.219 6.828 1.00 81.19 412 ARG A N 1
ATOM 3080 C CA . ARG A 1 412 ? -2.630 -19.634 5.615 1.00 81.19 412 ARG A CA 1
ATOM 3081 C C . ARG A 1 412 ? -2.687 -20.646 4.481 1.00 81.19 412 ARG A C 1
ATOM 3083 O O . ARG A 1 412 ? -2.217 -21.776 4.633 1.00 81.19 412 ARG A O 1
ATOM 3090 N N . PHE A 1 413 ? -3.236 -20.235 3.349 1.00 86.06 413 PHE A N 1
ATOM 3091 C CA . PHE A 1 413 ? -3.455 -21.078 2.182 1.00 86.06 413 PHE A CA 1
ATOM 3092 C C . PHE A 1 413 ? -2.861 -20.413 0.944 1.00 86.06 413 PHE A C 1
ATOM 3094 O O . PHE A 1 413 ? -3.044 -19.221 0.729 1.00 86.06 413 PHE A O 1
ATOM 3101 N N . GLU A 1 414 ? -2.150 -21.186 0.135 1.00 87.38 414 GLU A N 1
ATOM 3102 C CA . GLU A 1 414 ? -1.548 -20.743 -1.122 1.00 87.38 414 GLU A CA 1
ATOM 3103 C C . GLU A 1 414 ? -2.075 -21.613 -2.263 1.00 87.38 414 GLU A C 1
ATOM 3105 O O . GLU A 1 414 ? -2.104 -22.845 -2.143 1.00 87.38 414 GLU A O 1
ATOM 3110 N N . SER A 1 415 ? -2.544 -20.980 -3.336 1.00 93.38 415 SER A N 1
ATOM 3111 C CA . SER A 1 415 ? -3.077 -21.673 -4.504 1.00 93.38 415 SER A CA 1
ATOM 3112 C C . SER A 1 415 ? -1.962 -22.303 -5.333 1.00 93.38 415 SER A C 1
ATOM 3114 O O . SER A 1 415 ? -0.791 -21.922 -5.256 1.00 93.38 415 SER A O 1
ATOM 3116 N N . ALA A 1 416 ? -2.338 -23.223 -6.217 1.00 86.94 416 ALA A N 1
ATOM 3117 C CA . ALA A 1 416 ? -1.523 -23.526 -7.381 1.00 86.94 416 ALA A CA 1
ATOM 3118 C C . ALA A 1 416 ? -1.248 -22.242 -8.186 1.00 86.94 416 ALA A C 1
ATOM 3120 O O . ALA A 1 416 ? -2.066 -21.318 -8.219 1.00 86.94 416 ALA A O 1
ATOM 3121 N N . ARG A 1 417 ? -0.074 -22.195 -8.815 1.00 85.12 417 ARG A N 1
ATOM 3122 C CA . ARG A 1 417 ? 0.357 -21.082 -9.661 1.00 85.12 417 ARG A CA 1
ATOM 3123 C C . ARG A 1 417 ? -0.492 -21.041 -10.933 1.00 85.12 417 ARG A C 1
ATOM 3125 O O . ARG A 1 417 ? -0.610 -22.058 -11.614 1.00 85.12 417 ARG A O 1
ATOM 3132 N N . LEU A 1 418 ? -1.050 -19.875 -11.232 1.00 87.00 418 LEU A N 1
ATOM 3133 C CA . LEU A 1 418 ? -1.817 -19.566 -12.430 1.00 87.00 418 LEU A CA 1
ATOM 3134 C C . LEU A 1 418 ? -0.923 -18.802 -13.412 1.00 87.00 418 LEU A C 1
ATOM 3136 O O . LEU A 1 418 ? -0.451 -17.717 -13.069 1.00 87.00 418 LEU A O 1
ATOM 3140 N N . PRO A 1 419 ? -0.652 -19.339 -14.609 1.00 85.75 419 PRO A N 1
ATOM 3141 C CA . PRO A 1 419 ? 0.052 -18.603 -15.647 1.00 85.75 419 PRO A CA 1
ATOM 3142 C C . PRO A 1 419 ? -0.819 -17.452 -16.165 1.00 85.75 419 PRO A C 1
ATOM 3144 O O . PRO A 1 419 ? -2.015 -17.620 -16.389 1.00 85.75 419 PRO A O 1
ATOM 3147 N N . LEU A 1 420 ? -0.207 -16.293 -16.386 1.00 84.69 420 LEU A N 1
ATOM 3148 C CA . LEU A 1 420 ? -0.803 -15.189 -17.131 1.00 84.69 420 LEU A CA 1
ATOM 3149 C C . LEU A 1 420 ? -0.468 -15.380 -18.616 1.00 84.69 420 LEU A C 1
ATOM 3151 O O . LEU A 1 420 ? 0.632 -15.807 -18.940 1.00 84.69 420 LEU A O 1
ATOM 3155 N N . SER A 1 421 ? -1.364 -15.069 -19.548 1.00 80.88 421 SER A N 1
ATOM 3156 C CA . SER A 1 421 ? -1.087 -15.203 -20.987 1.00 80.88 421 SER A CA 1
ATOM 3157 C C . SER A 1 421 ? -1.714 -14.079 -21.795 1.00 80.88 421 SER A C 1
ATOM 3159 O O . SER A 1 421 ? -2.864 -13.735 -21.582 1.00 80.88 421 SER A O 1
ATOM 3161 N N . VAL A 1 422 ? -0.981 -13.550 -22.779 1.00 75.62 422 VAL A N 1
ATOM 3162 C CA . VAL A 1 422 ? -1.501 -12.537 -23.733 1.00 75.62 422 VAL A CA 1
ATOM 3163 C C . VAL A 1 422 ? -1.962 -13.146 -25.055 1.00 75.62 422 VAL A C 1
ATOM 3165 O O . VAL A 1 422 ? -2.399 -12.446 -25.963 1.00 75.62 422 VAL A O 1
ATOM 3168 N N . THR A 1 423 ? -1.790 -14.460 -25.216 1.00 69.94 423 THR A N 1
ATOM 3169 C CA . THR A 1 423 ? -1.983 -15.142 -26.509 1.00 69.94 423 THR A CA 1
ATOM 3170 C C . THR A 1 423 ? -2.997 -16.274 -26.458 1.00 69.94 423 THR A C 1
ATOM 3172 O O . THR A 1 423 ? -3.396 -16.778 -27.512 1.00 69.94 423 THR A O 1
ATOM 3175 N N . GLN A 1 424 ? -3.411 -16.689 -25.259 1.00 75.38 424 GLN A N 1
ATOM 3176 C CA . GLN A 1 424 ? -4.417 -17.729 -25.098 1.00 75.38 424 GLN A CA 1
ATOM 3177 C C . GLN A 1 424 ? -5.809 -17.168 -25.433 1.00 75.38 424 GLN A C 1
ATOM 3179 O O . GLN A 1 424 ? -6.075 -15.997 -25.169 1.00 75.38 424 GLN A O 1
ATOM 3184 N N . PRO A 1 425 ? -6.693 -17.945 -26.084 1.00 75.50 425 PRO A N 1
ATOM 3185 C CA . PRO A 1 425 ? -8.089 -17.550 -26.220 1.00 75.50 425 PRO A CA 1
ATOM 3186 C C . PRO A 1 425 ? -8.746 -17.440 -24.843 1.00 75.50 425 PRO A C 1
ATOM 3188 O O . PRO A 1 425 ? -8.514 -18.309 -24.015 1.00 75.50 425 PRO A O 1
ATOM 3191 N N . LEU A 1 426 ? -9.610 -16.438 -24.654 1.00 81.81 426 LEU A N 1
ATOM 3192 C CA . LEU A 1 426 ? -10.416 -16.291 -23.436 1.00 81.81 426 LEU A CA 1
ATOM 3193 C C . LEU A 1 426 ? -11.188 -17.587 -23.137 1.00 81.81 426 LEU A C 1
ATOM 3195 O O . LEU A 1 426 ? -11.871 -18.112 -24.032 1.00 81.81 426 LEU A O 1
ATOM 3199 N N . GLY A 1 427 ? -11.125 -18.065 -21.897 1.00 80.19 427 GLY A N 1
ATOM 3200 C CA . GLY A 1 427 ? -11.851 -19.246 -21.452 1.00 80.19 427 GLY A CA 1
ATOM 3201 C C . GLY A 1 427 ? -11.864 -19.371 -19.934 1.00 80.19 427 GLY A C 1
ATOM 3202 O O . GLY A 1 427 ? -10.809 -19.459 -19.333 1.00 80.19 427 GLY A O 1
ATOM 3203 N N . ASP A 1 428 ? -13.060 -19.437 -19.346 1.00 90.19 428 ASP A N 1
ATOM 3204 C CA . ASP A 1 428 ? -13.212 -19.602 -17.898 1.00 90.19 428 ASP A CA 1
ATOM 3205 C C . ASP A 1 428 ? -12.785 -21.009 -17.433 1.00 90.19 428 ASP A C 1
ATOM 3207 O O . ASP A 1 428 ? -13.073 -22.010 -18.107 1.00 90.19 428 ASP A O 1
ATOM 3211 N N . ASP A 1 429 ? -12.195 -21.081 -16.237 1.00 89.81 429 ASP A N 1
ATOM 3212 C CA . ASP A 1 429 ? -11.721 -22.302 -15.567 1.00 89.81 429 ASP A CA 1
ATOM 3213 C C . ASP A 1 429 ? -10.786 -23.163 -16.445 1.00 89.81 429 ASP A C 1
ATOM 3215 O O . ASP A 1 429 ? -10.787 -24.403 -16.366 1.00 89.81 429 ASP A O 1
ATOM 3219 N N . ASP A 1 430 ? -10.012 -22.530 -17.329 1.00 85.31 430 ASP A N 1
ATOM 3220 C CA . ASP A 1 430 ? -9.079 -23.217 -18.223 1.00 85.31 430 ASP A CA 1
ATOM 3221 C C . ASP A 1 430 ? -7.673 -23.368 -17.609 1.00 85.31 430 ASP A C 1
ATOM 3223 O O . ASP A 1 430 ? -6.828 -24.116 -18.125 1.00 85.31 430 ASP A O 1
ATOM 3227 N N . GLY A 1 431 ? -7.470 -22.745 -16.444 1.00 84.88 431 GLY A N 1
ATOM 3228 C CA . GLY A 1 431 ? -6.244 -22.776 -15.664 1.00 84.88 431 GLY A CA 1
ATOM 3229 C C . GLY A 1 431 ? -5.204 -21.760 -16.125 1.00 84.88 431 GLY A C 1
ATOM 3230 O O . GLY A 1 431 ? -4.047 -21.883 -15.712 1.00 84.88 431 GLY A O 1
ATOM 3231 N N . VAL A 1 432 ? -5.570 -20.796 -16.973 1.00 85.81 432 VAL A N 1
ATOM 3232 C CA . VAL A 1 432 ? -4.700 -19.731 -17.482 1.00 85.81 432 VAL A CA 1
ATOM 3233 C C . VAL A 1 432 ? -5.443 -18.400 -17.451 1.00 85.81 432 VAL A C 1
ATOM 3235 O O . VAL A 1 432 ? -6.527 -18.261 -17.985 1.00 85.81 432 VAL A O 1
ATOM 3238 N N . LEU A 1 433 ? -4.810 -17.370 -16.891 1.00 89.12 433 LEU A N 1
ATOM 3239 C CA . LEU A 1 433 ? -5.388 -16.029 -16.834 1.00 89.12 433 LEU A CA 1
ATOM 3240 C C . LEU A 1 433 ? -5.021 -15.252 -18.099 1.00 89.12 433 LEU A C 1
ATOM 3242 O O . LEU A 1 433 ? -3.874 -14.829 -18.273 1.00 89.12 433 LEU A O 1
ATOM 3246 N N . THR A 1 434 ? -5.988 -15.039 -18.983 1.00 88.25 434 THR A N 1
ATOM 3247 C CA . THR A 1 434 ? -5.796 -14.293 -20.226 1.00 88.25 434 THR A CA 1
ATOM 3248 C C . THR A 1 434 ? -5.815 -12.786 -19.965 1.00 88.25 434 THR A C 1
ATOM 3250 O O . THR A 1 434 ? -6.834 -12.212 -19.588 1.00 88.25 434 THR A O 1
ATOM 3253 N N . VAL A 1 435 ? -4.680 -12.122 -20.178 1.00 86.81 435 VAL A N 1
ATOM 3254 C CA . VAL A 1 435 ? -4.416 -10.723 -19.805 1.00 86.81 435 VAL A CA 1
ATOM 3255 C C . VAL A 1 435 ? -3.932 -9.893 -20.993 1.00 86.81 435 VAL A C 1
ATOM 3257 O O . VAL A 1 435 ? -3.465 -10.437 -21.987 1.00 86.81 435 VAL A O 1
ATOM 3260 N N . ASP A 1 436 ? -3.999 -8.569 -20.873 1.00 83.06 436 ASP A N 1
ATOM 3261 C CA . ASP A 1 436 ? -3.392 -7.606 -21.799 1.00 83.06 436 ASP A CA 1
ATOM 3262 C C . ASP A 1 436 ? -2.857 -6.399 -21.004 1.00 83.06 436 ASP A C 1
ATOM 3264 O O . ASP A 1 436 ? -3.131 -6.267 -19.805 1.00 83.06 436 ASP A O 1
ATOM 3268 N N . ASP A 1 437 ? -2.090 -5.519 -21.650 1.00 74.81 437 ASP A N 1
ATOM 3269 C CA . ASP A 1 437 ? -1.579 -4.301 -21.014 1.00 74.81 437 ASP A CA 1
ATOM 3270 C C . ASP A 1 437 ? -2.725 -3.422 -20.493 1.00 74.81 437 ASP A C 1
ATOM 3272 O O . ASP A 1 437 ? -3.695 -3.135 -21.200 1.00 74.81 437 ASP A O 1
ATOM 3276 N N . GLY A 1 438 ? -2.622 -2.989 -19.236 1.00 68.06 438 GLY A N 1
ATOM 3277 C CA . GLY A 1 438 ? -3.657 -2.185 -18.585 1.00 68.06 438 GLY A CA 1
ATOM 3278 C C . GLY A 1 438 ? -4.874 -2.975 -18.092 1.00 68.06 438 GLY A C 1
ATOM 3279 O O . GLY A 1 438 ? -5.791 -2.363 -17.537 1.00 68.06 438 GLY A O 1
ATOM 3280 N N . HIS A 1 439 ? -4.895 -4.305 -18.239 1.00 84.38 439 HIS A N 1
ATOM 3281 C CA . HIS A 1 439 ? -5.833 -5.150 -17.496 1.00 84.38 439 HIS A CA 1
ATOM 3282 C C . HIS A 1 439 ? -5.504 -5.137 -15.996 1.00 84.38 439 HIS A C 1
ATOM 3284 O O . HIS A 1 439 ? -4.432 -4.718 -15.551 1.00 84.38 439 HIS A O 1
ATOM 3290 N N . SER A 1 440 ? -6.436 -5.632 -15.188 1.00 82.62 440 SER A N 1
ATOM 3291 C CA . SER A 1 440 ? -6.204 -5.900 -13.772 1.00 82.62 440 SER A CA 1
ATOM 3292 C C . SER A 1 440 ? -6.719 -7.281 -13.398 1.00 82.62 440 SER A C 1
ATOM 3294 O O . SER A 1 440 ? -7.714 -7.749 -13.942 1.00 82.62 440 SER A O 1
ATOM 3296 N N . LEU A 1 441 ? -6.042 -7.953 -12.473 1.00 86.44 441 LEU A N 1
ATOM 3297 C CA . LEU A 1 441 ? -6.542 -9.186 -11.879 1.00 86.44 441 LEU A CA 1
ATOM 3298 C C . LEU A 1 441 ? -7.208 -8.839 -10.563 1.00 86.44 441 LEU A C 1
ATOM 3300 O O . LEU A 1 441 ? -6.612 -8.177 -9.718 1.00 86.44 441 LEU A O 1
ATOM 3304 N N . LYS A 1 442 ? -8.433 -9.316 -10.376 1.00 85.00 442 LYS A N 1
ATOM 3305 C CA . LYS A 1 442 ? -9.172 -9.248 -9.124 1.00 85.00 442 LYS A CA 1
ATOM 3306 C C . LYS A 1 442 ? -9.288 -10.649 -8.560 1.00 85.00 442 LYS A C 1
ATOM 3308 O O . LYS A 1 442 ? -9.900 -11.513 -9.175 1.00 85.00 442 LYS A O 1
ATOM 3313 N N . VAL A 1 443 ? -8.768 -10.867 -7.364 1.00 86.19 443 VAL A N 1
ATOM 3314 C CA . VAL A 1 443 ? -9.105 -12.053 -6.582 1.00 86.19 443 VAL A CA 1
ATOM 3315 C C . VAL A 1 443 ? -10.161 -11.687 -5.556 1.00 86.19 443 VAL A C 1
ATOM 3317 O O . VAL A 1 443 ? -10.055 -10.654 -4.905 1.00 86.19 443 VAL A O 1
ATOM 3320 N N . THR A 1 444 ? -11.183 -12.523 -5.425 1.00 87.06 444 THR A N 1
ATOM 3321 C CA . THR A 1 444 ? -12.252 -12.409 -4.435 1.00 87.06 444 THR A CA 1
ATOM 3322 C C . THR A 1 444 ? -12.241 -13.648 -3.553 1.00 87.06 444 THR A C 1
ATOM 3324 O O . THR A 1 444 ? -12.130 -14.761 -4.057 1.00 87.06 444 THR A O 1
ATOM 3327 N N . TYR A 1 445 ? -12.363 -13.452 -2.247 1.00 87.50 445 TYR A N 1
ATOM 3328 C CA . TYR A 1 445 ? -12.548 -14.489 -1.248 1.00 87.50 445 TYR A CA 1
ATOM 3329 C C . TYR A 1 445 ? -13.819 -14.192 -0.450 1.00 87.50 445 TYR A C 1
ATOM 3331 O O . TYR A 1 445 ? -13.924 -13.150 0.201 1.00 87.50 445 TYR A O 1
ATOM 3339 N N . THR A 1 446 ? -14.801 -15.084 -0.532 1.00 86.69 446 THR A N 1
ATOM 3340 C CA . THR A 1 446 ? -16.092 -14.946 0.151 1.00 86.69 446 THR A CA 1
ATOM 3341 C C . THR A 1 446 ? -16.134 -15.853 1.370 1.00 86.69 446 THR A C 1
ATOM 3343 O O . THR A 1 446 ? -16.485 -17.028 1.273 1.00 86.69 446 THR A O 1
ATOM 3346 N N . ASP A 1 447 ? -15.791 -15.298 2.526 1.00 78.88 447 ASP A N 1
ATOM 3347 C CA . ASP A 1 447 ? -16.035 -15.934 3.814 1.00 78.88 447 ASP A CA 1
ATOM 3348 C C . ASP A 1 447 ? -17.521 -15.805 4.214 1.00 78.88 447 ASP A C 1
ATOM 3350 O O . ASP A 1 447 ? -18.281 -14.974 3.713 1.00 78.88 447 ASP A O 1
ATOM 3354 N N . SER A 1 448 ? -17.946 -16.661 5.135 1.00 75.81 448 SER A N 1
ATOM 3355 C CA . SER A 1 448 ? -19.242 -16.633 5.800 1.00 75.81 448 SER A CA 1
ATOM 3356 C C . SER A 1 448 ? -19.542 -15.305 6.507 1.00 75.81 448 SER A C 1
ATOM 3358 O O . SER A 1 448 ? -20.708 -14.904 6.559 1.00 75.81 448 SER A O 1
ATOM 3360 N N . SER A 1 449 ? -18.512 -14.620 7.020 1.00 65.88 449 SER A N 1
ATOM 3361 C CA . SER A 1 449 ? -18.642 -13.342 7.726 1.00 65.88 449 SER A CA 1
ATOM 3362 C C . SER A 1 449 ? -18.536 -12.130 6.795 1.00 65.88 449 SER A C 1
ATOM 3364 O O . SER A 1 449 ? -19.141 -11.091 7.062 1.00 65.88 449 SER A O 1
ATOM 3366 N N . SER A 1 450 ? -17.771 -12.248 5.704 1.00 68.19 450 SER A N 1
ATOM 3367 C CA . SER A 1 450 ? -17.378 -11.108 4.876 1.00 68.19 450 SER A CA 1
ATOM 3368 C C . SER A 1 450 ? -16.857 -11.518 3.495 1.00 68.19 450 SER A C 1
ATOM 3370 O O . SER A 1 450 ? -16.379 -12.627 3.286 1.00 68.19 450 SER A O 1
ATOM 3372 N N . THR A 1 451 ? -16.933 -10.607 2.521 1.00 74.06 451 THR A N 1
ATOM 3373 C CA . THR A 1 451 ? -16.285 -10.779 1.209 1.00 74.06 451 THR A CA 1
ATOM 3374 C C . THR A 1 451 ? -15.103 -9.832 1.092 1.00 74.06 451 THR A C 1
ATOM 3376 O O . THR A 1 451 ? -15.170 -8.677 1.513 1.00 74.06 451 THR A O 1
ATOM 3379 N N . ARG A 1 452 ? -14.002 -10.335 0.543 1.00 75.56 452 ARG A N 1
ATOM 3380 C CA . ARG A 1 452 ? -12.719 -9.640 0.456 1.00 75.56 452 ARG A CA 1
ATOM 3381 C C . ARG A 1 452 ? -12.210 -9.727 -0.957 1.00 75.56 452 ARG A C 1
ATOM 3383 O O . ARG A 1 452 ? -12.329 -10.780 -1.576 1.00 75.56 452 ARG A O 1
ATOM 3390 N N . SER A 1 453 ? -11.626 -8.656 -1.464 1.00 75.81 453 SER A N 1
ATOM 3391 C CA . SER A 1 453 ? -10.955 -8.711 -2.748 1.00 75.81 453 SER A CA 1
ATOM 3392 C C . SER A 1 453 ? -9.654 -7.930 -2.763 1.00 75.81 453 SER A C 1
ATOM 3394 O O . SER A 1 453 ? -9.490 -6.933 -2.066 1.00 75.81 453 SER A O 1
ATOM 3396 N N . SER A 1 454 ? -8.722 -8.400 -3.581 1.00 72.62 454 SER A N 1
ATOM 3397 C CA . SER A 1 454 ? -7.489 -7.689 -3.893 1.00 72.62 454 SER A CA 1
ATOM 3398 C C . SER A 1 454 ? -7.382 -7.554 -5.400 1.00 72.62 454 SER A C 1
ATOM 3400 O O . SER A 1 454 ? -7.709 -8.483 -6.145 1.00 72.62 454 SER A O 1
ATOM 3402 N N . VAL A 1 455 ? -6.960 -6.371 -5.842 1.00 75.31 455 VAL A N 1
ATOM 3403 C CA . VAL A 1 455 ? -6.743 -6.073 -7.253 1.00 75.31 455 VAL A CA 1
ATOM 3404 C C . VAL A 1 455 ? -5.265 -5.791 -7.481 1.00 75.31 455 VAL A C 1
ATOM 3406 O O . VAL A 1 455 ? -4.655 -4.970 -6.785 1.00 75.31 455 VAL A O 1
ATOM 3409 N N . ALA A 1 456 ? -4.703 -6.470 -8.474 1.00 71.19 456 ALA A N 1
ATOM 3410 C CA . ALA A 1 456 ? -3.361 -6.246 -8.976 1.00 71.19 456 ALA A CA 1
ATOM 3411 C C . ALA A 1 456 ? -3.422 -5.735 -10.415 1.00 71.19 456 ALA A C 1
ATOM 3413 O O . ALA A 1 456 ? -4.140 -6.285 -11.249 1.00 71.19 456 ALA A O 1
ATOM 3414 N N . ALA A 1 457 ? -2.677 -4.671 -10.705 1.00 72.62 457 ALA A N 1
ATOM 3415 C CA . ALA A 1 457 ? -2.538 -4.179 -12.070 1.00 72.62 457 ALA A CA 1
ATOM 3416 C C . ALA A 1 457 ? -1.640 -5.122 -12.881 1.00 72.62 457 ALA A C 1
ATOM 3418 O O . ALA A 1 457 ? -0.661 -5.649 -12.343 1.00 72.62 457 ALA A O 1
ATOM 3419 N N . VAL A 1 458 ? -1.963 -5.298 -14.163 1.00 75.06 458 VAL A N 1
ATOM 3420 C CA . VAL A 1 458 ? -1.093 -5.982 -15.119 1.00 75.06 458 VAL A CA 1
ATOM 3421 C C . VAL A 1 458 ? -0.321 -4.935 -15.912 1.00 75.06 458 VAL A C 1
ATOM 3423 O O . VAL A 1 458 ? -0.920 -4.081 -16.568 1.00 75.06 458 VAL A O 1
ATOM 3426 N N . ASP A 1 459 ? 1.005 -4.992 -15.830 1.00 67.31 459 ASP A N 1
ATOM 3427 C CA . ASP A 1 459 ? 1.905 -4.170 -16.638 1.00 67.31 459 ASP A CA 1
ATOM 3428 C C . ASP A 1 459 ? 2.583 -5.064 -17.671 1.00 67.31 459 ASP A C 1
ATOM 3430 O O . ASP A 1 459 ? 3.334 -5.991 -17.341 1.00 67.31 459 ASP A O 1
ATOM 3434 N N . CYS A 1 460 ? 2.273 -4.816 -18.936 1.00 66.75 460 CYS A N 1
ATOM 3435 C CA . CYS A 1 460 ? 2.814 -5.582 -20.051 1.00 66.75 460 CYS A CA 1
ATOM 3436 C C . CYS A 1 460 ? 3.698 -4.711 -20.934 1.00 66.75 460 CYS A C 1
ATOM 3438 O O . CYS A 1 460 ? 4.104 -5.138 -22.016 1.00 66.75 460 CYS A O 1
ATOM 3440 N N . ARG A 1 461 ? 4.019 -3.503 -20.460 1.00 62.31 461 ARG A N 1
ATOM 3441 C CA . ARG A 1 461 ? 5.020 -2.647 -21.075 1.00 62.31 461 ARG A CA 1
ATOM 3442 C C . ARG A 1 461 ? 6.419 -3.219 -20.822 1.00 62.31 461 ARG A C 1
ATOM 3444 O O . ARG A 1 461 ? 6.713 -3.632 -19.701 1.00 62.31 461 ARG A O 1
ATOM 3451 N N . PRO A 1 462 ? 7.277 -3.225 -21.847 1.00 55.12 462 PRO A N 1
ATOM 3452 C CA . PRO A 1 462 ? 8.671 -3.613 -21.703 1.00 55.12 462 PRO A CA 1
ATOM 3453 C C . PRO A 1 462 ? 9.483 -2.495 -21.035 1.00 55.12 462 PRO A C 1
ATOM 3455 O O . PRO A 1 462 ? 9.277 -1.315 -21.331 1.00 55.12 462 PRO A O 1
ATOM 3458 N N . ASP A 1 463 ? 10.429 -2.852 -20.170 1.00 55.19 463 ASP A N 1
ATOM 3459 C CA . ASP A 1 463 ? 11.459 -1.948 -19.658 1.00 55.19 463 ASP A CA 1
ATOM 3460 C C . ASP A 1 463 ? 12.682 -2.032 -20.580 1.00 55.19 463 ASP A C 1
ATOM 3462 O O . ASP A 1 463 ? 13.475 -2.981 -20.556 1.00 55.19 463 ASP A O 1
ATOM 3466 N N . VAL A 1 464 ? 12.809 -1.056 -21.478 1.00 55.50 464 VAL A N 1
ATOM 3467 C CA . VAL A 1 464 ? 13.855 -1.033 -22.504 1.00 55.50 464 VAL A CA 1
ATOM 3468 C C . VAL A 1 464 ? 14.570 0.305 -22.441 1.00 55.50 464 VAL A C 1
ATOM 3470 O O . VAL A 1 464 ? 13.992 1.360 -22.687 1.00 55.50 464 VAL A O 1
ATOM 3473 N N . GLU A 1 465 ? 15.875 0.269 -22.179 1.00 57.91 465 GLU A N 1
ATOM 3474 C CA . GLU A 1 465 ? 16.710 1.463 -22.251 1.00 57.91 465 GLU A CA 1
ATOM 3475 C C . GLU A 1 465 ? 17.374 1.562 -23.622 1.00 57.91 465 GLU A C 1
ATOM 3477 O O . GLU A 1 465 ? 18.093 0.675 -24.095 1.00 57.91 465 GLU A O 1
ATOM 3482 N N . LEU A 1 466 ? 17.159 2.703 -24.264 1.00 57.91 466 LEU A N 1
ATOM 3483 C CA . LEU A 1 466 ? 17.800 3.046 -25.519 1.00 57.91 466 LEU A CA 1
ATOM 3484 C C . LEU A 1 466 ? 18.986 3.959 -25.232 1.00 57.91 466 LEU A C 1
ATOM 3486 O O . LEU A 1 466 ? 18.833 5.153 -24.975 1.00 57.91 466 LEU A O 1
ATOM 3490 N N . GLN A 1 467 ? 20.188 3.386 -25.289 1.00 53.28 467 GLN A N 1
ATOM 3491 C CA . GLN A 1 467 ? 21.427 4.130 -25.111 1.00 53.28 467 GLN A CA 1
ATOM 3492 C C . GLN A 1 467 ? 22.127 4.327 -26.458 1.00 53.28 467 GLN A C 1
ATOM 3494 O O . GLN A 1 467 ? 22.559 3.381 -27.115 1.00 53.28 467 GLN A O 1
ATOM 3499 N N . PHE A 1 468 ? 22.301 5.585 -26.853 1.00 53.56 468 PHE A N 1
ATOM 3500 C CA . PHE A 1 468 ? 23.141 5.937 -27.992 1.00 53.56 468 PHE A CA 1
ATOM 3501 C C . PHE A 1 468 ? 24.627 5.743 -27.621 1.00 53.56 468 PHE A C 1
ATOM 3503 O O . PHE A 1 468 ? 25.076 6.178 -26.558 1.00 53.56 468 PHE A O 1
ATOM 3510 N N . ILE A 1 469 ? 25.404 5.067 -28.473 1.00 49.34 469 ILE A N 1
ATOM 3511 C CA . ILE A 1 469 ? 26.824 4.780 -28.220 1.00 49.34 469 ILE A CA 1
ATOM 3512 C C . ILE A 1 469 ? 27.649 6.062 -28.391 1.00 49.34 469 ILE A C 1
ATOM 3514 O O . ILE A 1 469 ? 27.936 6.465 -29.517 1.00 49.34 469 ILE A O 1
ATOM 3518 N N . SER A 1 470 ? 28.146 6.654 -27.303 1.00 44.00 470 SER A N 1
ATOM 3519 C CA . SER A 1 470 ? 29.215 7.651 -27.422 1.00 44.00 470 SER A CA 1
ATOM 3520 C C . SER A 1 470 ? 30.492 6.993 -27.950 1.00 44.00 470 SER A C 1
ATOM 3522 O O . SER A 1 470 ? 30.956 5.963 -27.451 1.00 44.00 470 SER A O 1
ATOM 3524 N N . GLN A 1 471 ? 31.065 7.570 -29.002 1.00 45.12 471 GLN A N 1
ATOM 3525 C CA . GLN A 1 471 ? 32.387 7.177 -29.469 1.00 45.12 471 GLN A CA 1
ATOM 3526 C C . GLN A 1 471 ? 33.448 7.947 -28.679 1.00 45.12 471 GLN A C 1
ATOM 3528 O O . GLN A 1 471 ? 33.328 9.146 -28.449 1.00 45.12 471 GLN A O 1
ATOM 3533 N N . ILE A 1 472 ? 34.496 7.248 -28.238 1.00 37.44 472 ILE A N 1
ATOM 3534 C CA . ILE A 1 472 ? 35.659 7.885 -27.611 1.00 37.44 472 ILE A CA 1
ATOM 3535 C C . ILE A 1 472 ? 36.320 8.780 -28.671 1.00 37.44 472 ILE A C 1
ATOM 3537 O O . ILE A 1 472 ? 36.665 8.281 -29.739 1.00 37.44 472 ILE A O 1
ATOM 3541 N N . ASP A 1 473 ? 36.503 10.063 -28.348 1.00 38.66 473 ASP A N 1
ATOM 3542 C CA . ASP A 1 473 ? 37.092 11.117 -29.196 1.00 38.66 473 ASP A CA 1
ATOM 3543 C C . ASP A 1 473 ? 36.225 11.649 -30.367 1.00 38.66 473 ASP A C 1
ATOM 3545 O O . ASP A 1 473 ? 36.759 12.335 -31.239 1.00 38.66 473 ASP A O 1
ATOM 3549 N N . GLU A 1 474 ? 34.904 11.416 -30.377 1.00 47.78 474 GLU A N 1
ATOM 3550 C CA . GLU A 1 474 ? 33.965 11.987 -31.368 1.00 47.78 474 GLU A CA 1
ATOM 3551 C C . GLU A 1 474 ? 32.737 12.619 -30.674 1.00 47.78 474 GLU A C 1
ATOM 3553 O O . GLU A 1 474 ? 32.212 12.066 -29.707 1.00 47.78 474 GLU A O 1
ATOM 3558 N N . ASP A 1 475 ? 32.241 13.756 -31.179 1.00 43.53 475 ASP A N 1
ATOM 3559 C CA . ASP A 1 475 ? 31.144 14.537 -30.565 1.00 43.53 475 ASP A CA 1
ATOM 3560 C C . ASP A 1 475 ? 29.728 13.974 -30.846 1.00 43.53 475 ASP A C 1
ATOM 3562 O O . ASP A 1 475 ? 28.727 14.579 -30.456 1.00 43.53 475 ASP A O 1
ATOM 3566 N N . PHE A 1 476 ? 29.609 12.809 -31.500 1.00 47.81 476 PHE A N 1
ATOM 3567 C CA . PHE A 1 476 ? 28.318 12.205 -31.857 1.00 47.81 476 PHE A CA 1
ATOM 3568 C C . PHE A 1 476 ? 28.079 10.828 -31.219 1.00 47.81 476 PHE A C 1
ATOM 3570 O O . PHE A 1 476 ? 28.984 9.990 -31.179 1.00 47.81 476 PHE A O 1
ATOM 3577 N N . PRO A 1 477 ? 26.837 10.536 -30.785 1.00 48.59 477 PRO A N 1
ATOM 3578 C CA . PRO A 1 477 ? 26.513 9.312 -30.063 1.00 48.59 477 PRO A CA 1
ATOM 3579 C C . PRO A 1 477 ? 26.084 8.140 -30.977 1.00 48.59 477 PRO A C 1
ATOM 3581 O O . PRO A 1 477 ? 25.423 7.204 -30.534 1.00 48.59 477 PRO A O 1
ATOM 3584 N N . PHE A 1 478 ? 26.426 8.161 -32.268 1.00 56.62 478 PHE A N 1
ATOM 3585 C CA . PHE A 1 478 ? 26.153 7.060 -33.201 1.00 56.62 478 PHE A CA 1
ATOM 3586 C C . PHE A 1 478 ? 27.262 6.926 -34.249 1.00 56.62 478 PHE A C 1
ATOM 3588 O O . PHE A 1 478 ? 27.949 7.887 -34.589 1.00 56.62 478 PHE A O 1
ATOM 3595 N N . LEU A 1 479 ? 27.458 5.710 -34.774 1.00 54.75 479 LEU A N 1
ATOM 3596 C CA . LEU A 1 479 ? 28.384 5.463 -35.883 1.00 54.75 479 LEU A CA 1
ATOM 3597 C C . LEU A 1 479 ? 27.691 5.760 -37.211 1.00 54.75 479 LEU A C 1
ATOM 3599 O O . LEU A 1 479 ? 26.875 4.960 -37.664 1.00 54.75 479 LEU A O 1
ATOM 3603 N N . LEU A 1 480 ? 28.046 6.893 -37.816 1.00 59.00 480 LEU A N 1
ATOM 3604 C CA . LEU A 1 480 ? 27.650 7.265 -39.171 1.00 59.00 480 LEU A CA 1
ATOM 3605 C C . LEU A 1 480 ? 28.652 6.690 -40.189 1.00 59.00 480 LEU A C 1
ATOM 3607 O O . LEU A 1 480 ? 29.865 6.809 -40.009 1.00 59.00 480 LEU A O 1
ATOM 3611 N N . GLY A 1 481 ? 28.166 6.082 -41.271 1.00 58.56 481 GLY A N 1
ATOM 3612 C CA . GLY A 1 481 ? 29.002 5.670 -42.407 1.00 58.56 481 GLY A CA 1
ATOM 3613 C C . GLY A 1 481 ? 28.279 5.859 -43.739 1.00 58.56 481 GLY A C 1
ATOM 3614 O O . GLY A 1 481 ? 27.172 5.359 -43.879 1.00 58.56 481 GLY A O 1
ATOM 3615 N N . GLY A 1 482 ? 28.878 6.574 -44.700 1.00 61.56 482 GLY A N 1
ATOM 3616 C CA . GLY A 1 482 ? 28.252 6.922 -45.990 1.00 61.56 482 GLY A CA 1
ATOM 3617 C C . GLY A 1 482 ? 28.624 8.329 -46.489 1.00 61.56 482 GLY A C 1
ATOM 3618 O O . GLY A 1 482 ? 29.531 8.926 -45.913 1.00 61.56 482 GLY A O 1
ATOM 3619 N N . GLY A 1 483 ? 27.940 8.831 -47.531 1.00 57.22 483 GLY A N 1
ATOM 3620 C CA . GLY A 1 483 ? 28.098 10.202 -48.080 1.00 57.22 483 GLY A CA 1
ATOM 3621 C C . GLY A 1 483 ? 29.216 10.394 -49.125 1.00 57.22 483 GLY A C 1
ATOM 3622 O O . GLY A 1 483 ? 30.140 11.178 -48.931 1.00 57.22 483 GLY A O 1
ATOM 3623 N N . CYS A 1 484 ? 29.242 9.577 -50.185 1.00 56.94 484 CYS A N 1
ATOM 3624 C CA . CYS A 1 484 ? 30.392 9.443 -51.093 1.00 56.94 484 CYS A CA 1
ATOM 3625 C C . CYS A 1 484 ? 30.538 10.536 -52.178 1.00 56.94 484 CYS A C 1
ATOM 3627 O O . CYS A 1 484 ? 30.690 10.191 -53.357 1.00 56.94 484 CYS A O 1
ATOM 3629 N N . ASP A 1 485 ? 30.623 11.819 -51.824 1.00 57.19 485 ASP A N 1
ATOM 3630 C CA . ASP A 1 485 ? 30.969 12.859 -52.810 1.00 57.19 485 ASP A CA 1
ATOM 3631 C C . ASP A 1 485 ? 32.002 13.923 -52.373 1.00 57.19 485 ASP A C 1
ATOM 3633 O O . ASP A 1 485 ? 32.439 14.735 -53.198 1.00 57.19 485 ASP A O 1
ATOM 3637 N N . ARG A 1 486 ? 32.564 13.788 -51.162 1.00 56.12 486 ARG A N 1
ATOM 3638 C CA . ARG A 1 486 ? 33.631 14.638 -50.584 1.00 56.12 486 ARG A CA 1
ATOM 3639 C C . ARG A 1 486 ? 33.200 16.048 -50.189 1.00 56.12 486 ARG A C 1
ATOM 3641 O O . ARG A 1 486 ? 34.066 16.936 -50.141 1.00 56.12 486 ARG A O 1
ATOM 3648 N N . ASP A 1 487 ? 31.936 16.272 -49.874 1.00 60.53 487 ASP A N 1
ATOM 3649 C CA . ASP A 1 487 ? 31.543 17.488 -49.176 1.00 60.53 487 ASP A CA 1
ATOM 3650 C C . ASP A 1 487 ? 31.147 17.233 -47.705 1.00 60.53 487 ASP A C 1
ATOM 3652 O O . ASP A 1 487 ? 31.506 16.208 -47.120 1.00 60.53 487 ASP A O 1
ATOM 3656 N N . LYS A 1 488 ? 30.621 18.262 -47.033 1.00 55.09 488 LYS A N 1
ATOM 3657 C CA . LYS A 1 488 ? 30.311 18.234 -45.591 1.00 55.09 488 LYS A CA 1
ATOM 3658 C C . LYS A 1 488 ? 28.820 17.993 -45.324 1.00 55.09 488 LYS A C 1
ATOM 3660 O O . LYS A 1 488 ? 28.397 18.112 -44.171 1.00 55.09 488 LYS A O 1
ATOM 3665 N N . PHE A 1 489 ? 28.032 17.736 -46.361 1.00 64.25 489 PHE A N 1
ATOM 3666 C CA . PHE A 1 489 ? 26.580 17.698 -46.326 1.00 64.25 489 PHE A CA 1
ATOM 3667 C C . PHE A 1 489 ? 26.077 16.337 -46.807 1.00 64.25 489 PHE A C 1
ATOM 3669 O O . PHE A 1 489 ? 26.739 15.643 -47.560 1.00 64.25 489 PHE A O 1
ATOM 3676 N N . LEU A 1 490 ? 24.919 15.933 -46.288 1.00 69.88 490 LEU A N 1
ATOM 3677 C CA . LEU A 1 490 ? 24.204 14.769 -46.793 1.00 69.88 490 LEU A CA 1
ATOM 3678 C C . LEU A 1 490 ? 23.293 15.239 -47.925 1.00 69.88 490 LEU A C 1
ATOM 3680 O O . LEU A 1 490 ? 22.295 15.925 -47.671 1.00 69.88 490 LEU A O 1
ATOM 3684 N N . ASP A 1 491 ? 23.643 14.876 -49.153 1.00 71.62 491 ASP A N 1
ATOM 3685 C CA . ASP A 1 491 ? 22.964 15.341 -50.359 1.00 71.62 491 ASP A CA 1
ATOM 3686 C C . ASP A 1 491 ? 21.938 14.330 -50.888 1.00 71.62 491 ASP A C 1
ATOM 3688 O O . ASP A 1 491 ? 21.948 13.140 -50.574 1.00 71.62 491 ASP A O 1
ATOM 3692 N N . VAL A 1 492 ? 20.991 14.810 -51.699 1.00 78.94 492 VAL A N 1
ATOM 3693 C CA . VAL A 1 492 ? 19.945 13.951 -52.276 1.00 78.94 492 VAL A CA 1
ATOM 3694 C C . VAL A 1 492 ? 20.571 12.874 -53.163 1.00 78.94 492 VAL A C 1
ATOM 3696 O O . VAL A 1 492 ? 21.290 13.177 -54.112 1.00 78.94 492 VAL A O 1
ATOM 3699 N N . GLY A 1 493 ? 20.220 11.617 -52.898 1.00 74.50 493 GLY A N 1
ATOM 3700 C CA . GLY A 1 493 ? 20.761 10.431 -53.560 1.00 74.50 493 GLY A CA 1
ATOM 3701 C C . GLY A 1 493 ? 21.916 9.775 -52.803 1.00 74.50 493 GLY A C 1
ATOM 3702 O O . GLY A 1 493 ? 22.454 8.773 -53.278 1.00 74.50 493 GLY A O 1
ATOM 3703 N N . GLU A 1 494 ? 22.301 10.305 -51.643 1.00 77.94 494 GLU A N 1
ATOM 3704 C CA . GLU A 1 494 ? 23.312 9.690 -50.796 1.00 77.94 494 GLU A CA 1
ATOM 3705 C C . GLU A 1 494 ? 22.728 8.691 -49.803 1.00 77.94 494 GLU A C 1
ATOM 3707 O O . GLU A 1 494 ? 21.648 8.888 -49.240 1.00 77.94 494 GLU A O 1
ATOM 3712 N N . ASN A 1 495 ? 23.510 7.640 -49.540 1.00 77.62 495 ASN A N 1
ATOM 3713 C CA . ASN A 1 495 ? 23.203 6.659 -48.514 1.00 77.62 495 ASN A CA 1
ATOM 3714 C C . ASN A 1 495 ? 24.132 6.816 -47.317 1.00 77.62 495 ASN A C 1
ATOM 3716 O O . ASN A 1 495 ? 25.348 6.971 -47.477 1.00 77.62 495 ASN A O 1
ATOM 3720 N N . PHE A 1 496 ? 23.565 6.677 -46.125 1.00 76.94 496 PHE A N 1
ATOM 3721 C CA . PHE A 1 496 ? 24.315 6.558 -44.883 1.00 76.94 496 PHE A CA 1
ATOM 3722 C C . PHE A 1 496 ? 23.744 5.442 -44.013 1.00 76.94 496 PHE A C 1
ATOM 3724 O O . PHE A 1 496 ? 22.618 4.995 -44.205 1.00 76.94 496 PHE A O 1
ATOM 3731 N N . SER A 1 497 ? 24.528 4.959 -43.057 1.00 76.88 497 SER A N 1
ATOM 3732 C CA . SER A 1 497 ? 24.083 3.983 -42.068 1.00 76.88 497 SER A CA 1
ATOM 3733 C C . SER A 1 497 ? 24.290 4.491 -40.651 1.00 76.88 497 SER A C 1
ATOM 3735 O O . SER A 1 497 ? 25.303 5.140 -40.390 1.00 76.88 497 SER A O 1
ATOM 3737 N N . MET A 1 498 ? 23.372 4.147 -39.749 1.00 77.25 498 MET A N 1
ATOM 3738 C CA . MET A 1 498 ? 23.479 4.392 -38.311 1.00 77.25 498 MET A CA 1
ATOM 3739 C C . MET A 1 498 ? 23.397 3.071 -37.554 1.00 77.25 498 MET A C 1
ATOM 3741 O O . MET A 1 498 ? 22.457 2.296 -37.735 1.00 77.25 498 MET A O 1
ATOM 3745 N N . GLN A 1 499 ? 24.348 2.848 -36.650 1.00 75.81 499 GLN A N 1
ATOM 3746 C CA . GLN A 1 499 ? 24.264 1.758 -35.685 1.00 75.81 499 GLN A CA 1
ATOM 3747 C C . GLN A 1 499 ? 23.593 2.241 -34.396 1.00 75.81 499 GLN A C 1
ATOM 3749 O O . GLN A 1 499 ? 24.031 3.229 -33.808 1.00 75.81 499 GLN A O 1
ATOM 3754 N N . ILE A 1 500 ? 22.565 1.517 -33.955 1.00 75.81 500 ILE A N 1
ATOM 3755 C CA . ILE A 1 500 ? 21.797 1.796 -32.736 1.00 75.81 500 ILE A CA 1
ATOM 3756 C C . ILE A 1 500 ? 21.964 0.616 -31.773 1.00 75.81 500 ILE A C 1
ATOM 3758 O O . ILE A 1 500 ? 21.894 -0.542 -32.197 1.00 75.81 500 ILE A O 1
ATOM 3762 N N . GLU A 1 501 ? 22.224 0.914 -30.498 1.00 76.88 501 GLU A N 1
ATOM 3763 C CA . GLU A 1 501 ? 22.260 -0.052 -29.396 1.00 76.88 501 GLU A CA 1
ATOM 3764 C C . GLU A 1 501 ? 20.981 0.080 -28.566 1.00 76.88 501 GLU A C 1
ATOM 3766 O O . GLU A 1 501 ? 20.492 1.183 -28.333 1.00 76.88 501 GLU A O 1
ATOM 3771 N N . TYR A 1 502 ? 20.436 -1.055 -28.152 1.00 77.19 502 TYR A N 1
ATOM 3772 C CA . TYR A 1 502 ? 19.253 -1.147 -2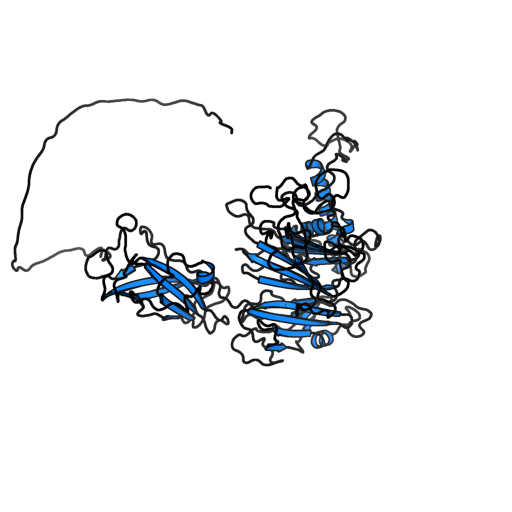7.305 1.00 77.19 502 TYR A CA 1
ATOM 3773 C C . TYR A 1 502 ? 19.518 -2.163 -26.199 1.00 77.19 502 TYR A C 1
ATOM 3775 O O . TYR A 1 502 ? 20.240 -3.150 -26.405 1.00 77.19 502 TYR A O 1
ATOM 3783 N N . PHE A 1 503 ? 18.980 -1.879 -25.016 1.00 74.56 503 PHE A N 1
ATOM 3784 C CA . PHE A 1 503 ? 19.193 -2.650 -23.805 1.00 74.56 503 PHE A CA 1
ATOM 3785 C C . PHE A 1 503 ? 17.868 -3.214 -23.307 1.00 74.56 503 PHE A C 1
ATOM 3787 O O . PHE A 1 503 ? 16.931 -2.461 -23.063 1.00 74.56 503 PHE A O 1
ATOM 3794 N N . ASN A 1 504 ? 17.804 -4.536 -23.162 1.00 73.69 504 ASN A N 1
ATOM 3795 C CA . ASN A 1 504 ? 16.688 -5.179 -22.487 1.00 73.69 504 ASN A CA 1
ATOM 3796 C C . ASN A 1 504 ? 16.896 -5.046 -20.971 1.00 73.69 504 ASN A C 1
ATOM 3798 O O . ASN A 1 504 ? 17.737 -5.758 -20.414 1.00 73.69 504 ASN A O 1
ATOM 3802 N N . LEU A 1 505 ? 16.192 -4.104 -20.335 1.00 64.88 505 LEU A N 1
ATOM 3803 C CA . LEU A 1 505 ? 16.204 -3.915 -18.882 1.00 64.88 505 LEU A CA 1
ATOM 3804 C C . LEU A 1 505 ? 15.192 -4.812 -18.171 1.00 64.88 505 LEU A C 1
ATOM 3806 O O . LEU A 1 505 ? 15.241 -4.906 -16.942 1.00 64.88 505 LEU A O 1
ATOM 3810 N N . ASP A 1 506 ? 14.340 -5.522 -18.908 1.00 61.97 506 ASP A N 1
ATOM 3811 C CA . ASP A 1 506 ? 13.428 -6.474 -18.305 1.00 61.97 506 ASP A CA 1
ATOM 3812 C C . ASP A 1 506 ? 14.186 -7.625 -17.629 1.00 61.97 506 ASP A C 1
ATOM 3814 O O . ASP A 1 506 ? 15.318 -8.003 -17.969 1.00 61.97 506 ASP A O 1
ATOM 3818 N N . ALA A 1 507 ? 13.519 -8.222 -16.644 1.00 59.66 507 ALA A N 1
ATOM 3819 C CA . ALA A 1 507 ? 13.967 -9.449 -15.992 1.00 59.66 507 ALA A CA 1
ATOM 3820 C C . ALA A 1 507 ? 13.769 -10.700 -16.873 1.00 59.66 507 ALA A C 1
ATOM 3822 O O . ALA A 1 507 ? 14.134 -11.801 -16.460 1.00 59.66 507 ALA A O 1
ATOM 3823 N N . ILE A 1 508 ? 13.190 -10.540 -18.069 1.00 62.19 508 ILE A N 1
ATOM 3824 C CA . ILE A 1 508 ? 12.826 -11.618 -18.993 1.00 62.19 508 ILE A CA 1
ATOM 3825 C C . ILE A 1 508 ? 13.463 -11.420 -20.374 1.00 62.19 508 ILE A C 1
ATOM 3827 O O . ILE A 1 508 ? 13.771 -10.307 -20.796 1.00 62.19 508 ILE A O 1
ATOM 3831 N N . ASP A 1 509 ? 13.699 -12.522 -21.082 1.00 71.38 509 ASP A N 1
ATOM 3832 C CA . ASP A 1 509 ? 14.302 -12.499 -22.414 1.00 71.38 509 ASP A CA 1
ATOM 3833 C C . ASP A 1 509 ? 13.286 -12.059 -23.476 1.00 71.38 509 ASP A C 1
ATOM 3835 O O . ASP A 1 509 ? 12.157 -12.557 -23.496 1.00 71.38 509 ASP A O 1
ATOM 3839 N N . LEU A 1 510 ? 13.704 -11.206 -24.422 1.00 72.62 510 LEU A N 1
ATOM 3840 C CA . LEU A 1 510 ? 12.891 -10.897 -25.591 1.00 72.62 510 LEU A CA 1
ATOM 3841 C C . LEU A 1 510 ? 13.098 -11.930 -26.721 1.00 72.62 510 LEU A C 1
ATOM 3843 O O . LEU A 1 510 ? 14.227 -12.205 -27.095 1.00 72.62 510 LEU A O 1
ATOM 3847 N N . VAL A 1 511 ? 12.046 -12.492 -27.315 1.00 72.06 511 VAL A N 1
ATOM 3848 C CA . VAL A 1 511 ? 12.048 -13.631 -28.248 1.00 72.06 511 VAL A CA 1
ATOM 3849 C C . VAL A 1 511 ? 11.261 -13.260 -29.501 1.00 72.06 511 VAL A C 1
ATOM 3851 O O . VAL A 1 511 ? 10.151 -12.730 -29.407 1.00 72.06 511 VAL A O 1
ATOM 3854 N N . ASP A 1 512 ? 11.827 -13.581 -30.666 1.00 73.94 512 ASP A N 1
ATOM 3855 C CA . ASP A 1 512 ? 11.275 -13.288 -31.998 1.00 73.94 512 ASP A CA 1
ATOM 3856 C C . ASP A 1 512 ? 10.911 -11.805 -32.208 1.00 73.94 512 ASP A C 1
ATOM 3858 O O . ASP A 1 512 ? 9.933 -11.481 -32.880 1.00 73.94 512 ASP A O 1
ATOM 3862 N N . GLY A 1 513 ? 11.682 -10.899 -31.607 1.00 76.31 513 GLY A N 1
ATOM 3863 C CA . GLY A 1 513 ? 11.404 -9.472 -31.644 1.00 76.31 513 GLY A CA 1
ATOM 3864 C C . GLY A 1 513 ? 11.871 -8.752 -32.906 1.00 76.31 513 GLY A C 1
ATOM 3865 O O . GLY A 1 513 ? 12.666 -9.254 -33.703 1.00 76.31 513 GLY A O 1
ATOM 3866 N N . GLU A 1 514 ? 11.372 -7.533 -33.084 1.00 83.06 514 GLU A N 1
ATOM 3867 C CA . GLU A 1 514 ? 11.692 -6.656 -34.203 1.00 83.06 514 GLU A CA 1
ATOM 3868 C C . GLU A 1 514 ? 12.088 -5.266 -33.708 1.00 83.06 514 GLU A C 1
ATOM 3870 O O . GLU A 1 514 ? 11.384 -4.655 -32.907 1.00 83.06 514 GLU A O 1
ATOM 3875 N N . VAL A 1 515 ? 13.189 -4.729 -34.232 1.00 84.50 515 VAL A N 1
ATOM 3876 C CA . VAL A 1 515 ? 13.554 -3.319 -34.074 1.00 84.50 515 VAL A CA 1
ATOM 3877 C C . VAL A 1 515 ? 13.138 -2.570 -35.329 1.00 84.50 515 VAL A C 1
ATOM 3879 O O . VAL A 1 515 ? 13.682 -2.808 -36.412 1.00 84.50 515 VAL A O 1
ATOM 3882 N N . GLY A 1 516 ? 12.183 -1.664 -35.178 1.00 86.56 516 GLY A N 1
ATOM 3883 C CA . GLY A 1 516 ? 11.713 -0.770 -36.222 1.00 86.56 516 GLY A CA 1
ATOM 3884 C C . GLY A 1 516 ? 12.391 0.594 -36.149 1.00 86.56 516 GLY A C 1
ATOM 3885 O O . GLY A 1 516 ? 12.678 1.097 -35.069 1.00 86.56 516 GLY A O 1
ATOM 3886 N N . LEU A 1 517 ? 12.628 1.222 -37.296 1.00 87.62 517 LEU A N 1
ATOM 3887 C CA . LEU A 1 517 ? 13.014 2.623 -37.387 1.00 87.62 517 LEU A CA 1
ATOM 3888 C C . LEU A 1 517 ? 12.258 3.281 -38.536 1.00 87.62 517 LEU A C 1
ATOM 3890 O O . LEU A 1 517 ? 12.321 2.831 -39.683 1.00 87.62 517 LEU A O 1
ATOM 3894 N N . LYS A 1 518 ? 11.579 4.387 -38.237 1.00 89.62 518 LYS A N 1
ATOM 3895 C CA . LYS A 1 518 ? 10.899 5.215 -39.237 1.00 89.62 518 LYS A CA 1
ATOM 3896 C C . LYS A 1 518 ? 11.347 6.668 -39.142 1.00 89.62 518 LYS A C 1
ATOM 3898 O O . LYS A 1 518 ? 11.614 7.180 -38.061 1.00 89.62 518 LYS A O 1
ATOM 3903 N N . ALA A 1 519 ? 11.391 7.337 -40.288 1.00 89.56 519 ALA A N 1
ATOM 3904 C CA . ALA A 1 519 ? 11.611 8.774 -40.382 1.00 89.56 519 ALA A CA 1
ATOM 3905 C C . ALA A 1 519 ? 10.271 9.475 -40.626 1.00 89.56 519 ALA A C 1
ATOM 3907 O O . ALA A 1 519 ? 9.544 9.115 -41.556 1.00 89.56 519 ALA A O 1
ATOM 3908 N N . VAL A 1 520 ? 9.942 10.483 -39.821 1.00 91.00 520 VAL A N 1
ATOM 3909 C CA . VAL A 1 520 ? 8.673 11.226 -39.892 1.00 91.00 520 VAL A CA 1
ATOM 3910 C C . VAL A 1 520 ? 8.908 12.733 -39.960 1.00 91.00 520 VAL A C 1
ATOM 3912 O O . VAL A 1 520 ? 10.004 13.236 -39.700 1.00 91.00 520 VAL A O 1
ATOM 3915 N N . VAL A 1 521 ? 7.870 13.475 -40.349 1.00 87.44 521 VAL A N 1
ATOM 3916 C CA . VAL A 1 521 ? 7.898 14.942 -40.314 1.00 87.44 521 VAL A CA 1
ATOM 3917 C C . VAL A 1 521 ? 7.735 15.422 -38.863 1.00 87.44 521 VAL A C 1
ATOM 3919 O O . VAL A 1 521 ? 6.688 15.130 -38.265 1.00 87.44 521 VAL A O 1
ATOM 3922 N N . PRO A 1 522 ? 8.683 16.214 -38.319 1.00 85.56 522 PRO A N 1
ATOM 3923 C CA . PRO A 1 522 ? 8.630 16.686 -36.935 1.00 85.56 522 PRO A CA 1
ATOM 3924 C C . PRO A 1 522 ? 7.387 17.539 -36.675 1.00 85.56 522 PRO A C 1
ATOM 3926 O O . PRO A 1 522 ? 6.804 18.125 -37.599 1.00 85.56 522 PRO A O 1
ATOM 3929 N N . PHE A 1 523 ? 6.964 17.620 -35.414 1.00 85.44 523 PHE A N 1
ATOM 3930 C CA . PHE A 1 523 ? 5.901 18.541 -35.018 1.00 85.44 523 PHE A CA 1
ATOM 3931 C C . PHE A 1 523 ? 6.282 20.000 -35.335 1.00 85.44 523 PHE A C 1
ATOM 3933 O O . PHE A 1 523 ? 7.446 20.382 -35.204 1.00 85.44 523 PHE A O 1
ATOM 3940 N N . PRO A 1 524 ? 5.324 20.849 -35.757 1.00 85.62 524 PRO A N 1
ATOM 3941 C CA . PRO A 1 524 ? 5.589 22.271 -35.942 1.00 85.62 524 PRO A CA 1
ATOM 3942 C C . PRO A 1 524 ? 6.113 22.920 -34.656 1.00 85.62 524 PRO A C 1
ATOM 3944 O O . PRO A 1 524 ? 5.625 22.630 -33.561 1.00 85.62 524 PRO A O 1
ATOM 3947 N N . ALA A 1 525 ? 7.065 23.843 -34.789 1.00 80.94 525 ALA A N 1
ATOM 3948 C CA . ALA A 1 525 ? 7.562 24.612 -33.653 1.00 80.94 525 ALA A CA 1
ATOM 3949 C C . ALA A 1 525 ? 6.404 25.331 -32.933 1.00 80.94 525 ALA A C 1
ATOM 3951 O O . ALA A 1 525 ? 5.593 26.001 -33.573 1.00 80.94 525 ALA A O 1
ATOM 3952 N N . GLY A 1 526 ? 6.337 25.191 -31.605 1.00 81.25 526 GLY A N 1
ATOM 3953 C CA . GLY A 1 526 ? 5.254 25.743 -30.783 1.00 81.25 526 GLY A CA 1
ATOM 3954 C C . GLY A 1 526 ? 4.031 24.832 -30.621 1.00 81.25 526 GLY A C 1
ATOM 3955 O O . GLY A 1 526 ? 3.037 25.271 -30.046 1.00 81.25 526 GLY A O 1
ATOM 3956 N N . THR A 1 527 ? 4.086 23.582 -31.098 1.00 85.88 527 THR A N 1
ATOM 3957 C CA . THR A 1 527 ? 3.069 22.570 -30.766 1.00 85.88 527 THR A CA 1
ATOM 3958 C C . THR A 1 527 ? 3.012 22.372 -29.242 1.00 85.88 527 THR A C 1
ATOM 3960 O O . THR A 1 527 ? 4.070 22.221 -28.628 1.00 85.88 527 THR A O 1
ATOM 3963 N N . PRO A 1 528 ? 1.822 22.379 -28.609 1.00 89.00 528 PRO A N 1
ATOM 3964 C CA . PRO A 1 528 ? 1.695 22.129 -27.175 1.00 89.00 528 PRO A CA 1
ATOM 3965 C C . PRO A 1 528 ? 2.249 20.757 -26.782 1.00 89.00 528 PRO A C 1
ATOM 3967 O O . PRO A 1 528 ? 1.967 19.768 -27.457 1.00 89.00 528 PRO A O 1
ATOM 3970 N N . GLN A 1 529 ? 2.965 20.684 -25.656 1.00 80.44 529 GLN A N 1
ATOM 3971 C CA . GLN A 1 529 ? 3.584 19.440 -25.179 1.00 80.44 529 GLN A CA 1
ATOM 3972 C C . GLN A 1 529 ? 2.562 18.302 -25.031 1.00 80.44 529 GLN A C 1
ATOM 3974 O O . GLN A 1 529 ? 2.798 17.212 -25.529 1.00 80.44 529 GLN A O 1
ATOM 3979 N N . ALA A 1 530 ? 1.363 18.587 -24.512 1.00 73.94 530 ALA A N 1
ATOM 3980 C CA . ALA A 1 530 ? 0.289 17.597 -24.391 1.00 73.94 530 ALA A CA 1
ATOM 3981 C C . ALA A 1 530 ? -0.129 16.956 -25.733 1.00 73.94 530 ALA A C 1
ATOM 3983 O O . ALA A 1 530 ? -0.578 15.817 -25.766 1.00 73.94 530 ALA A O 1
ATOM 3984 N N . THR A 1 531 ? 0.006 17.673 -26.855 1.00 80.81 531 THR A N 1
ATOM 3985 C CA . THR A 1 531 ? -0.261 17.122 -28.195 1.00 80.81 531 THR A CA 1
ATOM 3986 C C . THR A 1 531 ? 0.872 16.213 -28.672 1.00 80.81 531 THR A C 1
ATOM 3988 O O . THR A 1 531 ? 0.616 15.261 -29.400 1.00 80.81 531 THR A O 1
ATOM 3991 N N . ILE A 1 532 ? 2.110 16.496 -28.263 1.00 79.06 532 ILE A N 1
ATOM 3992 C CA . ILE A 1 532 ? 3.279 15.654 -28.545 1.00 79.06 532 ILE A CA 1
ATOM 3993 C C . ILE A 1 532 ? 3.204 14.371 -27.705 1.00 79.06 532 ILE A C 1
ATOM 3995 O O . ILE A 1 532 ? 3.411 13.282 -28.235 1.00 79.06 532 ILE A O 1
ATOM 3999 N N . ASP A 1 533 ? 2.830 14.499 -26.431 1.00 75.44 533 ASP A N 1
ATOM 4000 C CA . ASP A 1 533 ? 2.698 13.388 -25.481 1.00 75.44 533 ASP A CA 1
ATOM 4001 C C . ASP A 1 533 ? 1.533 12.447 -25.829 1.00 75.44 533 ASP A C 1
ATOM 4003 O O . ASP A 1 533 ? 1.564 11.273 -25.477 1.00 75.44 533 ASP A O 1
ATOM 4007 N N . ALA A 1 534 ? 0.518 12.935 -26.552 1.00 79.50 534 ALA A N 1
ATOM 4008 C CA . ALA A 1 534 ? -0.594 12.119 -27.044 1.00 79.50 534 ALA A CA 1
ATOM 4009 C C . ALA A 1 534 ? -0.222 11.217 -28.241 1.00 79.50 534 ALA A C 1
ATOM 4011 O O . ALA A 1 534 ? -0.984 10.313 -28.579 1.00 79.50 534 ALA A O 1
ATOM 4012 N N . ASP A 1 535 ? 0.921 11.454 -28.896 1.00 78.94 535 ASP A N 1
ATOM 4013 C CA . ASP A 1 535 ? 1.439 10.615 -29.985 1.00 78.94 535 ASP A CA 1
ATOM 4014 C C . ASP A 1 535 ? 2.952 10.356 -29.815 1.00 78.94 535 ASP A C 1
ATOM 4016 O O . ASP A 1 535 ? 3.772 10.814 -30.630 1.00 78.94 535 ASP A O 1
ATOM 4020 N N . PRO A 1 536 ? 3.357 9.629 -28.754 1.00 77.31 536 PRO A N 1
ATOM 4021 C CA . PRO A 1 536 ? 4.766 9.428 -28.414 1.00 77.31 536 PRO A CA 1
ATOM 4022 C C . PRO A 1 536 ? 5.516 8.672 -29.522 1.00 77.31 536 PRO A C 1
ATOM 4024 O O . PRO A 1 536 ? 6.639 9.036 -29.866 1.00 77.31 536 PRO A O 1
ATOM 4027 N N . CYS A 1 537 ? 4.850 7.721 -30.187 1.00 80.62 537 CYS A N 1
ATOM 4028 C CA . CYS A 1 537 ? 5.407 6.943 -31.299 1.00 80.62 537 CYS A CA 1
ATOM 4029 C C . CYS A 1 537 ? 5.232 7.586 -32.679 1.00 80.62 537 CYS A C 1
ATOM 4031 O O . CYS A 1 537 ? 5.538 6.953 -33.697 1.00 80.62 537 CYS A O 1
ATOM 4033 N N . ARG A 1 538 ? 4.699 8.811 -32.764 1.00 86.38 538 ARG A N 1
ATOM 4034 C CA . ARG A 1 538 ? 4.439 9.514 -34.035 1.00 86.38 538 ARG A CA 1
ATOM 4035 C C . ARG A 1 538 ? 3.642 8.663 -35.033 1.00 86.38 538 ARG A C 1
ATOM 4037 O O . ARG A 1 538 ? 3.941 8.635 -36.230 1.00 86.38 538 ARG A O 1
ATOM 4044 N N . ASN A 1 539 ? 2.670 7.899 -34.553 1.00 82.69 539 ASN A N 1
ATOM 4045 C CA . ASN A 1 539 ? 1.830 7.026 -35.370 1.00 82.69 539 ASN A CA 1
ATOM 4046 C C . ASN A 1 539 ? 0.904 7.824 -36.290 1.00 82.69 539 ASN A C 1
ATOM 4048 O O . ASN A 1 539 ? 0.539 7.345 -37.361 1.00 82.69 539 ASN A O 1
ATOM 4052 N N . THR A 1 540 ? 0.576 9.061 -35.915 1.00 84.75 540 THR A N 1
ATOM 4053 C CA . THR A 1 540 ? -0.280 9.947 -36.715 1.00 84.75 540 THR A CA 1
ATOM 4054 C C . THR A 1 540 ? 0.509 10.851 -37.665 1.00 84.75 540 THR A C 1
ATOM 4056 O O . THR A 1 540 ? -0.079 11.587 -38.462 1.00 84.75 540 THR A O 1
ATOM 4059 N N . ARG A 1 541 ? 1.849 10.817 -37.610 1.00 88.75 541 ARG A N 1
ATOM 4060 C CA . ARG A 1 541 ? 2.717 11.698 -38.400 1.00 88.75 541 ARG A CA 1
ATOM 4061 C C . ARG A 1 541 ? 3.001 11.124 -39.791 1.00 88.75 541 ARG A C 1
ATOM 4063 O O . ARG A 1 541 ? 3.239 9.925 -39.927 1.00 88.75 541 ARG A O 1
ATOM 4070 N N . PRO A 1 542 ? 3.042 11.970 -40.837 1.00 89.94 542 PRO A N 1
ATOM 4071 C CA . PRO A 1 542 ? 3.432 11.523 -42.165 1.00 89.94 542 PRO A CA 1
ATOM 4072 C C . PRO A 1 542 ? 4.923 11.162 -42.206 1.00 89.94 542 PRO A C 1
ATOM 4074 O O . PRO A 1 542 ? 5.744 11.778 -41.518 1.00 89.94 542 PRO A O 1
ATOM 4077 N N . ALA A 1 543 ? 5.266 10.194 -43.059 1.00 89.75 543 ALA A N 1
ATOM 4078 C CA . ALA A 1 543 ? 6.650 9.823 -43.336 1.00 89.75 543 ALA A CA 1
ATOM 4079 C C . ALA A 1 543 ? 7.463 11.030 -43.831 1.00 89.75 543 ALA A C 1
ATOM 4081 O O . ALA A 1 543 ? 6.942 11.913 -44.521 1.00 89.75 543 ALA A O 1
ATOM 4082 N N . SER A 1 544 ? 8.747 11.061 -43.478 1.00 88.56 544 SER A N 1
ATOM 4083 C CA . SER A 1 544 ? 9.660 12.114 -43.910 1.00 88.56 544 SER A CA 1
ATOM 4084 C C . SER A 1 544 ? 9.817 12.089 -45.435 1.00 88.56 544 SER A C 1
ATOM 4086 O O . SER A 1 544 ? 10.154 11.046 -45.994 1.00 88.56 544 SER A O 1
ATOM 4088 N N . PRO A 1 545 ? 9.633 13.223 -46.134 1.00 87.12 545 PRO A N 1
ATOM 4089 C CA . PRO A 1 545 ? 9.925 13.319 -47.562 1.00 87.12 545 PRO A CA 1
ATOM 4090 C C . PRO A 1 545 ? 11.423 13.538 -47.848 1.00 87.12 545 PRO A C 1
ATOM 4092 O O . PRO A 1 545 ? 11.785 13.728 -49.006 1.00 87.12 545 PRO A O 1
ATOM 4095 N N . TYR A 1 546 ? 12.282 13.561 -46.820 1.00 85.50 546 TYR A N 1
ATOM 4096 C CA . TYR A 1 546 ? 13.711 13.889 -46.942 1.00 85.50 546 TYR A CA 1
ATOM 4097 C C . TYR A 1 546 ? 14.627 12.691 -46.698 1.00 85.50 546 TYR A C 1
ATOM 4099 O O . TYR A 1 546 ? 15.679 12.595 -47.318 1.00 85.50 546 TYR A O 1
ATOM 4107 N N . ILE A 1 547 ? 14.218 11.761 -45.831 1.00 86.00 547 ILE A N 1
ATOM 4108 C CA . ILE A 1 547 ? 14.984 10.559 -45.492 1.00 86.00 547 ILE A CA 1
ATOM 4109 C C . ILE A 1 547 ? 14.079 9.344 -45.641 1.00 86.00 547 ILE A C 1
ATOM 4111 O O . ILE A 1 547 ? 12.994 9.302 -45.057 1.00 86.00 547 ILE A O 1
ATOM 4115 N N . ARG A 1 548 ? 14.560 8.336 -46.368 1.00 89.56 548 ARG A N 1
ATOM 4116 C CA . ARG A 1 548 ? 13.963 7.003 -46.416 1.00 89.56 548 ARG A CA 1
ATOM 4117 C C . ARG A 1 548 ? 14.851 6.027 -45.656 1.00 89.56 548 ARG A C 1
ATOM 4119 O O . ARG A 1 548 ? 16.054 6.004 -45.872 1.00 89.56 548 ARG A O 1
ATOM 4126 N N . VAL A 1 549 ? 14.257 5.214 -44.786 1.00 90.62 549 VAL A N 1
ATOM 4127 C CA . VAL A 1 549 ? 14.948 4.087 -44.143 1.00 90.62 549 VAL A CA 1
ATOM 4128 C C . VAL A 1 549 ? 14.776 2.866 -45.046 1.00 90.62 549 VAL A C 1
ATOM 4130 O O . VAL A 1 549 ? 13.644 2.468 -45.318 1.00 90.62 549 VAL A O 1
ATOM 4133 N N . ASP A 1 550 ? 15.872 2.295 -45.539 1.00 90.38 550 ASP A N 1
ATOM 4134 C CA . ASP A 1 550 ? 15.839 1.190 -46.507 1.00 90.38 550 ASP A CA 1
ATOM 4135 C C . ASP A 1 550 ? 15.615 -0.177 -45.841 1.00 90.38 550 ASP A C 1
ATOM 4137 O O . ASP A 1 550 ? 14.993 -1.059 -46.432 1.00 90.38 550 ASP A O 1
ATOM 4141 N N . ASN A 1 551 ? 16.065 -0.354 -44.594 1.00 91.75 551 ASN A N 1
ATOM 4142 C CA . ASN A 1 551 ? 15.753 -1.516 -43.753 1.00 91.75 551 ASN A CA 1
ATOM 4143 C C . ASN A 1 551 ? 14.972 -1.085 -42.496 1.00 91.75 551 ASN A C 1
ATOM 4145 O O . ASN A 1 551 ? 15.495 -1.147 -41.383 1.00 91.75 551 ASN A O 1
ATOM 4149 N N . PRO A 1 552 ? 13.714 -0.637 -42.653 1.00 88.06 552 PRO A N 1
ATOM 4150 C CA . PRO A 1 552 ? 12.941 -0.033 -41.570 1.00 88.06 552 PRO A CA 1
ATOM 4151 C C . PRO A 1 552 ? 12.599 -1.006 -40.440 1.00 88.06 552 PRO A C 1
ATOM 4153 O O . PRO A 1 552 ? 12.150 -0.558 -39.396 1.00 88.06 552 PRO A O 1
ATOM 4156 N N . VAL A 1 553 ? 12.796 -2.314 -40.628 1.00 88.62 553 VAL A N 1
ATOM 4157 C CA . VAL A 1 553 ? 12.564 -3.348 -39.615 1.00 88.62 553 VAL A CA 1
ATOM 4158 C C . VAL A 1 553 ? 13.711 -4.354 -39.658 1.00 88.62 553 VAL A C 1
ATOM 4160 O O . VAL A 1 553 ? 14.078 -4.835 -40.731 1.00 88.62 553 VAL A O 1
ATOM 4163 N N . ASN A 1 554 ? 14.272 -4.684 -38.494 1.00 87.62 554 ASN A N 1
ATOM 4164 C CA . ASN A 1 554 ? 15.270 -5.737 -38.327 1.00 87.62 554 ASN A CA 1
ATOM 4165 C C . ASN A 1 554 ? 14.814 -6.712 -37.239 1.00 87.62 554 ASN A C 1
ATOM 4167 O O . ASN A 1 554 ? 14.585 -6.308 -36.103 1.00 87.62 554 ASN A O 1
ATOM 4171 N N . GLN A 1 555 ? 14.720 -7.992 -37.584 1.00 86.44 555 GLN A N 1
ATOM 4172 C CA . GLN A 1 555 ? 14.263 -9.043 -36.674 1.00 86.44 555 GLN A CA 1
ATOM 4173 C C . GLN A 1 555 ? 15.429 -9.662 -35.891 1.00 86.44 555 GLN A C 1
ATOM 4175 O O . GLN A 1 555 ? 16.544 -9.780 -36.409 1.00 86.44 555 GLN A O 1
ATOM 4180 N N . PHE A 1 556 ? 15.163 -10.110 -34.667 1.00 83.19 556 PHE A N 1
ATOM 4181 C CA . PHE A 1 556 ? 16.077 -10.890 -33.837 1.00 83.19 556 PHE A CA 1
ATOM 4182 C C . PHE A 1 556 ? 15.345 -12.071 -33.192 1.00 83.19 556 PHE A C 1
ATOM 4184 O O . PHE A 1 556 ? 14.194 -11.970 -32.792 1.00 83.19 556 PHE A O 1
ATOM 4191 N N . ALA A 1 557 ? 16.025 -13.213 -33.082 1.00 80.94 557 ALA A N 1
ATOM 4192 C CA . ALA A 1 557 ? 15.428 -14.415 -32.498 1.00 80.94 557 ALA A CA 1
ATOM 4193 C C . ALA A 1 557 ? 15.367 -14.358 -30.963 1.00 80.94 557 ALA A C 1
ATOM 4195 O O . ALA A 1 557 ? 14.432 -14.874 -30.362 1.00 80.94 557 ALA A O 1
ATOM 4196 N N . LEU A 1 558 ? 16.378 -13.754 -30.333 1.00 80.81 558 LEU A N 1
ATOM 4197 C CA . LEU A 1 558 ? 16.502 -13.656 -28.883 1.00 80.81 558 LEU A CA 1
ATOM 4198 C C . LEU A 1 558 ? 17.336 -12.423 -28.516 1.00 80.81 558 LEU A C 1
ATOM 4200 O O . LEU A 1 558 ? 18.436 -12.261 -29.045 1.00 80.81 558 LEU A O 1
ATOM 4204 N N . LEU A 1 559 ? 16.835 -11.614 -27.591 1.00 81.44 559 LEU A N 1
ATOM 4205 C CA . LEU A 1 559 ? 17.536 -10.556 -26.875 1.00 81.44 559 LEU A CA 1
ATOM 4206 C C . LEU A 1 559 ? 17.416 -10.855 -25.369 1.00 81.44 559 LEU A C 1
ATOM 4208 O O . LEU A 1 559 ? 16.391 -10.542 -24.762 1.00 81.44 559 LEU A O 1
ATOM 4212 N N . PRO A 1 560 ? 18.430 -11.486 -24.756 1.00 81.88 560 PRO A N 1
ATOM 4213 C CA . PRO A 1 560 ? 18.359 -11.890 -23.355 1.00 81.88 560 PRO A CA 1
ATOM 4214 C C . PRO A 1 560 ? 18.146 -10.721 -22.380 1.00 81.88 560 PRO A C 1
ATOM 4216 O O . PRO A 1 560 ? 18.559 -9.589 -22.653 1.00 81.88 560 PRO A O 1
ATOM 4219 N N . SER A 1 561 ? 17.545 -11.011 -21.231 1.00 76.88 561 SER A N 1
ATOM 4220 C CA . SER A 1 561 ? 17.400 -10.090 -20.097 1.00 76.88 561 SER A CA 1
ATOM 4221 C C . SER A 1 561 ? 18.743 -9.498 -19.681 1.00 76.88 561 SER A C 1
ATOM 4223 O O . SER A 1 561 ? 19.774 -10.177 -19.695 1.00 76.88 561 SER A O 1
ATOM 4225 N N . GLN A 1 562 ? 18.749 -8.214 -19.318 1.00 76.75 562 GLN A N 1
ATOM 4226 C CA . GLN A 1 562 ? 19.956 -7.487 -18.911 1.00 76.75 562 GLN A CA 1
ATOM 4227 C C . GLN A 1 562 ? 21.093 -7.574 -19.944 1.00 76.75 562 GLN A C 1
ATOM 4229 O O . GLN A 1 562 ? 22.278 -7.520 -19.590 1.00 76.75 562 GLN A O 1
ATOM 4234 N N . THR A 1 563 ? 20.770 -7.678 -21.240 1.00 78.44 563 THR A N 1
ATOM 4235 C CA . THR A 1 563 ? 21.774 -7.667 -22.315 1.00 78.44 563 THR A CA 1
ATOM 4236 C C . THR A 1 563 ? 21.517 -6.619 -23.384 1.00 78.44 563 THR A C 1
ATOM 4238 O O . THR A 1 563 ? 20.392 -6.195 -23.646 1.00 78.44 563 THR A O 1
ATOM 4241 N N . ARG A 1 564 ? 22.621 -6.175 -23.996 1.00 80.44 564 ARG A N 1
ATOM 4242 C CA . ARG A 1 564 ? 22.645 -5.158 -25.047 1.00 80.44 564 ARG A CA 1
ATOM 4243 C C . ARG A 1 564 ? 22.795 -5.810 -26.407 1.00 80.44 564 ARG A C 1
ATOM 4245 O O . ARG A 1 564 ? 23.631 -6.701 -26.579 1.00 80.44 564 ARG A O 1
ATOM 4252 N N . GLN A 1 565 ? 22.084 -5.284 -27.393 1.00 84.12 565 GLN A N 1
ATOM 4253 C CA . GLN A 1 565 ? 22.235 -5.688 -28.784 1.00 84.12 565 GLN A CA 1
ATOM 4254 C C . GLN A 1 565 ? 22.288 -4.473 -29.702 1.00 84.12 565 GLN A C 1
ATOM 4256 O O . GLN A 1 565 ? 21.870 -3.372 -29.352 1.00 84.12 565 GLN A O 1
ATOM 4261 N N . ARG A 1 566 ? 22.882 -4.671 -30.881 1.00 83.12 566 ARG A N 1
ATOM 4262 C CA . ARG A 1 566 ? 23.082 -3.623 -31.880 1.00 83.12 566 ARG A CA 1
ATOM 4263 C C . ARG A 1 566 ? 22.440 -4.003 -33.194 1.00 83.12 566 ARG A C 1
ATOM 4265 O O . ARG A 1 566 ? 22.615 -5.124 -33.669 1.00 83.12 566 ARG A O 1
ATOM 4272 N N . THR A 1 567 ? 21.815 -3.019 -33.822 1.00 84.00 567 THR A N 1
ATOM 4273 C CA . THR A 1 567 ? 21.253 -3.126 -35.167 1.00 84.00 567 THR A CA 1
ATOM 4274 C C . THR A 1 567 ? 21.772 -1.976 -36.022 1.00 84.00 567 THR A C 1
ATOM 4276 O O . THR A 1 567 ? 21.976 -0.866 -35.533 1.00 84.00 567 THR A O 1
ATOM 4279 N N . ASN A 1 568 ? 22.026 -2.250 -37.302 1.00 85.50 568 ASN A N 1
ATOM 4280 C CA . ASN A 1 568 ? 22.416 -1.230 -38.270 1.00 85.50 568 ASN A CA 1
ATOM 4281 C C . ASN A 1 568 ? 21.216 -0.853 -39.139 1.00 85.50 568 ASN A C 1
ATOM 4283 O O . ASN A 1 568 ? 20.607 -1.734 -39.744 1.00 85.50 568 ASN A O 1
ATOM 4287 N N . PHE A 1 569 ? 20.922 0.437 -39.240 1.00 86.69 569 PHE A N 1
ATOM 4288 C CA . PHE A 1 569 ? 19.928 0.988 -40.155 1.00 86.69 569 PHE A CA 1
ATOM 4289 C C . PHE A 1 569 ? 20.620 1.702 -41.310 1.00 86.69 569 PHE A C 1
ATOM 4291 O O . PHE A 1 569 ? 21.655 2.336 -41.120 1.00 86.69 569 PHE A O 1
ATOM 4298 N N . VAL A 1 570 ? 20.058 1.578 -42.504 1.00 86.00 570 VAL A N 1
ATOM 4299 C CA . VAL A 1 570 ? 20.524 2.178 -43.751 1.00 86.00 570 VAL A CA 1
ATOM 4300 C C . VAL A 1 570 ? 19.474 3.176 -44.210 1.00 86.00 570 VAL A C 1
ATOM 4302 O O . VAL A 1 570 ? 18.274 2.901 -44.166 1.00 86.00 570 VAL A O 1
ATOM 4305 N N . PHE A 1 571 ? 19.942 4.334 -44.644 1.00 86.31 571 PHE A N 1
ATOM 4306 C CA . PHE A 1 571 ? 19.131 5.478 -45.011 1.00 86.31 571 PHE A CA 1
ATOM 4307 C C . PHE A 1 571 ? 19.529 5.957 -46.401 1.00 86.31 571 PHE A C 1
ATOM 4309 O O . PHE A 1 571 ? 20.718 5.968 -46.713 1.00 86.31 571 PHE A O 1
ATOM 4316 N N . GLU A 1 572 ? 18.547 6.415 -47.173 1.00 86.62 572 GLU A N 1
ATOM 4317 C CA . GLU A 1 572 ? 18.723 7.196 -48.398 1.00 86.62 572 GLU A CA 1
ATOM 4318 C C . GLU A 1 572 ? 18.176 8.610 -48.169 1.00 86.62 572 GLU A C 1
ATOM 4320 O O . GLU A 1 572 ? 17.050 8.794 -47.687 1.00 86.62 572 GLU A O 1
ATOM 4325 N N . VAL A 1 573 ? 18.949 9.623 -48.552 1.00 83.81 573 VAL A N 1
ATOM 4326 C CA . VAL A 1 573 ? 18.481 11.010 -48.606 1.00 83.81 573 VAL A CA 1
ATOM 4327 C C . VAL A 1 573 ? 17.688 11.196 -49.897 1.00 83.81 573 VAL A C 1
ATOM 4329 O O . VAL A 1 573 ? 18.236 11.192 -50.994 1.00 83.81 573 VAL A O 1
ATOM 4332 N N . VAL A 1 574 ? 16.374 11.362 -49.784 1.00 86.31 574 VAL A N 1
ATOM 4333 C CA . VAL A 1 574 ? 15.451 11.402 -50.935 1.00 86.31 574 VAL A CA 1
ATOM 4334 C C . VAL A 1 574 ? 14.991 12.815 -51.301 1.00 86.31 574 VAL A C 1
ATOM 4336 O O . VAL A 1 574 ? 14.409 13.016 -52.368 1.00 86.31 574 VAL A O 1
ATOM 4339 N N . GLY A 1 575 ? 15.263 13.813 -50.458 1.00 78.75 575 GLY A N 1
ATOM 4340 C CA . GLY A 1 575 ? 14.862 15.192 -50.721 1.00 78.75 575 GLY A CA 1
ATOM 4341 C C . GLY A 1 575 ? 15.567 16.212 -49.834 1.00 78.75 575 GLY A C 1
ATOM 4342 O O . GLY A 1 575 ? 16.055 15.886 -48.757 1.00 78.75 575 GLY A O 1
ATOM 4343 N N . THR A 1 576 ? 15.584 17.470 -50.278 1.00 70.06 576 THR A N 1
ATOM 4344 C CA . THR A 1 576 ? 16.205 18.577 -49.540 1.00 70.06 576 THR A CA 1
ATOM 4345 C C . THR A 1 576 ? 15.197 19.236 -48.583 1.00 70.06 576 THR A C 1
ATOM 4347 O O . THR A 1 576 ? 14.134 19.671 -49.039 1.00 70.06 576 THR A O 1
ATOM 4350 N N . PRO A 1 577 ? 15.499 19.361 -47.280 1.00 62.31 577 PRO A N 1
ATOM 4351 C CA . PRO A 1 577 ? 14.602 19.975 -46.302 1.00 62.31 577 PRO A CA 1
ATOM 4352 C C . PRO A 1 577 ? 14.427 21.486 -46.535 1.00 62.31 577 PRO A C 1
ATOM 4354 O O . PRO A 1 577 ? 15.387 22.155 -46.913 1.00 62.31 577 PRO A O 1
ATOM 4357 N N . PRO A 1 578 ? 13.251 22.091 -46.267 1.00 55.22 578 PRO A N 1
ATOM 4358 C CA . PRO A 1 578 ? 12.965 23.458 -46.685 1.00 55.22 578 PRO A CA 1
ATOM 4359 C C . PRO A 1 578 ? 13.501 24.490 -45.687 1.00 55.22 578 PRO A C 1
ATOM 4361 O O . PRO A 1 578 ? 13.849 25.589 -46.108 1.00 55.22 578 PRO A O 1
ATOM 4364 N N . GLN A 1 579 ? 13.565 24.163 -44.382 1.00 52.47 579 GLN A N 1
ATOM 4365 C CA . GLN A 1 579 ? 14.117 24.998 -43.301 1.00 52.47 579 GLN A CA 1
ATOM 4366 C C . GLN A 1 579 ? 14.561 24.134 -42.098 1.00 52.47 579 GLN A C 1
ATOM 4368 O O . GLN A 1 579 ? 13.873 23.187 -41.727 1.00 52.47 579 GLN A O 1
ATOM 4373 N N . ARG A 1 580 ? 15.698 24.490 -41.478 1.00 53.19 580 ARG A N 1
ATOM 4374 C CA . ARG A 1 580 ? 16.336 23.883 -40.280 1.00 53.19 580 ARG A CA 1
ATOM 4375 C C . ARG A 1 580 ? 16.926 22.470 -40.378 1.00 53.19 580 ARG A C 1
ATOM 4377 O O . ARG A 1 580 ? 17.622 22.091 -39.449 1.00 53.19 580 ARG A O 1
ATOM 4384 N N . ASN A 1 581 ? 16.758 21.741 -41.480 1.00 67.75 581 ASN A N 1
ATOM 4385 C CA . ASN A 1 581 ? 17.444 20.458 -41.712 1.00 67.75 581 ASN A CA 1
ATOM 4386 C C . ASN A 1 581 ? 17.265 19.426 -40.585 1.00 67.75 581 ASN A C 1
ATOM 4388 O O . ASN A 1 581 ? 18.189 18.676 -40.294 1.00 67.75 581 ASN A O 1
ATOM 4392 N N . VAL A 1 582 ? 16.085 19.378 -39.963 1.00 69.94 582 VAL A N 1
ATOM 4393 C CA . VAL A 1 582 ? 15.752 18.380 -38.936 1.00 69.94 582 VAL A CA 1
ATOM 4394 C C . VAL A 1 582 ? 14.772 17.361 -39.510 1.00 69.94 582 VAL A C 1
ATOM 4396 O O . VAL A 1 582 ? 13.780 17.732 -40.141 1.00 69.94 582 VAL A O 1
ATOM 4399 N N . VAL A 1 583 ? 15.045 16.082 -39.273 1.00 78.62 583 VAL A N 1
ATOM 4400 C CA . VAL A 1 583 ? 14.098 14.969 -39.422 1.00 78.62 583 VAL A CA 1
ATOM 4401 C C . VAL A 1 583 ? 13.890 14.357 -38.048 1.00 78.62 583 VAL A C 1
ATOM 4403 O O . VAL A 1 583 ? 14.821 14.304 -37.257 1.00 78.62 583 VAL A O 1
ATOM 4406 N N . GLU A 1 584 ? 12.683 13.895 -37.749 1.00 85.44 584 GLU A N 1
ATOM 4407 C CA . GLU A 1 584 ? 12.437 13.136 -36.526 1.00 85.44 584 GLU A CA 1
ATOM 4408 C C . GLU A 1 584 ? 12.513 11.644 -36.854 1.00 85.44 584 GLU A C 1
ATOM 4410 O O . GLU A 1 584 ? 11.854 11.160 -37.782 1.00 85.44 584 GLU A O 1
ATOM 4415 N N . LEU A 1 585 ? 13.363 10.926 -36.127 1.00 86.19 585 LEU A N 1
ATOM 4416 C CA . LEU A 1 585 ? 13.496 9.480 -36.219 1.00 86.19 585 LEU A CA 1
ATOM 4417 C C . LEU A 1 585 ? 12.759 8.850 -35.046 1.00 86.19 585 LEU A C 1
ATOM 4419 O O . LEU A 1 585 ? 12.891 9.300 -33.912 1.00 86.19 585 LEU A O 1
ATOM 4423 N N . VAL A 1 586 ? 11.985 7.808 -35.330 1.00 85.81 586 VAL A N 1
ATOM 4424 C CA . VAL A 1 586 ? 11.249 7.048 -34.324 1.00 85.81 586 VAL A CA 1
ATOM 4425 C C . VAL A 1 586 ? 11.724 5.617 -34.374 1.00 85.81 586 VAL A C 1
ATOM 4427 O O . VAL A 1 586 ? 11.470 4.907 -35.352 1.00 85.81 586 VAL A O 1
ATOM 4430 N N . LEU A 1 587 ? 12.436 5.224 -33.328 1.00 82.38 587 LEU A N 1
ATOM 4431 C CA . LEU A 1 587 ? 12.821 3.845 -33.092 1.00 82.38 587 LEU A CA 1
ATOM 4432 C C . LEU A 1 587 ? 11.678 3.153 -32.355 1.00 82.38 587 LEU A C 1
ATOM 4434 O O . LEU A 1 587 ? 11.093 3.751 -31.458 1.00 82.38 587 LEU A O 1
ATOM 4438 N N . SER A 1 588 ? 11.373 1.917 -32.724 1.00 78.00 588 SER A N 1
ATOM 4439 C CA . SER A 1 588 ? 10.426 1.063 -32.017 1.00 78.00 588 SER A CA 1
ATOM 4440 C C . SER A 1 588 ? 11.047 -0.300 -31.741 1.00 78.00 588 SER A C 1
ATOM 4442 O O . SER A 1 588 ? 11.781 -0.821 -32.582 1.00 78.00 588 SER A O 1
ATOM 4444 N N . LEU A 1 589 ? 10.733 -0.904 -30.602 1.00 76.38 589 LEU A N 1
ATOM 4445 C CA . LEU A 1 589 ? 11.105 -2.281 -30.288 1.00 76.38 589 LEU A CA 1
ATOM 4446 C C . LEU A 1 589 ? 9.840 -3.101 -30.073 1.00 76.38 589 LEU A C 1
ATOM 4448 O O . LEU A 1 589 ? 8.956 -2.666 -29.343 1.00 76.38 589 LEU A O 1
ATOM 4452 N N . SER A 1 590 ? 9.767 -4.276 -30.695 1.00 69.44 590 SER A N 1
ATOM 4453 C CA . SER A 1 590 ? 8.662 -5.211 -30.512 1.00 69.44 590 SER A CA 1
ATOM 4454 C C . SER A 1 590 ? 9.095 -6.653 -30.307 1.00 69.44 590 SER A C 1
ATOM 4456 O O . SER A 1 590 ? 10.223 -7.009 -30.630 1.00 69.44 590 SER A O 1
ATOM 4458 N N . GLY A 1 591 ? 8.220 -7.468 -29.720 1.00 66.88 591 GLY A N 1
ATOM 4459 C CA . GLY A 1 591 ? 8.516 -8.809 -29.211 1.00 66.88 591 GLY A CA 1
ATOM 4460 C C . GLY A 1 591 ? 7.229 -9.615 -29.026 1.00 66.88 591 GLY A C 1
ATOM 4461 O O . GLY A 1 591 ? 6.613 -9.518 -27.977 1.00 66.88 591 GLY A O 1
ATOM 4462 N N . PRO A 1 592 ? 6.782 -10.398 -30.020 1.00 54.88 592 PRO A N 1
ATOM 4463 C CA . PRO A 1 592 ? 5.461 -11.028 -30.009 1.00 54.88 592 PRO A CA 1
ATOM 4464 C C . PRO A 1 592 ? 5.366 -12.300 -29.150 1.00 54.88 592 PRO A C 1
ATOM 4466 O O . PRO A 1 592 ? 4.260 -12.739 -28.849 1.00 54.88 592 PRO A O 1
ATOM 4469 N N . LYS A 1 593 ? 6.490 -12.937 -28.786 1.00 53.53 593 LYS A N 1
ATOM 4470 C CA . LYS A 1 593 ? 6.504 -14.235 -28.071 1.00 53.53 593 LYS A CA 1
ATOM 4471 C C . LYS A 1 593 ? 7.015 -14.183 -26.637 1.00 53.53 593 LYS A C 1
ATOM 4473 O O . LYS A 1 593 ? 7.094 -15.211 -25.975 1.00 53.53 593 LYS A O 1
ATOM 4478 N N . THR A 1 594 ? 7.366 -12.999 -26.171 1.00 49.41 594 THR A N 1
ATOM 4479 C CA . THR A 1 594 ? 7.902 -12.752 -24.823 1.00 49.41 594 THR A CA 1
ATOM 4480 C C . THR A 1 594 ? 6.810 -12.620 -23.801 1.00 49.41 594 THR A C 1
ATOM 4482 O O . THR A 1 594 ? 7.077 -12.535 -22.609 1.00 49.41 594 THR A O 1
ATOM 4485 N N . GLY A 1 595 ? 5.575 -12.579 -24.290 1.00 49.06 595 GLY A N 1
ATOM 4486 C CA . GLY A 1 595 ? 4.452 -12.386 -23.434 1.00 49.06 595 GLY A CA 1
ATOM 4487 C C . GLY A 1 595 ? 4.305 -10.961 -22.921 1.00 49.06 595 GLY A C 1
ATOM 4488 O O . GLY A 1 595 ? 3.673 -10.734 -21.908 1.00 49.06 595 GLY A O 1
ATOM 4489 N N . GLN A 1 596 ? 4.848 -9.988 -23.626 1.00 49.09 596 GLN A N 1
ATOM 4490 C CA . GLN A 1 596 ? 4.472 -8.592 -23.494 1.00 49.09 596 GLN A CA 1
ATOM 4491 C C . GLN A 1 596 ? 4.103 -8.124 -24.906 1.00 49.09 596 GLN A C 1
ATOM 4493 O O . GLN A 1 596 ? 4.810 -8.500 -25.845 1.00 49.09 596 GLN A O 1
ATOM 4498 N N . PRO A 1 597 ? 3.035 -7.340 -25.133 1.00 46.56 597 PRO A N 1
ATOM 4499 C CA . PRO A 1 597 ? 2.917 -6.561 -26.354 1.00 46.56 597 PRO A CA 1
ATOM 4500 C C . PRO A 1 597 ? 4.004 -5.479 -26.315 1.00 46.56 597 PRO A C 1
ATOM 4502 O O . PRO A 1 597 ? 3.764 -4.314 -26.022 1.00 46.56 597 PRO A O 1
ATOM 4505 N N . VAL A 1 598 ? 5.249 -5.873 -26.576 1.00 51.69 598 VAL A N 1
ATOM 4506 C CA . VAL A 1 598 ? 6.373 -4.948 -26.657 1.00 51.69 598 VAL A CA 1
ATOM 4507 C C . VAL A 1 598 ? 6.123 -4.114 -27.913 1.00 51.69 598 VAL A C 1
ATOM 4509 O O . VAL A 1 598 ? 6.139 -4.625 -29.029 1.00 51.69 598 VAL A O 1
ATOM 4512 N N . SER A 1 599 ? 5.794 -2.845 -27.737 1.00 58.94 599 SER A N 1
ATOM 4513 C CA . SER A 1 599 ? 5.906 -1.812 -28.763 1.00 58.94 599 SER A CA 1
ATOM 4514 C C . SER A 1 599 ? 6.280 -0.521 -28.051 1.00 58.94 599 SER A C 1
ATOM 4516 O O . SER A 1 599 ? 5.493 0.423 -28.017 1.00 58.94 599 SER A O 1
ATOM 4518 N N . ASP A 1 600 ? 7.469 -0.491 -27.455 1.00 65.88 600 ASP A N 1
ATOM 4519 C CA . ASP A 1 600 ? 8.023 0.762 -26.947 1.00 65.88 600 ASP A CA 1
ATOM 4520 C C . ASP A 1 600 ? 8.659 1.551 -28.094 1.00 65.88 600 ASP A C 1
ATOM 4522 O O . ASP A 1 600 ? 9.087 0.983 -29.108 1.00 65.88 600 ASP A O 1
ATOM 4526 N N . CYS A 1 601 ? 8.663 2.873 -27.971 1.00 73.00 601 CYS A N 1
ATOM 4527 C CA . CYS A 1 601 ? 9.098 3.766 -29.023 1.00 73.00 601 CYS A CA 1
ATOM 4528 C C . CYS A 1 601 ? 9.759 5.028 -28.469 1.00 73.00 601 CYS A C 1
ATOM 4530 O O . CYS A 1 601 ? 9.293 5.650 -27.519 1.00 73.00 601 CYS A O 1
ATOM 4532 N N . VAL A 1 602 ? 10.816 5.476 -29.141 1.00 74.50 602 VAL A N 1
ATOM 4533 C CA . VAL A 1 602 ? 11.479 6.741 -28.822 1.00 74.50 602 VAL A CA 1
ATOM 4534 C C . VAL A 1 602 ? 11.621 7.567 -30.084 1.00 74.50 602 VAL A C 1
ATOM 4536 O O . VAL A 1 602 ? 12.181 7.119 -31.087 1.00 74.50 602 VAL A O 1
ATOM 4539 N N . ALA A 1 603 ? 11.112 8.794 -30.011 1.00 79.38 603 ALA A N 1
ATOM 4540 C CA . ALA A 1 603 ? 11.292 9.813 -31.029 1.00 79.38 603 ALA A CA 1
ATOM 4541 C C . ALA A 1 603 ? 12.476 10.719 -30.663 1.00 79.38 603 ALA A C 1
ATOM 4543 O O . ALA A 1 603 ? 12.563 11.205 -29.535 1.00 79.38 603 ALA A O 1
ATOM 4544 N N . PHE A 1 604 ? 13.371 10.975 -31.614 1.00 76.00 604 PHE A N 1
ATOM 4545 C CA . PHE A 1 604 ? 14.474 11.918 -31.448 1.00 76.00 604 PHE A CA 1
ATOM 4546 C C . PHE A 1 604 ? 14.713 12.736 -32.718 1.00 76.00 604 PHE A C 1
ATOM 4548 O O . PHE A 1 604 ? 14.481 12.286 -33.843 1.00 76.00 604 PHE A O 1
ATOM 4555 N N . GLU A 1 605 ? 15.189 13.965 -32.533 1.00 75.69 605 GLU A N 1
ATOM 4556 C CA . GLU A 1 605 ? 15.518 14.865 -33.634 1.00 75.69 605 GLU A CA 1
ATOM 4557 C C . GLU A 1 605 ? 16.898 14.534 -34.219 1.00 75.69 605 GLU A C 1
ATOM 4559 O O . GLU A 1 605 ? 17.898 14.435 -33.508 1.00 75.69 605 GLU A O 1
ATOM 4564 N N . PHE A 1 606 ? 16.957 14.397 -35.540 1.00 74.75 606 PHE A N 1
ATOM 4565 C CA . PHE A 1 606 ? 18.165 14.182 -36.323 1.00 74.75 606 PHE A CA 1
ATOM 4566 C C . PHE A 1 606 ? 18.436 15.396 -37.215 1.00 74.75 606 PHE A C 1
ATOM 4568 O O . PHE A 1 606 ? 17.642 15.738 -38.095 1.00 74.75 606 PHE A O 1
ATOM 4575 N N . LEU A 1 607 ? 19.578 16.044 -36.994 1.00 69.94 607 LEU A N 1
ATOM 4576 C CA . LEU A 1 607 ? 20.055 17.173 -37.789 1.00 69.94 607 LEU A CA 1
ATOM 4577 C C . LEU A 1 607 ? 20.851 16.665 -38.998 1.00 69.94 607 LEU A C 1
ATOM 4579 O O . LEU A 1 607 ? 21.903 16.056 -38.843 1.00 69.94 607 LEU A O 1
ATOM 4583 N N . MET A 1 608 ? 20.391 16.982 -40.206 1.00 63.97 608 MET A N 1
ATOM 4584 C CA . MET A 1 608 ? 21.082 16.672 -41.466 1.00 63.97 608 MET A CA 1
ATOM 4585 C C . MET A 1 608 ? 22.206 17.671 -41.806 1.00 63.97 608 MET A C 1
ATOM 4587 O O . MET A 1 608 ? 22.844 17.539 -42.845 1.00 63.97 608 MET A O 1
ATOM 4591 N N . GLN A 1 609 ? 22.455 18.684 -40.964 1.00 59.88 609 GLN A N 1
ATOM 4592 C CA . GLN A 1 609 ? 23.563 19.634 -41.129 1.00 59.88 609 GLN A CA 1
ATOM 4593 C C . GLN A 1 609 ? 24.468 19.669 -39.894 1.00 59.88 609 GLN A C 1
ATOM 4595 O O . GLN A 1 609 ? 23.996 19.883 -38.778 1.00 59.88 609 GLN A O 1
ATOM 4600 N N . ALA A 1 610 ? 25.778 19.535 -40.107 1.00 50.44 610 ALA A N 1
ATOM 4601 C CA . ALA A 1 610 ? 26.805 19.788 -39.101 1.00 50.44 610 ALA A CA 1
ATOM 4602 C C . ALA A 1 610 ? 27.325 21.237 -39.215 1.00 50.44 610 ALA A C 1
ATOM 4604 O O . ALA A 1 610 ? 27.801 21.648 -40.271 1.00 50.44 610 ALA A O 1
ATOM 4605 N N . ASP A 1 611 ? 27.241 22.018 -38.133 1.00 45.09 611 ASP A N 1
ATOM 4606 C CA . ASP A 1 611 ? 27.901 23.329 -38.007 1.00 45.09 611 ASP A CA 1
ATOM 4607 C C . ASP A 1 611 ? 29.408 23.145 -37.719 1.00 45.09 611 ASP A C 1
ATOM 4609 O O . ASP A 1 611 ? 29.790 22.339 -36.868 1.00 45.09 611 ASP A O 1
ATOM 4613 N N . GLU A 1 612 ? 30.267 23.938 -38.376 1.00 44.41 612 GLU A N 1
ATOM 4614 C CA . GLU A 1 612 ? 31.723 23.994 -38.162 1.00 44.41 612 GLU A CA 1
ATOM 4615 C C . GLU A 1 612 ? 32.147 24.351 -36.723 1.00 44.41 612 GLU A C 1
ATOM 4617 O O . GLU A 1 612 ? 33.308 24.114 -36.362 1.00 44.41 612 GLU A O 1
ATOM 4622 N N . GLN A 1 613 ? 31.255 24.922 -35.904 1.00 41.84 613 GLN A N 1
ATOM 4623 C CA . GLN A 1 613 ? 31.557 25.302 -34.518 1.00 41.84 613 GLN A CA 1
ATOM 4624 C C . GLN A 1 613 ? 31.187 24.255 -33.460 1.00 41.84 613 GLN A C 1
ATOM 4626 O O . GLN A 1 613 ? 31.738 24.328 -32.363 1.00 41.84 613 GLN A O 1
ATOM 4631 N N . ILE A 1 614 ? 30.312 23.292 -33.769 1.00 43.34 614 ILE A N 1
ATOM 4632 C CA . ILE A 1 614 ? 29.795 22.329 -32.774 1.00 43.34 614 ILE A CA 1
ATOM 4633 C C . ILE A 1 614 ? 30.041 20.872 -33.198 1.00 43.34 614 ILE A C 1
ATOM 4635 O O . ILE A 1 614 ? 30.175 20.020 -32.334 1.00 43.34 614 ILE A O 1
ATOM 4639 N N . ASN A 1 615 ? 30.212 20.588 -34.495 1.00 41.94 615 ASN A N 1
ATOM 4640 C CA . ASN A 1 615 ? 30.281 19.223 -35.019 1.00 41.94 615 ASN A CA 1
ATOM 4641 C C . ASN A 1 615 ? 31.473 19.066 -35.975 1.00 41.94 615 ASN A C 1
ATOM 4643 O O . ASN A 1 615 ? 31.345 19.199 -37.196 1.00 41.94 615 ASN A O 1
ATOM 4647 N N . ARG A 1 616 ? 32.669 18.800 -35.438 1.00 37.59 616 ARG A N 1
ATOM 4648 C CA . ARG A 1 616 ? 33.805 18.391 -36.279 1.00 37.59 616 ARG A CA 1
ATOM 4649 C C . ARG A 1 616 ? 33.715 16.886 -36.541 1.00 37.59 616 ARG A C 1
ATOM 4651 O O . ARG A 1 616 ? 33.468 16.129 -35.621 1.00 37.59 616 ARG A O 1
ATOM 4658 N N . TYR A 1 617 ? 33.966 16.511 -37.798 1.00 41.16 617 TYR A N 1
ATOM 4659 C CA . TYR A 1 617 ? 34.034 15.148 -38.355 1.00 41.16 617 TYR A CA 1
ATOM 4660 C C . TYR A 1 617 ? 32.721 14.519 -38.857 1.00 41.16 617 TYR A C 1
ATOM 4662 O O . TYR A 1 617 ? 32.393 13.381 -38.551 1.00 41.16 617 TYR A O 1
ATOM 4670 N N . ILE A 1 618 ? 32.077 15.172 -39.829 1.00 44.53 618 ILE A N 1
ATOM 4671 C CA . ILE A 1 618 ? 31.661 14.418 -41.023 1.00 44.53 618 ILE A CA 1
ATOM 4672 C C . ILE A 1 618 ? 32.880 14.416 -41.953 1.00 44.53 618 ILE A C 1
ATOM 4674 O O . ILE A 1 618 ? 33.055 15.305 -42.781 1.00 44.53 618 ILE A O 1
ATOM 4678 N N . THR A 1 619 ? 33.821 13.495 -41.730 1.00 41.09 619 THR A N 1
ATOM 4679 C CA . THR A 1 619 ? 34.868 13.207 -42.720 1.00 41.09 619 THR A CA 1
ATOM 4680 C C . THR A 1 619 ? 34.884 11.717 -43.011 1.00 41.09 619 THR A C 1
ATOM 4682 O O . THR A 1 619 ? 35.468 10.923 -42.274 1.00 41.09 619 THR A O 1
ATOM 4685 N N . ASP A 1 620 ? 34.204 11.385 -44.103 1.00 43.69 620 ASP A N 1
ATOM 4686 C CA . ASP A 1 620 ? 34.391 10.226 -44.971 1.00 43.69 620 ASP A CA 1
ATOM 4687 C C . ASP A 1 620 ? 35.861 9.724 -44.988 1.00 43.69 620 ASP A C 1
ATOM 4689 O O . ASP A 1 620 ? 36.801 10.491 -45.204 1.00 43.69 620 ASP A O 1
ATOM 4693 N N . CYS A 1 621 ? 36.020 8.406 -44.786 1.00 35.78 621 CYS A N 1
ATOM 4694 C CA . CYS A 1 621 ? 37.225 7.554 -44.803 1.00 35.78 621 CYS A CA 1
ATOM 4695 C C . CYS A 1 621 ? 37.984 7.314 -43.476 1.00 35.78 621 CYS A C 1
ATOM 4697 O O . CYS A 1 621 ? 38.906 8.035 -43.086 1.00 35.78 621 CYS A O 1
ATOM 4699 N N . ARG A 1 622 ? 37.760 6.127 -42.882 1.00 32.06 622 ARG A N 1
ATOM 4700 C CA . ARG A 1 622 ? 38.698 5.498 -41.929 1.00 32.06 622 ARG A CA 1
ATOM 4701 C C . ARG A 1 622 ? 40.087 5.316 -42.561 1.00 32.06 622 ARG A C 1
ATOM 4703 O O . ARG A 1 622 ? 40.243 4.690 -43.609 1.00 32.06 622 ARG A O 1
ATOM 4710 N N . ARG A 1 623 ? 41.126 5.774 -41.853 1.00 31.31 623 ARG A N 1
ATOM 4711 C CA . ARG A 1 623 ? 42.547 5.502 -42.140 1.00 31.31 623 ARG A CA 1
ATOM 4712 C C . ARG A 1 623 ? 42.846 3.995 -42.150 1.00 31.31 623 ARG A C 1
ATOM 4714 O O . ARG A 1 623 ? 42.927 3.359 -41.103 1.00 31.31 623 ARG A O 1
ATOM 4721 N N . LEU A 1 624 ? 43.149 3.454 -43.329 1.00 28.33 624 LEU A N 1
ATOM 4722 C CA . LEU A 1 624 ? 43.929 2.225 -43.498 1.00 28.33 624 LEU A CA 1
ATOM 4723 C C . LEU A 1 624 ? 45.360 2.456 -42.978 1.00 28.33 624 LEU A C 1
ATOM 4725 O O . LEU A 1 624 ? 46.186 3.075 -43.650 1.00 28.33 624 LEU A O 1
ATOM 4729 N N . HIS A 1 625 ? 45.683 1.954 -41.784 1.00 28.45 625 HIS A N 1
ATOM 4730 C CA . HIS A 1 625 ? 47.071 1.865 -41.330 1.00 28.45 625 HIS A CA 1
ATOM 4731 C C . HIS A 1 625 ? 47.710 0.532 -41.756 1.00 28.45 625 HIS A C 1
ATOM 4733 O O . HIS A 1 625 ? 47.207 -0.543 -41.451 1.00 28.45 625 HIS A O 1
ATOM 4739 N N . ARG A 1 626 ? 48.906 0.667 -42.352 1.00 27.27 626 ARG A N 1
ATOM 4740 C CA . ARG A 1 626 ? 49.985 -0.322 -42.562 1.00 27.27 626 ARG A CA 1
ATOM 4741 C C . ARG A 1 626 ? 49.861 -1.303 -43.739 1.00 27.27 626 ARG A C 1
ATOM 4743 O O . ARG A 1 626 ? 49.545 -2.473 -43.576 1.00 27.27 626 ARG A O 1
ATOM 4750 N N . GLN A 1 627 ? 50.409 -0.879 -44.880 1.00 26.86 627 GLN A N 1
ATOM 4751 C CA . GLN A 1 627 ? 51.282 -1.752 -45.670 1.00 26.86 627 GLN A CA 1
ATOM 4752 C C . GLN A 1 627 ? 52.682 -1.137 -45.790 1.00 26.86 627 GLN A C 1
ATOM 4754 O O . GLN A 1 627 ? 52.868 -0.024 -46.282 1.00 26.86 627 GLN A O 1
ATOM 4759 N N . LEU A 1 628 ? 53.667 -1.887 -45.294 1.00 27.36 628 LEU A N 1
ATOM 4760 C CA . LEU A 1 628 ? 55.090 -1.711 -45.565 1.00 27.36 628 LEU A CA 1
ATOM 4761 C C . LEU A 1 628 ? 55.332 -1.853 -47.077 1.00 27.36 628 LEU A C 1
ATOM 4763 O O . LEU A 1 628 ? 54.903 -2.825 -47.691 1.00 27.36 628 LEU A O 1
ATOM 4767 N N . ARG A 1 629 ? 56.041 -0.891 -47.672 1.00 25.80 629 ARG A N 1
ATOM 4768 C CA . ARG A 1 629 ? 56.635 -0.998 -49.019 1.00 25.80 629 ARG A CA 1
ATOM 4769 C C . ARG A 1 629 ? 57.923 -1.849 -48.949 1.00 25.80 629 ARG A C 1
ATOM 4771 O O . ARG A 1 629 ? 58.568 -1.817 -47.900 1.00 25.80 629 ARG A O 1
ATOM 4778 N N . PRO A 1 630 ? 58.338 -2.557 -50.028 1.00 32.75 630 PRO A N 1
ATOM 4779 C CA . PRO A 1 630 ? 58.920 -1.876 -51.194 1.00 32.75 630 PRO A CA 1
ATOM 4780 C C . PRO A 1 630 ? 58.564 -2.405 -52.607 1.00 32.75 630 PRO A C 1
ATOM 4782 O O . PRO A 1 630 ? 58.195 -3.551 -52.812 1.00 32.75 630 PRO A O 1
ATOM 4785 N N . GLN A 1 631 ? 58.723 -1.458 -53.544 1.00 27.95 631 GLN A N 1
ATOM 4786 C CA . GLN A 1 631 ? 58.792 -1.420 -55.027 1.00 27.95 631 GLN A CA 1
ATOM 4787 C C . GLN A 1 631 ? 59.312 -2.669 -55.806 1.00 27.95 631 GLN A C 1
ATOM 4789 O O . GLN A 1 631 ? 59.965 -3.488 -55.167 1.00 27.95 631 GLN A O 1
ATOM 4794 N N . PRO A 1 632 ? 59.174 -2.788 -57.172 1.00 37.66 632 PRO A N 1
ATOM 4795 C CA . PRO A 1 632 ? 59.347 -1.690 -58.160 1.00 37.66 632 PRO A CA 1
ATOM 4796 C C . PRO A 1 632 ? 58.579 -1.683 -59.521 1.00 37.66 632 PRO A C 1
ATOM 4798 O O . PRO A 1 632 ? 58.084 -2.687 -60.011 1.00 37.66 632 PRO A O 1
ATOM 4801 N N . ARG A 1 633 ? 58.666 -0.497 -60.165 1.00 27.03 633 ARG A N 1
ATOM 4802 C CA . ARG A 1 633 ? 58.692 -0.153 -61.616 1.00 27.03 633 ARG A CA 1
ATOM 4803 C C . ARG A 1 633 ? 57.500 -0.494 -62.537 1.00 27.03 633 ARG A C 1
ATOM 4805 O O . ARG A 1 633 ? 57.368 -1.627 -62.979 1.00 27.03 633 ARG A O 1
ATOM 4812 N N . ARG A 1 634 ? 56.860 0.558 -63.079 1.00 28.28 634 ARG A N 1
ATOM 4813 C CA . ARG A 1 634 ? 56.911 0.924 -64.518 1.00 28.28 634 ARG A CA 1
ATOM 4814 C C . ARG A 1 634 ? 56.313 2.313 -64.790 1.00 28.28 634 ARG A C 1
ATOM 4816 O O . ARG A 1 634 ? 55.457 2.787 -64.057 1.00 28.28 634 ARG A O 1
ATOM 4823 N N . GLU A 1 635 ? 56.863 2.946 -65.820 1.00 29.53 635 GLU A N 1
ATOM 4824 C CA . GLU A 1 635 ? 56.589 4.282 -66.358 1.00 29.53 635 GLU A CA 1
ATOM 4825 C C . GLU A 1 635 ? 55.218 4.377 -67.051 1.00 29.53 635 GLU A C 1
ATOM 4827 O O . GLU A 1 635 ? 54.833 3.424 -67.725 1.00 29.53 635 GLU A O 1
ATOM 4832 N N . ALA A 1 636 ? 54.553 5.541 -66.971 1.00 28.25 636 ALA A N 1
ATOM 4833 C CA . ALA A 1 636 ? 53.947 6.252 -68.114 1.00 28.25 636 ALA A CA 1
ATOM 4834 C C . ALA A 1 636 ? 53.284 7.590 -67.689 1.00 28.25 636 ALA A C 1
ATOM 4836 O O . ALA A 1 636 ? 52.316 7.595 -66.938 1.00 28.25 636 ALA A O 1
ATOM 4837 N N . ARG A 1 637 ? 53.868 8.696 -68.187 1.00 26.61 637 ARG A N 1
ATOM 4838 C CA . ARG A 1 637 ? 53.283 9.946 -68.749 1.00 26.61 637 ARG A CA 1
ATOM 4839 C C . ARG A 1 637 ? 51.889 10.407 -68.279 1.00 26.61 637 ARG A C 1
ATOM 4841 O O . ARG A 1 637 ? 50.905 9.720 -68.493 1.00 26.61 637 ARG A O 1
ATOM 4848 N N . GLU A 1 638 ? 51.797 11.541 -67.576 1.00 26.08 638 GLU A N 1
ATOM 4849 C CA . GLU A 1 638 ? 51.659 12.943 -68.066 1.00 26.08 638 GLU A CA 1
ATOM 4850 C C . GLU A 1 638 ? 50.205 13.391 -68.316 1.00 26.08 638 GLU A C 1
ATOM 4852 O O . GLU A 1 638 ? 49.604 13.016 -69.315 1.00 26.08 638 GLU A O 1
ATOM 4857 N N . GLN A 1 639 ? 49.714 14.313 -67.474 1.00 26.03 639 GLN A N 1
ATOM 4858 C CA . GLN A 1 639 ? 49.027 15.540 -67.909 1.00 26.03 639 GLN A CA 1
ATOM 4859 C C . GLN A 1 639 ? 49.124 16.619 -66.804 1.00 26.03 639 GLN A C 1
ATOM 4861 O O . GLN A 1 639 ? 48.731 16.402 -65.662 1.00 26.03 639 GLN A O 1
ATOM 4866 N N . HIS A 1 640 ? 49.753 17.745 -67.163 1.00 25.23 640 HIS A N 1
ATOM 4867 C CA . HIS A 1 640 ? 49.940 19.002 -66.410 1.00 25.23 640 HIS A CA 1
ATOM 4868 C C . HIS A 1 640 ? 48.610 19.773 -66.230 1.00 25.23 640 HIS A C 1
ATOM 4870 O O . HIS A 1 640 ? 47.701 19.582 -67.031 1.00 25.23 640 HIS A O 1
ATOM 4876 N N . CYS A 1 641 ? 48.415 20.632 -65.216 1.00 22.64 641 CYS A N 1
ATOM 4877 C CA . CYS A 1 641 ? 48.927 22.019 -65.044 1.00 22.64 641 CYS A CA 1
ATOM 4878 C C . CYS A 1 641 ? 48.361 22.615 -63.714 1.00 22.64 641 CYS A C 1
ATOM 4880 O O . CYS A 1 641 ? 47.354 22.086 -63.248 1.00 22.64 641 CYS A O 1
ATOM 4882 N N . PRO A 1 642 ? 48.773 23.806 -63.210 1.00 33.06 642 PRO A N 1
ATOM 4883 C CA . PRO A 1 642 ? 50.105 24.426 -63.135 1.00 33.06 642 PRO A CA 1
ATOM 4884 C C . PRO A 1 642 ? 50.442 25.017 -61.730 1.00 33.06 642 PRO A C 1
ATOM 4886 O O . PRO A 1 642 ? 49.589 25.169 -60.859 1.00 33.06 642 PRO A O 1
ATOM 4889 N N . GLU A 1 643 ? 51.710 25.395 -61.532 1.00 26.34 643 GLU A N 1
ATOM 4890 C CA . GLU A 1 643 ? 52.241 26.089 -60.346 1.00 26.34 643 GLU A CA 1
ATOM 4891 C C . GLU A 1 643 ? 52.148 27.632 -60.407 1.00 26.34 643 GLU A C 1
ATOM 4893 O O . GLU A 1 643 ? 52.249 28.250 -61.467 1.00 26.34 643 GLU A O 1
ATOM 4898 N N . SER A 1 644 ? 52.186 28.207 -59.195 1.00 25.97 644 SER A N 1
ATOM 4899 C CA . SER A 1 644 ? 52.857 29.452 -58.765 1.00 25.97 644 SER A CA 1
ATOM 4900 C C . SER A 1 644 ? 51.971 30.659 -58.438 1.00 25.97 644 SER A C 1
ATOM 4902 O O . SER A 1 644 ? 51.279 31.173 -59.303 1.00 25.97 644 SER A O 1
ATOM 4904 N N . VAL A 1 645 ? 52.088 31.144 -57.189 1.00 26.36 645 VAL A N 1
ATOM 4905 C CA . VAL A 1 645 ? 52.564 32.499 -56.828 1.00 26.36 645 VAL A CA 1
ATOM 4906 C C . VAL A 1 645 ? 53.199 32.434 -55.418 1.00 26.36 645 VAL A C 1
ATOM 4908 O O . VAL A 1 645 ? 52.573 31.968 -54.471 1.00 26.36 645 VAL A O 1
ATOM 4911 N N . ARG A 1 646 ? 54.454 32.897 -55.280 1.00 27.34 646 ARG A N 1
ATOM 4912 C CA . ARG A 1 646 ? 55.082 33.359 -54.013 1.00 27.34 646 ARG A CA 1
ATOM 4913 C C . ARG A 1 646 ? 54.935 34.887 -53.921 1.00 27.34 646 ARG A C 1
ATOM 4915 O O . ARG A 1 646 ? 54.825 35.509 -54.976 1.00 27.34 646 ARG A O 1
ATOM 4922 N N . PRO A 1 647 ? 54.967 35.503 -52.725 1.00 34.88 647 PRO A N 1
ATOM 4923 C CA . PRO A 1 647 ? 56.220 36.046 -52.133 1.00 34.88 647 PRO A CA 1
ATOM 4924 C C . PRO A 1 647 ? 56.188 35.961 -50.576 1.00 34.88 647 PRO A C 1
ATOM 4926 O O . PRO A 1 647 ? 55.190 35.531 -50.022 1.00 34.88 647 PRO A O 1
ATOM 4929 N N . ASP A 1 648 ? 57.155 36.304 -49.720 1.00 25.83 648 ASP A N 1
ATOM 4930 C CA . ASP A 1 648 ? 58.581 36.636 -49.752 1.00 25.83 648 ASP A CA 1
ATOM 4931 C C . ASP A 1 648 ? 59.142 36.457 -48.315 1.00 25.83 648 ASP A C 1
ATOM 4933 O O . ASP A 1 648 ? 58.405 36.241 -47.353 1.00 25.83 648 ASP A O 1
ATOM 4937 N N . ARG A 1 649 ? 60.470 36.512 -48.175 1.00 28.73 649 ARG A N 1
ATOM 4938 C CA . ARG A 1 649 ? 61.278 36.218 -46.973 1.00 28.73 649 ARG A CA 1
ATOM 4939 C C . ARG A 1 649 ? 61.448 37.391 -45.972 1.00 28.73 649 ARG A C 1
ATOM 4941 O O . ARG A 1 649 ? 61.849 38.458 -46.408 1.00 28.73 649 ARG A O 1
ATOM 4948 N N . LEU A 1 650 ? 61.417 37.050 -44.663 1.00 28.52 650 LEU A N 1
ATOM 4949 C CA . LEU A 1 650 ? 62.374 37.373 -43.550 1.00 28.52 650 LEU A CA 1
ATOM 4950 C C . LEU A 1 650 ? 62.605 38.863 -43.127 1.00 28.52 650 LEU A C 1
ATOM 4952 O O . LEU A 1 650 ? 62.272 39.739 -43.913 1.00 28.52 650 LEU A O 1
ATOM 4956 N N . PRO A 1 651 ? 63.206 39.198 -41.939 1.00 40.75 651 PRO A N 1
ATOM 4957 C CA . PRO A 1 651 ? 64.143 38.389 -41.132 1.00 40.75 651 PRO A CA 1
ATOM 4958 C C . PRO A 1 651 ? 64.102 38.454 -39.579 1.00 40.75 651 PRO A C 1
ATOM 4960 O O . PRO A 1 651 ? 63.431 39.252 -38.939 1.00 40.75 651 PRO A O 1
ATOM 4963 N N . GLN A 1 652 ? 64.923 37.557 -39.018 1.00 31.97 652 GLN A N 1
ATOM 4964 C CA . GLN A 1 652 ? 65.365 37.353 -37.629 1.00 31.97 652 GLN A CA 1
ATOM 4965 C C . GLN A 1 652 ? 66.094 38.553 -36.982 1.00 31.97 652 GLN A C 1
ATOM 4967 O O . GLN A 1 652 ? 66.772 39.293 -37.688 1.00 31.97 652 GLN A O 1
ATOM 4972 N N . SER A 1 653 ? 66.150 38.609 -35.636 1.00 29.41 653 SER A N 1
ATOM 4973 C CA . SER A 1 653 ? 67.407 38.689 -34.833 1.00 29.41 653 SER A CA 1
ATOM 4974 C C . SER A 1 653 ? 67.123 38.636 -33.305 1.00 29.41 653 SER A C 1
ATOM 4976 O O . SER A 1 653 ? 66.113 39.172 -32.876 1.00 29.41 653 SER A O 1
ATOM 4978 N N . ARG A 1 654 ? 67.837 37.781 -32.530 1.00 29.67 654 ARG A N 1
ATOM 4979 C CA . ARG A 1 654 ? 68.888 38.077 -31.494 1.00 29.67 654 ARG A CA 1
ATOM 4980 C C . ARG A 1 654 ? 68.357 38.741 -30.196 1.00 29.67 654 ARG A C 1
ATOM 4982 O O . ARG A 1 654 ? 67.519 39.609 -30.296 1.00 29.67 654 ARG A O 1
ATOM 4989 N N . LEU A 1 655 ? 68.810 38.505 -28.954 1.00 30.25 655 LEU A N 1
ATOM 4990 C CA . LEU A 1 655 ? 69.942 37.813 -28.301 1.00 30.25 655 LEU A CA 1
ATOM 4991 C C . LEU A 1 655 ? 69.738 37.907 -26.758 1.00 30.25 655 LEU A C 1
ATOM 4993 O O . LEU A 1 655 ? 69.168 38.893 -26.307 1.00 30.25 655 LEU A O 1
ATOM 4997 N N . GLY A 1 656 ? 70.351 36.999 -25.978 1.00 27.64 656 GLY A N 1
ATOM 4998 C CA . GLY A 1 656 ? 70.823 37.229 -24.586 1.00 27.64 656 GLY A CA 1
ATOM 4999 C C . GLY A 1 656 ? 70.027 36.509 -23.481 1.00 27.64 656 GLY A C 1
ATOM 5000 O O . GLY A 1 656 ? 68.843 36.769 -23.340 1.00 27.64 656 GLY A O 1
ATOM 5001 N N . ARG A 1 657 ? 70.565 35.465 -22.812 1.00 28.89 657 ARG A N 1
ATOM 5002 C CA . ARG A 1 657 ? 71.437 35.482 -21.593 1.00 28.89 657 ARG A CA 1
ATOM 5003 C C . ARG A 1 657 ? 70.782 36.225 -20.412 1.00 28.89 657 ARG A C 1
ATOM 5005 O O . ARG A 1 657 ? 70.290 37.318 -20.615 1.00 28.89 657 ARG A O 1
ATOM 5012 N N . ASP A 1 658 ? 70.766 35.771 -19.162 1.00 29.73 658 ASP A N 1
ATOM 5013 C CA . ASP A 1 658 ? 71.602 34.813 -18.436 1.00 29.73 658 ASP A CA 1
ATOM 5014 C C . ASP A 1 658 ? 70.925 34.450 -17.088 1.00 29.73 658 ASP A C 1
ATOM 5016 O O . ASP A 1 658 ? 70.260 35.276 -16.473 1.00 29.73 658 ASP A O 1
ATOM 5020 N N . GLU A 1 659 ? 71.156 33.210 -16.654 1.00 29.86 659 GLU A N 1
ATOM 5021 C CA . GLU A 1 659 ? 71.545 32.764 -15.303 1.00 29.86 659 GLU A CA 1
ATOM 5022 C C . GLU A 1 659 ? 70.792 33.120 -13.984 1.00 29.86 659 GLU A C 1
ATOM 5024 O O . GLU A 1 659 ? 70.844 34.224 -13.460 1.00 29.86 659 GLU A O 1
ATOM 5029 N N . ARG A 1 660 ? 70.400 32.012 -13.317 1.00 29.28 660 ARG A N 1
ATOM 5030 C CA . ARG A 1 660 ? 70.753 31.562 -11.938 1.00 29.28 660 ARG A CA 1
ATOM 5031 C C . ARG A 1 660 ? 69.880 31.914 -10.711 1.00 29.28 660 ARG A C 1
ATOM 5033 O O . ARG A 1 660 ? 69.854 33.030 -10.223 1.00 29.28 660 ARG A O 1
ATOM 5040 N N . ARG A 1 661 ? 69.509 30.790 -10.061 1.00 28.89 661 ARG A N 1
ATOM 5041 C CA . ARG A 1 661 ? 69.583 30.423 -8.618 1.00 28.89 661 ARG A CA 1
ATOM 5042 C C . ARG A 1 661 ? 68.492 30.951 -7.667 1.00 28.89 661 ARG A C 1
ATOM 5044 O O . ARG A 1 661 ? 68.383 32.139 -7.440 1.00 28.89 661 ARG A O 1
ATOM 5051 N N . VAL A 1 662 ? 67.615 30.069 -7.158 1.00 29.41 662 VAL A N 1
ATOM 5052 C CA . VAL A 1 662 ? 67.731 29.193 -5.949 1.00 29.41 662 VAL A CA 1
ATOM 5053 C C . VAL A 1 662 ? 67.289 29.896 -4.650 1.00 29.41 662 VAL A C 1
ATOM 5055 O O . VAL A 1 662 ? 68.059 30.687 -4.122 1.00 29.41 662 VAL A O 1
ATOM 5058 N N . ARG A 1 663 ? 66.109 29.523 -4.110 1.00 28.38 663 ARG A N 1
ATOM 5059 C CA . ARG A 1 663 ? 65.823 28.976 -2.747 1.00 28.38 663 ARG A CA 1
ATOM 5060 C C . ARG A 1 663 ? 64.344 29.174 -2.334 1.00 28.38 663 ARG A C 1
ATOM 5062 O O . ARG A 1 663 ? 63.803 30.261 -2.455 1.00 28.38 663 ARG A O 1
ATOM 5069 N N . GLN A 1 664 ? 63.750 28.083 -1.840 1.00 29.69 664 GLN A N 1
ATOM 5070 C CA . GLN A 1 664 ? 62.527 27.952 -1.013 1.00 29.69 664 GLN A CA 1
ATOM 5071 C C . GLN A 1 664 ? 62.650 28.691 0.351 1.00 29.69 664 GLN A C 1
ATOM 5073 O O . GLN A 1 664 ? 63.754 29.157 0.645 1.00 29.69 664 GLN A O 1
ATOM 5078 N N . PRO A 1 665 ? 61.704 28.546 1.312 1.00 52.50 665 PRO A N 1
ATOM 5079 C CA . PRO A 1 665 ? 60.228 28.657 1.310 1.00 52.50 665 PRO A CA 1
ATOM 5080 C C . PRO A 1 665 ? 59.737 29.611 2.443 1.00 52.50 665 PRO A C 1
ATOM 5082 O O . PRO A 1 665 ? 60.551 30.046 3.246 1.00 52.50 665 PRO A O 1
ATOM 5085 N N . ASP A 1 666 ? 58.433 29.926 2.533 1.00 28.16 666 ASP A N 1
ATOM 5086 C CA . ASP A 1 666 ? 57.618 29.797 3.771 1.00 28.16 666 ASP A CA 1
ATOM 5087 C C . ASP A 1 666 ? 56.267 30.557 3.760 1.00 28.16 666 ASP A C 1
ATOM 5089 O O . ASP A 1 666 ? 56.187 31.730 3.415 1.00 28.16 666 ASP A O 1
ATOM 5093 N N . ARG A 1 667 ? 55.256 29.829 4.267 1.00 28.66 667 ARG A N 1
ATOM 5094 C CA . ARG A 1 667 ? 54.157 30.187 5.198 1.00 28.66 667 ARG A CA 1
ATOM 5095 C C . ARG A 1 667 ? 53.046 31.208 4.878 1.00 28.66 667 ARG A C 1
ATOM 5097 O O . ARG A 1 667 ? 53.292 32.393 4.729 1.00 28.66 667 ARG A O 1
ATOM 5104 N N . HIS A 1 668 ? 51.826 30.684 5.113 1.00 28.64 668 HIS A N 1
ATOM 5105 C CA . HIS A 1 668 ? 50.611 31.272 5.730 1.00 28.64 668 HIS A CA 1
ATOM 5106 C C . HIS A 1 668 ? 49.959 32.465 4.996 1.00 28.64 668 HIS A C 1
ATOM 5108 O O . HIS A 1 668 ? 50.632 33.383 4.571 1.00 28.64 668 HIS A O 1
ATOM 5114 N N . VAL A 1 669 ? 48.640 32.526 4.769 1.00 31.08 669 VAL A N 1
ATOM 5115 C CA . VAL A 1 669 ? 47.534 32.641 5.736 1.00 31.08 669 VAL A CA 1
ATOM 5116 C C . VAL A 1 669 ? 46.212 32.523 4.949 1.00 31.08 669 VAL A C 1
ATOM 5118 O O . VAL A 1 669 ? 46.091 33.072 3.859 1.00 31.08 669 VAL A O 1
ATOM 5121 N N . VAL A 1 670 ? 45.215 31.857 5.533 1.00 41.12 670 VAL A N 1
ATOM 5122 C CA . VAL A 1 670 ? 43.799 31.847 5.115 1.00 41.12 670 VAL A CA 1
ATOM 5123 C C . VAL A 1 670 ? 43.100 33.089 5.678 1.00 41.12 670 VAL A C 1
ATOM 5125 O O . VAL A 1 670 ? 43.385 33.450 6.822 1.00 41.12 670 VAL A O 1
ATOM 5128 N N . PRO A 1 671 ? 42.105 33.664 4.982 1.00 42.44 671 PRO A N 1
ATOM 5129 C CA . PRO A 1 671 ? 40.973 34.216 5.711 1.00 42.44 671 PRO A CA 1
ATOM 5130 C C . PRO A 1 671 ? 39.625 33.691 5.215 1.00 42.44 671 PRO A C 1
ATOM 5132 O O . PRO A 1 671 ? 39.329 33.626 4.024 1.00 42.44 671 PRO A O 1
ATOM 5135 N N . HIS A 1 672 ? 38.810 33.357 6.211 1.00 34.62 672 HIS A N 1
ATOM 5136 C CA . HIS A 1 672 ? 37.371 33.169 6.148 1.00 34.62 672 HIS A CA 1
ATOM 5137 C C . HIS A 1 672 ? 36.647 34.385 5.555 1.00 34.62 672 HIS A C 1
ATOM 5139 O O . HIS A 1 672 ? 36.980 35.526 5.871 1.00 34.62 672 HIS A O 1
ATOM 5145 N N . GLY A 1 673 ? 35.563 34.118 4.827 1.00 32.25 673 GLY A N 1
ATOM 5146 C CA . GLY A 1 673 ? 34.490 35.072 4.564 1.00 32.25 673 GLY A CA 1
ATOM 5147 C C . GLY A 1 673 ? 33.140 34.378 4.723 1.00 32.25 673 GLY A C 1
ATOM 5148 O O . GLY A 1 673 ? 32.808 33.503 3.932 1.00 32.25 673 GLY A O 1
ATOM 5149 N N . ARG A 1 674 ? 32.401 34.750 5.775 1.00 33.69 674 ARG A N 1
ATOM 5150 C CA . ARG A 1 674 ? 30.946 34.567 5.891 1.00 33.69 674 ARG A CA 1
ATOM 5151 C C . ARG A 1 674 ? 30.254 35.554 4.948 1.00 33.69 674 ARG A C 1
ATOM 5153 O O . ARG A 1 674 ? 30.686 36.705 4.930 1.00 33.69 674 ARG A O 1
ATOM 5160 N N . TRP A 1 675 ? 29.188 35.121 4.279 1.00 35.62 675 TRP A N 1
ATOM 5161 C CA . TRP A 1 675 ? 27.808 35.611 4.426 1.00 35.62 675 TRP A CA 1
ATOM 5162 C C . TRP A 1 675 ? 26.859 34.485 4.030 1.00 35.62 675 TRP A C 1
ATOM 5164 O O . TRP A 1 675 ? 27.192 33.786 3.047 1.00 35.62 675 TRP A O 1
#